Protein AF-A0A6L2K248-F1 (afdb_monomer)

pLDDT: mean 75.25, std 27.73, range [21.55, 98.44]

InterPro domains:
  IPR001086 Prephenate dehydratase [PF00800] (110-288)
  IPR001086 Prephenate dehydratase [PS51171] (109-287)
  IPR002912 ACT domain [PS51671] (301-392)
  IPR018528 Prephenate dehydratase, conserved site [PS00857] (263-285)
  IPR018528 Prephenate dehydratase, conserved site [PS00858] (327-334)
  IPR045865 ACT-like domain [SSF55021] (282-393)

Foldseek 3Di:
DDDDDDDDDDDDDDDDDDDDDDDDDDDDDDDDDDDDDDDDDDDDDDDDDDDDDDDDDDDLVVLVVVLVVVVVVPPDDDDDDDPDDDDDDDDDDDPPVPPDDPDPDDAAEEEEEDDFQAVQQVQRCVVGPRHHYRYHPDPLSRLVCQVVVVGQKYKYFQAKPVPGGPVVVVVVLVVGLKFFAAKDKDFFKKFKWAAPPQALQLAQEEEAAPVLCVQQVVLCCVRNNPRRHYYHDPHQLVSLQCCLVVVDRHYIGIGDPSSCVVSVIDGNGIRSGPDRRIMTMMTMIHNDADDDDPDFWKKWKKKFWADPDDVLVVVLVVLCVVLVKDWDDKDKDFDPNPQWDFDPDVPDPTDTHTTIMIMIMITDAPPDPSVVSSVVSSVVSTPDMDTRHMYGYPPDD

Solvent-accessible surface area (backbone atoms only — not comparable to full-atom values): 23820 Å² total; per-residue (Å²): 136,88,90,83,88,82,89,81,85,88,77,88,82,84,82,82,79,82,80,86,79,84,83,82,82,84,79,87,78,91,76,87,86,82,90,80,91,82,86,86,94,84,84,91,84,87,86,87,87,86,84,77,94,75,93,70,92,79,60,75,68,60,57,52,54,54,54,53,50,52,67,69,70,60,85,79,77,91,78,82,89,77,86,75,84,90,85,79,81,84,75,89,80,58,94,82,71,69,76,75,73,88,66,96,84,70,63,55,32,32,19,15,49,42,52,80,38,22,70,40,51,56,47,37,44,69,74,37,73,78,42,43,79,39,66,18,92,38,64,68,52,22,54,47,31,36,77,71,67,74,15,64,26,28,29,46,65,45,36,30,68,84,81,40,69,37,61,70,48,58,57,44,52,71,75,43,83,49,15,34,51,30,44,44,79,41,77,64,56,34,19,38,28,27,45,73,95,53,58,74,87,55,42,50,32,39,29,13,19,60,67,59,49,66,43,17,46,66,45,46,36,72,74,59,36,85,81,46,43,78,44,77,36,96,34,28,22,54,27,40,45,49,34,53,75,68,65,37,65,42,39,31,17,43,23,37,64,59,21,27,66,73,48,66,35,36,76,79,41,75,63,44,42,70,57,91,78,32,37,34,36,28,38,30,35,24,73,63,71,55,81,65,67,87,93,63,68,25,34,26,35,35,37,36,29,36,90,87,49,74,71,55,53,60,58,50,53,46,48,32,54,82,66,74,42,51,72,79,44,77,47,81,40,69,30,87,90,53,48,61,46,75,44,84,46,100,86,50,81,72,47,72,42,64,32,46,35,38,39,37,32,27,61,39,36,76,74,38,67,70,46,47,55,34,51,53,56,42,51,73,74,33,79,39,73,45,78,42,27,34,20,51,57,62,80,77,130

Radius of gyration: 28.54 Å; Cα contacts (8 Å, |Δi|>4): 672; chains: 1; bounding box: 111×67×64 Å

Sequence (397 aa):
MLSRGHSFSIRPISLQLPSPRRLTVKCATNRDKCTTNASDPSMVAAKINNFAFGGVSKSRSHLQSSCSILASTVVEETNSVDLVPTSNLPKPLTLNDMCSAPIHGSNIRVAYQGVPGAYSESAACKAFPNCESIPCDQFEVTFQAVELWIADHAVLPIENSLAGSIHRNYDLLLRHRLHIIGEVQLPVRHCLLALPGVDKEDLNRVISHPQALAQCELTITELLGPNVTRESFYNTAGAAESIATNNLRDTAAIASHEAAKLYGLNVLVDNIHDDMNNVTRFVMLAREPIMPRIGRPFRTSIVFAHDNGTSILFKVLSVFAFRNINLTKIESRPHRVRPLTIVDDANIETAKHFEYMFYVDFDASMADVRAQNALADVQEFTSFLRVLGSYPIDMTP

Structure (mmCIF, N/CA/C/O backbone):
data_AF-A0A6L2K248-F1
#
_entry.id   AF-A0A6L2K248-F1
#
loop_
_atom_site.group_PDB
_atom_site.id
_atom_site.type_symbol
_atom_site.label_atom_id
_atom_site.label_alt_id
_atom_site.label_comp_id
_atom_site.label_asym_id
_atom_site.label_entity_id
_atom_site.label_seq_id
_atom_site.pdbx_PDB_ins_code
_atom_site.Cartn_x
_atom_site.Cartn_y
_atom_site.Cartn_z
_atom_site.occupancy
_atom_site.B_iso_or_equiv
_atom_site.auth_seq_id
_atom_site.auth_comp_id
_atom_site.auth_asym_id
_atom_site.auth_atom_id
_atom_site.pdbx_PDB_model_num
ATOM 1 N N . MET A 1 1 ? 86.567 -16.730 -19.546 1.00 36.69 1 MET A N 1
ATOM 2 C CA . MET A 1 1 ? 87.135 -17.351 -18.329 1.00 36.69 1 MET A CA 1
ATOM 3 C C . MET A 1 1 ? 86.253 -16.956 -17.153 1.00 36.69 1 MET A C 1
ATOM 5 O O . MET A 1 1 ? 85.903 -15.788 -17.090 1.00 36.69 1 MET A O 1
ATOM 9 N N . LEU A 1 2 ? 85.929 -17.928 -16.285 1.00 34.31 2 LEU A N 1
ATOM 10 C CA . LEU A 1 2 ? 85.050 -17.894 -15.092 1.00 34.31 2 LEU A CA 1
ATOM 11 C C . LEU A 1 2 ? 83.530 -17.888 -15.409 1.00 34.31 2 LEU A C 1
ATOM 13 O O . LEU A 1 2 ? 82.994 -16.862 -15.790 1.00 34.31 2 LEU A O 1
ATOM 17 N N . SER A 1 3 ? 82.807 -19.018 -15.495 1.00 31.70 3 SER A N 1
ATOM 18 C CA . SER A 1 3 ? 82.528 -20.124 -14.542 1.00 31.70 3 SER A CA 1
ATOM 19 C C . SER A 1 3 ? 81.461 -19.793 -13.484 1.00 31.70 3 SER A C 1
ATOM 21 O O . SER A 1 3 ? 81.800 -19.243 -12.444 1.00 31.70 3 SER A O 1
ATOM 23 N N . ARG A 1 4 ? 80.211 -20.240 -13.687 1.00 34.81 4 ARG A N 1
ATOM 24 C CA . ARG A 1 4 ? 79.561 -21.382 -12.989 1.00 34.81 4 ARG A CA 1
ATOM 25 C C . ARG A 1 4 ? 78.058 -21.398 -13.295 1.00 34.81 4 ARG A C 1
ATOM 27 O O . ARG A 1 4 ? 77.372 -20.404 -13.101 1.00 34.81 4 ARG A O 1
ATOM 34 N N . GLY A 1 5 ? 77.565 -22.547 -13.756 1.00 33.75 5 GLY A N 1
ATOM 35 C CA . GLY A 1 5 ? 76.138 -22.833 -13.869 1.00 33.75 5 GLY A CA 1
ATOM 36 C C . GLY A 1 5 ? 75.567 -23.389 -12.567 1.00 33.75 5 GLY A C 1
ATOM 37 O O . GLY A 1 5 ? 76.279 -24.032 -11.798 1.00 33.75 5 GLY A O 1
ATOM 38 N N . HIS A 1 6 ? 74.266 -23.185 -12.369 1.00 34.12 6 HIS A N 1
ATOM 39 C CA . HIS A 1 6 ? 73.451 -23.981 -11.460 1.00 34.12 6 HIS A CA 1
ATOM 40 C C . HIS A 1 6 ? 72.076 -24.231 -12.084 1.00 34.12 6 HIS A C 1
ATOM 42 O O . HIS A 1 6 ? 71.298 -23.314 -12.328 1.00 34.12 6 HIS A O 1
ATOM 48 N N . SER A 1 7 ? 71.813 -25.507 -12.347 1.00 31.78 7 SER A N 1
ATOM 49 C CA . SER A 1 7 ? 70.512 -26.091 -12.653 1.00 31.78 7 SER A CA 1
ATOM 50 C C . SER A 1 7 ? 69.694 -26.243 -11.367 1.00 31.78 7 SER A C 1
ATOM 52 O O . SER A 1 7 ? 70.186 -26.857 -10.418 1.00 31.78 7 SER A O 1
ATOM 54 N N . PHE A 1 8 ? 68.444 -25.776 -11.351 1.00 30.39 8 PHE A N 1
ATOM 55 C CA . PHE A 1 8 ? 67.481 -26.112 -10.299 1.00 30.39 8 PHE A CA 1
ATOM 56 C C . PHE A 1 8 ? 66.314 -26.924 -10.872 1.00 30.39 8 PHE A C 1
ATOM 58 O O . PHE A 1 8 ? 65.607 -26.499 -11.780 1.00 30.39 8 PHE A O 1
ATOM 65 N N . SER A 1 9 ? 66.166 -28.127 -10.319 1.00 28.61 9 SER A N 1
ATOM 66 C CA . SER A 1 9 ? 65.103 -29.100 -10.560 1.00 28.61 9 SER A CA 1
ATOM 67 C C . SER A 1 9 ? 63.852 -28.709 -9.770 1.00 28.61 9 SER A C 1
ATOM 69 O O . SER A 1 9 ? 63.901 -28.637 -8.543 1.00 28.61 9 SER A O 1
ATOM 71 N N . ILE A 1 10 ? 62.720 -28.535 -10.451 1.00 34.56 10 ILE A N 1
ATOM 72 C CA . ILE A 1 10 ? 61.407 -28.317 -9.830 1.00 34.56 10 ILE A CA 1
ATOM 73 C C . ILE A 1 10 ? 60.839 -29.680 -9.404 1.00 34.56 10 ILE A C 1
ATOM 75 O O . ILE A 1 10 ? 60.591 -30.542 -10.244 1.00 34.56 10 ILE A O 1
ATOM 79 N N . ARG A 1 11 ? 60.638 -29.889 -8.096 1.00 31.39 11 ARG A N 1
ATOM 80 C CA . ARG A 1 11 ? 59.817 -30.988 -7.556 1.00 31.39 11 ARG A CA 1
ATOM 81 C C . ARG A 1 11 ? 58.401 -30.463 -7.279 1.00 31.39 11 ARG A C 1
ATOM 83 O O . ARG A 1 11 ? 58.291 -29.383 -6.701 1.00 31.39 11 ARG A O 1
ATOM 90 N N . PRO A 1 12 ? 57.330 -31.197 -7.621 1.00 30.97 12 PRO A N 1
ATOM 91 C CA . PRO A 1 12 ? 55.976 -30.795 -7.263 1.00 30.97 12 PRO A CA 1
ATOM 92 C C . PRO A 1 12 ? 55.739 -31.018 -5.762 1.00 30.97 12 PRO A C 1
ATOM 94 O O . PRO A 1 12 ? 55.940 -32.115 -5.241 1.00 30.97 12 PRO A O 1
ATOM 97 N N . ILE A 1 13 ? 55.319 -29.963 -5.064 1.00 30.80 13 ILE A N 1
ATOM 98 C CA . ILE A 1 13 ? 54.873 -30.018 -3.670 1.00 30.80 13 ILE A CA 1
ATOM 99 C C . ILE A 1 13 ? 53.405 -30.453 -3.678 1.00 30.80 13 ILE A C 1
ATOM 101 O O . ILE A 1 13 ? 52.536 -29.729 -4.155 1.00 30.80 13 ILE A O 1
ATOM 105 N N . SER A 1 14 ? 53.134 -31.647 -3.152 1.00 30.61 14 SER A N 1
ATOM 106 C CA . SER A 1 14 ? 51.780 -32.114 -2.852 1.00 30.61 14 SER A CA 1
ATOM 107 C C . SER A 1 14 ? 51.336 -31.471 -1.534 1.00 30.61 14 SER A C 1
ATOM 109 O O . SER A 1 14 ? 51.878 -31.805 -0.478 1.00 30.61 14 SER A O 1
ATOM 111 N N . LEU A 1 15 ? 50.372 -30.551 -1.580 1.00 29.59 15 LEU A N 1
ATOM 112 C CA . LEU A 1 15 ? 49.683 -30.053 -0.389 1.00 29.59 15 LEU A CA 1
ATOM 113 C C . LEU A 1 15 ? 48.409 -30.879 -0.180 1.00 29.59 15 LEU A C 1
ATOM 115 O O . LEU A 1 15 ? 47.433 -30.748 -0.915 1.00 29.59 15 LEU A O 1
ATOM 119 N N . GLN A 1 16 ? 48.457 -31.763 0.817 1.00 29.62 16 GLN A N 1
ATOM 120 C CA . GLN A 1 16 ? 47.308 -32.495 1.346 1.00 29.62 16 GLN A CA 1
ATOM 121 C C . GLN A 1 16 ? 46.335 -31.523 2.028 1.00 29.62 16 GLN A C 1
ATOM 123 O O . GLN A 1 16 ? 46.710 -30.800 2.950 1.00 29.62 16 GLN A O 1
ATOM 128 N N . LEU A 1 17 ? 45.073 -31.540 1.599 1.00 32.81 17 LEU A N 1
ATOM 129 C CA . LEU A 1 17 ? 43.958 -30.894 2.294 1.00 32.81 17 LEU A CA 1
ATOM 130 C C . LEU A 1 17 ? 43.664 -31.642 3.612 1.00 32.81 17 LEU A C 1
ATOM 132 O O . LEU A 1 17 ? 43.567 -32.872 3.588 1.00 32.81 17 LEU A O 1
ATOM 136 N N . PRO A 1 18 ? 43.480 -30.958 4.758 1.00 32.62 18 PRO A N 1
ATOM 137 C CA . PRO A 1 18 ? 43.046 -31.617 5.981 1.00 32.62 18 PRO A CA 1
ATOM 138 C C . PRO A 1 18 ? 41.548 -31.943 5.919 1.00 32.62 18 PRO A C 1
ATOM 140 O O . PRO A 1 18 ? 40.715 -31.084 5.637 1.00 32.62 18 PRO A O 1
ATOM 143 N N . SER A 1 19 ? 41.202 -33.189 6.241 1.00 33.72 19 SER A N 1
ATOM 144 C CA . SER A 1 19 ? 39.829 -33.655 6.465 1.00 33.72 19 SER A CA 1
ATOM 145 C C . SER A 1 19 ? 39.134 -32.851 7.582 1.00 33.72 19 SER A C 1
ATOM 147 O O . SER A 1 19 ? 39.754 -32.654 8.635 1.00 33.72 19 SER A O 1
ATOM 149 N N . PRO A 1 20 ? 37.859 -32.444 7.439 1.00 32.66 20 PRO A N 1
ATOM 150 C CA . PRO A 1 20 ? 37.178 -31.672 8.471 1.00 32.66 20 PRO A CA 1
ATOM 151 C C . PRO A 1 20 ? 36.930 -32.520 9.727 1.00 32.66 20 PRO A C 1
ATOM 153 O O . PRO A 1 20 ? 36.285 -33.570 9.689 1.00 32.66 20 PRO A O 1
ATOM 156 N N . ARG A 1 21 ? 37.452 -32.049 10.867 1.00 27.92 21 ARG A N 1
ATOM 157 C CA . ARG A 1 21 ? 37.164 -32.599 12.197 1.00 27.92 21 ARG A CA 1
ATOM 158 C C . ARG A 1 21 ? 35.753 -32.192 12.622 1.00 27.92 21 ARG A C 1
ATOM 160 O O . ARG A 1 21 ? 35.405 -31.016 12.632 1.00 27.92 21 ARG A O 1
ATOM 167 N N . ARG A 1 22 ? 34.966 -33.194 13.006 1.00 27.77 22 ARG A N 1
ATOM 168 C CA . ARG A 1 22 ? 33.591 -33.099 13.506 1.00 27.7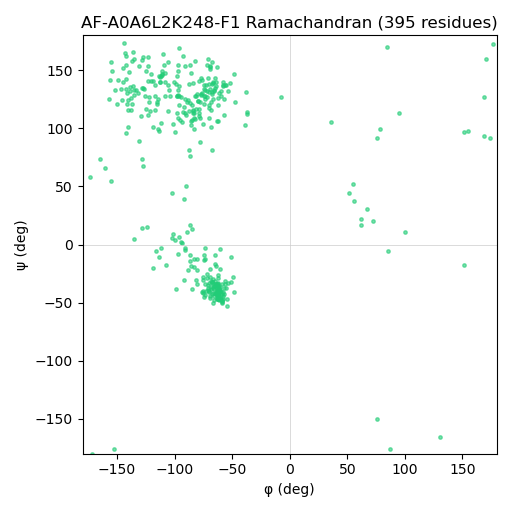7 22 ARG A CA 1
ATOM 169 C C . ARG A 1 22 ? 33.554 -32.314 14.828 1.00 27.77 22 ARG A C 1
ATOM 171 O O . ARG A 1 22 ? 33.959 -32.831 15.868 1.00 27.77 22 ARG A O 1
ATOM 178 N N . LEU A 1 23 ? 33.074 -31.072 14.793 1.00 24.58 23 LEU A N 1
ATOM 179 C CA . LEU A 1 23 ? 32.719 -30.301 15.988 1.00 24.58 23 LEU A CA 1
ATOM 180 C C . LEU A 1 23 ? 31.457 -30.916 16.605 1.00 24.58 23 LEU A C 1
ATOM 182 O O . LEU A 1 23 ? 30.409 -30.973 15.970 1.00 24.58 23 LEU A O 1
ATOM 186 N N . THR A 1 24 ? 31.573 -31.416 17.834 1.00 25.66 24 THR A N 1
ATOM 187 C CA . THR A 1 24 ? 30.437 -31.928 18.610 1.00 25.66 24 THR A CA 1
ATOM 188 C C . THR A 1 24 ? 30.046 -30.853 19.615 1.00 25.66 24 THR A C 1
ATOM 190 O O . THR A 1 24 ? 30.740 -30.662 20.612 1.00 25.66 24 THR A O 1
ATOM 193 N N . VAL A 1 25 ? 28.958 -30.131 19.350 1.00 26.88 25 VAL A N 1
ATOM 194 C CA . VAL A 1 25 ? 28.375 -29.179 20.302 1.00 26.88 25 VAL A CA 1
ATOM 195 C C . VAL A 1 25 ? 27.346 -29.932 21.143 1.00 26.88 25 VAL A C 1
ATOM 197 O O . VAL A 1 25 ? 26.319 -30.374 20.635 1.00 26.88 25 VAL A O 1
ATOM 200 N N . LYS A 1 26 ? 27.631 -30.114 22.438 1.00 23.80 26 LYS A N 1
ATOM 201 C CA . LYS A 1 26 ? 26.638 -30.556 23.425 1.00 23.80 26 LYS A CA 1
ATOM 202 C C . LYS A 1 26 ? 25.838 -29.335 23.867 1.00 23.80 26 LYS A C 1
ATOM 204 O O . LYS A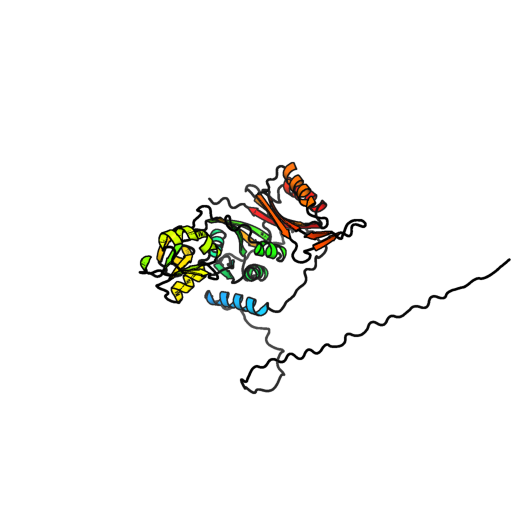 1 26 ? 26.359 -28.507 24.608 1.00 23.80 26 LYS A O 1
ATOM 209 N N . CYS A 1 27 ? 24.586 -29.238 23.435 1.00 25.48 27 CYS A N 1
ATOM 210 C CA . CYS A 1 27 ? 23.649 -28.270 23.991 1.00 25.48 27 CYS A CA 1
ATOM 211 C C . CYS A 1 27 ? 22.904 -28.929 25.159 1.00 25.48 27 CYS A C 1
ATOM 213 O O . CYS A 1 27 ? 22.161 -29.890 24.968 1.00 25.48 27 CYS A O 1
ATOM 215 N N . ALA A 1 28 ? 23.141 -28.438 26.375 1.00 23.73 28 ALA A N 1
ATOM 216 C CA . ALA A 1 28 ? 22.350 -28.789 27.544 1.00 23.73 28 ALA A CA 1
ATOM 217 C C . ALA A 1 28 ? 21.048 -27.983 27.500 1.00 23.73 28 ALA A C 1
ATOM 219 O O . ALA A 1 28 ? 21.079 -26.757 27.571 1.00 23.73 28 ALA A O 1
ATOM 220 N N . THR A 1 29 ? 19.907 -28.658 27.385 1.00 27.81 29 THR A N 1
ATOM 221 C CA . THR A 1 29 ? 18.605 -28.058 27.682 1.00 27.81 29 THR A CA 1
ATOM 222 C C . THR A 1 29 ? 17.989 -28.811 28.848 1.00 27.81 29 THR A C 1
ATOM 224 O O . THR A 1 29 ? 17.737 -30.012 28.800 1.00 27.81 29 THR A O 1
ATOM 227 N N . AS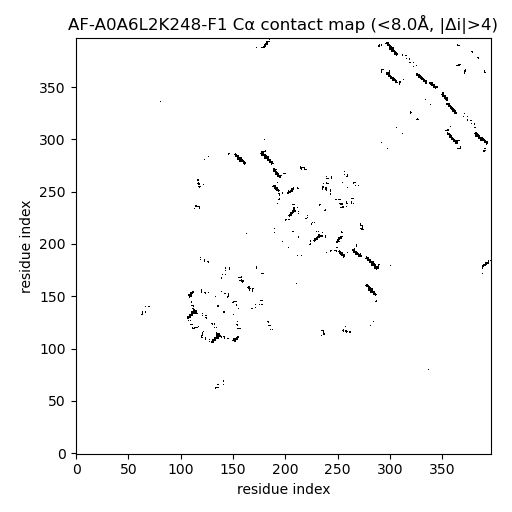N A 1 30 ? 17.830 -28.077 29.943 1.00 24.50 30 ASN A N 1
ATOM 228 C CA . ASN A 1 30 ? 17.134 -28.505 31.138 1.00 24.50 30 ASN A CA 1
ATOM 229 C C . ASN A 1 30 ? 15.643 -28.254 30.879 1.00 24.50 30 ASN A C 1
ATOM 231 O O . ASN A 1 30 ? 15.229 -27.097 30.795 1.00 24.50 30 ASN A O 1
ATOM 235 N N . ARG A 1 31 ? 14.844 -29.308 30.702 1.00 26.72 31 ARG A N 1
ATOM 236 C CA . ARG A 1 31 ? 13.389 -29.226 30.860 1.00 26.72 31 ARG A CA 1
ATOM 237 C C . ARG A 1 31 ? 12.835 -30.565 31.321 1.00 26.72 31 ARG A C 1
ATOM 239 O O . ARG A 1 31 ? 13.023 -31.600 30.687 1.00 26.72 31 ARG A O 1
ATOM 246 N N . ASP A 1 32 ? 12.187 -30.491 32.471 1.00 26.23 32 ASP A N 1
ATOM 247 C CA . ASP A 1 32 ? 11.557 -31.579 33.1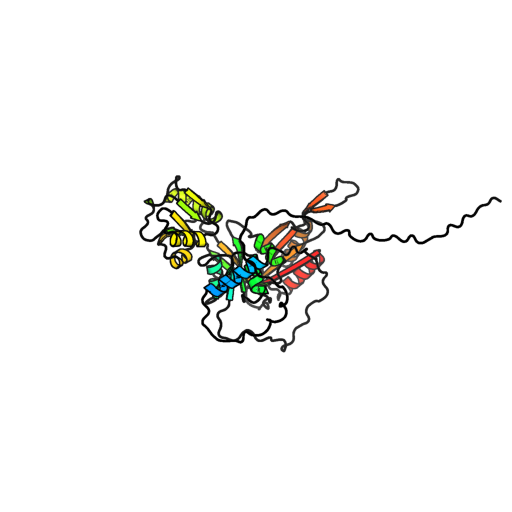84 1.00 26.23 32 ASP A CA 1
ATOM 248 C C . ASP A 1 32 ? 10.449 -32.276 32.382 1.00 26.23 32 ASP A C 1
ATOM 250 O O . ASP A 1 32 ? 9.546 -31.653 31.830 1.00 26.23 32 ASP A O 1
ATOM 254 N N . LYS A 1 33 ? 10.559 -33.607 32.391 1.00 24.56 33 LYS A N 1
ATOM 255 C CA . LYS A 1 33 ? 9.517 -34.630 32.566 1.00 24.56 33 LYS A CA 1
ATOM 256 C C . LYS A 1 33 ? 8.126 -34.357 31.972 1.00 24.56 33 LYS A C 1
ATOM 258 O O . LYS A 1 33 ? 7.251 -33.799 32.625 1.00 24.56 33 LYS A O 1
ATOM 263 N N . CYS A 1 34 ? 7.846 -35.042 30.864 1.00 24.41 34 CYS A N 1
ATOM 264 C CA . CYS A 1 34 ? 6.604 -35.806 30.753 1.00 24.41 34 CYS A CA 1
ATOM 265 C C . CYS A 1 34 ? 6.890 -37.168 30.101 1.00 24.41 34 CYS A C 1
ATOM 267 O O . CYS A 1 34 ? 7.379 -37.261 28.980 1.00 24.41 34 CYS A O 1
ATOM 269 N N . THR A 1 35 ? 6.661 -38.225 30.871 1.00 23.19 35 THR A N 1
ATOM 270 C CA . THR A 1 35 ? 6.884 -39.633 30.540 1.00 23.19 35 THR A CA 1
ATOM 271 C C . THR A 1 35 ? 5.753 -40.186 29.679 1.00 23.19 35 THR A C 1
ATOM 273 O O . THR A 1 35 ? 4.623 -40.229 30.154 1.00 23.19 35 THR A O 1
ATOM 276 N N . THR A 1 36 ? 6.057 -40.723 28.495 1.00 27.00 36 THR A N 1
ATOM 277 C CA . THR A 1 36 ? 5.345 -41.889 27.940 1.00 27.00 36 THR A CA 1
ATOM 278 C C . THR A 1 36 ? 6.323 -42.759 27.147 1.00 27.00 36 THR A C 1
ATOM 280 O O . THR A 1 36 ? 7.035 -42.290 26.265 1.00 27.00 36 THR A O 1
ATOM 283 N N . ASN A 1 37 ? 6.395 -44.032 27.534 1.00 23.30 37 ASN A N 1
ATOM 284 C CA . ASN A 1 37 ? 7.179 -45.078 26.889 1.00 23.30 37 ASN A CA 1
ATOM 285 C C . ASN A 1 37 ? 6.415 -45.622 25.677 1.00 23.30 37 ASN A C 1
ATOM 287 O O . ASN A 1 37 ? 5.291 -46.089 25.846 1.00 23.30 37 ASN A O 1
ATOM 291 N N . ALA A 1 38 ? 7.051 -45.668 24.507 1.00 27.69 38 ALA A N 1
ATOM 292 C CA . ALA A 1 38 ? 6.804 -46.702 23.504 1.00 27.69 38 ALA A CA 1
ATOM 293 C C . ALA A 1 38 ? 8.022 -46.823 22.576 1.00 27.69 38 ALA A C 1
ATOM 295 O O . ALA A 1 38 ? 8.515 -45.846 22.019 1.00 27.69 38 ALA A O 1
ATOM 296 N N . SER A 1 39 ? 8.523 -48.046 22.499 1.00 25.72 39 SER A N 1
ATOM 297 C CA . SER A 1 39 ? 9.691 -48.538 21.779 1.00 25.72 39 SER A CA 1
ATOM 298 C C . SER A 1 39 ? 9.409 -48.826 20.296 1.00 25.72 39 SER A C 1
ATOM 300 O O . SER A 1 39 ? 8.279 -49.136 19.937 1.00 25.72 39 SER A O 1
ATOM 302 N N . ASP A 1 40 ? 10.492 -48.821 19.510 1.00 27.20 40 ASP A N 1
ATOM 303 C CA . ASP A 1 40 ? 10.697 -49.315 18.131 1.00 27.20 40 ASP A CA 1
ATOM 304 C C . ASP A 1 40 ? 10.566 -48.358 16.921 1.00 27.20 40 ASP A C 1
ATOM 306 O O . ASP A 1 40 ? 9.468 -47.957 16.532 1.00 27.20 40 ASP A O 1
ATOM 310 N N . PRO A 1 41 ? 11.691 -48.080 16.216 1.00 25.45 41 PRO A N 1
ATOM 311 C CA . PRO A 1 41 ? 11.716 -47.423 14.916 1.00 25.45 41 PRO A CA 1
ATOM 312 C C . PRO A 1 41 ? 11.882 -48.451 13.780 1.00 25.45 41 PRO A C 1
ATOM 314 O O . PRO A 1 41 ? 12.996 -48.845 13.441 1.00 25.45 41 PRO A O 1
ATOM 317 N N . SER A 1 42 ? 10.787 -48.876 13.145 1.00 28.58 42 SER A N 1
ATOM 318 C CA . SER A 1 42 ? 10.858 -49.582 11.851 1.00 28.58 42 SER A CA 1
ATOM 319 C C . SER A 1 42 ? 9.573 -49.463 11.021 1.00 28.58 42 SER A C 1
ATOM 321 O O . SER A 1 42 ? 9.006 -50.461 10.605 1.00 28.58 42 SER A O 1
ATOM 323 N N . MET A 1 43 ? 9.084 -48.247 10.742 1.00 28.06 43 MET A N 1
ATOM 324 C CA . MET A 1 43 ? 8.067 -48.056 9.689 1.00 28.06 43 MET A CA 1
ATOM 325 C C . MET A 1 43 ? 7.914 -46.582 9.268 1.00 28.06 43 MET A C 1
ATOM 327 O O . MET A 1 43 ? 6.930 -45.921 9.581 1.00 28.06 43 MET A O 1
ATOM 331 N N . VAL A 1 44 ? 8.886 -46.047 8.523 1.00 28.61 44 VAL A N 1
ATOM 332 C CA . VAL A 1 44 ? 8.726 -44.776 7.784 1.00 28.61 44 VAL A CA 1
ATOM 333 C C . VAL A 1 44 ? 9.116 -45.003 6.325 1.00 28.61 44 VAL A C 1
ATOM 335 O O . VAL A 1 44 ? 10.141 -44.532 5.850 1.00 28.61 44 VAL A O 1
ATOM 338 N N . ALA A 1 45 ? 8.311 -45.801 5.624 1.00 31.16 45 ALA A N 1
ATOM 339 C CA . ALA A 1 45 ? 8.335 -45.913 4.166 1.00 31.16 45 ALA A CA 1
ATOM 340 C C . ALA A 1 45 ? 7.010 -46.513 3.664 1.00 31.16 45 ALA A C 1
ATOM 342 O O . ALA A 1 45 ? 6.991 -47.640 3.194 1.00 31.16 45 ALA A O 1
ATOM 343 N N . ALA A 1 46 ? 5.892 -45.799 3.840 1.00 28.70 46 ALA A N 1
ATOM 344 C CA . ALA A 1 46 ? 4.644 -45.984 3.079 1.00 28.70 46 ALA A CA 1
ATOM 345 C C . ALA A 1 46 ? 3.540 -45.090 3.662 1.00 28.70 46 ALA A C 1
ATOM 347 O O . ALA A 1 46 ? 2.844 -45.497 4.589 1.00 28.70 46 ALA A O 1
ATOM 348 N N . LYS A 1 47 ? 3.389 -43.872 3.130 1.00 26.45 47 LYS A N 1
ATOM 349 C CA . LYS A 1 47 ? 2.123 -43.107 3.103 1.00 26.45 47 LYS A CA 1
ATOM 350 C C . LYS A 1 47 ? 2.298 -41.827 2.274 1.00 26.45 47 LYS A C 1
ATOM 352 O O . LYS A 1 47 ? 2.085 -40.716 2.734 1.00 26.45 47 LYS A O 1
ATOM 357 N N . ILE A 1 48 ? 2.688 -42.006 1.016 1.00 30.92 48 ILE A N 1
ATOM 358 C CA . ILE A 1 48 ? 2.352 -41.070 -0.059 1.00 30.92 48 ILE A CA 1
ATOM 359 C C . ILE A 1 48 ? 1.536 -41.912 -1.029 1.00 30.92 48 ILE A C 1
ATOM 361 O O . ILE A 1 48 ? 2.104 -42.784 -1.677 1.00 30.92 48 ILE A O 1
ATOM 365 N N . ASN A 1 49 ? 0.212 -41.756 -0.975 1.00 26.27 49 ASN A N 1
ATOM 366 C CA . ASN A 1 49 ? -0.780 -42.056 -2.018 1.00 26.27 49 ASN A CA 1
ATOM 367 C C . ASN A 1 49 ? -2.129 -42.332 -1.356 1.00 26.27 49 ASN A C 1
ATOM 369 O O . ASN A 1 49 ? -2.368 -43.426 -0.853 1.00 26.27 49 ASN A O 1
ATOM 373 N N . ASN A 1 50 ? -2.967 -41.295 -1.333 1.00 25.58 50 ASN A N 1
ATOM 374 C CA . ASN A 1 50 ? -4.420 -41.325 -1.524 1.00 25.58 50 ASN A CA 1
ATOM 375 C C . ASN A 1 50 ? -5.041 -40.161 -0.763 1.00 25.58 50 ASN A C 1
ATOM 377 O O . ASN A 1 50 ? -5.342 -40.301 0.414 1.00 25.58 50 ASN A O 1
ATOM 381 N N . PHE A 1 51 ? -5.310 -39.057 -1.457 1.00 25.22 51 PHE A N 1
ATOM 382 C CA . PHE A 1 51 ? -6.566 -38.344 -1.249 1.00 25.22 51 PHE A CA 1
ATOM 383 C C . PHE A 1 51 ? -7.075 -37.865 -2.606 1.00 25.22 51 PHE A C 1
ATOM 385 O O . PHE A 1 51 ? -6.561 -36.925 -3.207 1.00 25.22 51 PHE A O 1
ATOM 392 N N . ALA A 1 52 ? -8.050 -38.622 -3.105 1.00 24.31 52 ALA A N 1
ATOM 393 C CA . ALA A 1 52 ? -8.859 -38.311 -4.265 1.00 24.31 52 ALA A CA 1
ATOM 394 C C . ALA A 1 52 ? -9.850 -37.180 -3.947 1.00 24.31 52 ALA A C 1
ATOM 396 O O . ALA A 1 52 ? -10.248 -36.981 -2.797 1.00 24.31 52 ALA A O 1
ATOM 397 N N . PHE A 1 53 ? -10.251 -36.462 -4.995 1.00 30.64 53 PHE A N 1
ATOM 398 C CA . PHE A 1 53 ? -11.256 -35.404 -4.975 1.00 30.64 53 PHE A CA 1
ATOM 399 C C . PHE A 1 53 ? -12.608 -35.903 -4.439 1.00 30.64 53 PHE A C 1
ATOM 401 O O . PHE A 1 53 ? -13.201 -36.829 -4.987 1.00 30.64 53 PHE A O 1
ATOM 408 N N . GLY A 1 54 ? -13.124 -35.220 -3.416 1.00 21.55 54 GLY A N 1
ATOM 409 C CA . GLY A 1 54 ? -14.508 -35.302 -2.956 1.00 21.55 54 GLY A CA 1
ATOM 410 C C . GLY A 1 54 ? -14.974 -33.906 -2.553 1.00 21.55 54 GLY A C 1
ATOM 411 O O . GLY A 1 54 ? -14.331 -33.253 -1.733 1.00 21.55 54 GLY A O 1
ATOM 412 N N . GLY A 1 55 ? -16.035 -33.411 -3.193 1.00 30.41 55 GLY A N 1
ATOM 413 C CA . GLY A 1 55 ? -16.546 -32.058 -2.992 1.00 30.41 55 GLY A CA 1
ATOM 414 C C . GLY A 1 55 ? -17.130 -31.857 -1.598 1.00 30.41 55 GLY A C 1
ATOM 415 O O . GLY A 1 55 ? -17.984 -32.629 -1.180 1.00 30.41 55 GLY A O 1
ATOM 416 N N . VAL A 1 56 ? -16.696 -30.797 -0.912 1.00 26.22 56 VAL A N 1
ATOM 417 C CA . VAL A 1 56 ? -17.334 -30.247 0.291 1.00 26.22 56 VAL A CA 1
ATOM 418 C C . VAL A 1 56 ? -17.024 -28.748 0.353 1.00 26.22 56 VAL A C 1
ATOM 420 O O . VAL A 1 56 ? -15.880 -28.335 0.168 1.00 26.22 56 VAL A O 1
ATOM 423 N N . SER A 1 57 ? -18.063 -27.949 0.602 1.00 33.31 57 SER A N 1
ATOM 424 C CA . SER A 1 57 ? -18.012 -26.539 1.006 1.00 33.31 57 SER A CA 1
ATOM 425 C C . SER A 1 57 ? -16.843 -26.262 1.963 1.00 33.31 57 SER A C 1
ATOM 427 O O . SER A 1 57 ? -16.844 -26.746 3.096 1.00 33.31 57 SER A O 1
ATOM 429 N N . LYS A 1 58 ? -15.835 -25.496 1.529 1.00 32.44 58 LYS A N 1
ATOM 430 C CA . LYS A 1 58 ? -14.680 -25.153 2.371 1.00 32.44 58 LYS A CA 1
ATOM 431 C C . LYS A 1 58 ? -15.011 -23.943 3.246 1.00 32.44 58 LYS A C 1
ATOM 433 O O . LYS A 1 58 ? -15.237 -22.847 2.748 1.00 32.44 58 LYS A O 1
ATOM 438 N N . SER A 1 59 ? -15.036 -24.159 4.559 1.00 35.41 59 SER A N 1
ATOM 439 C CA . SER A 1 59 ? -15.087 -23.095 5.568 1.00 35.41 59 SER A CA 1
ATOM 440 C C . SER A 1 59 ? -13.787 -22.280 5.550 1.00 35.41 59 SER A C 1
ATOM 442 O O . SER A 1 59 ? -12.702 -22.862 5.492 1.00 35.41 59 SER A O 1
ATOM 444 N N . ARG A 1 60 ? -13.895 -20.948 5.672 1.00 39.62 60 ARG A N 1
ATOM 445 C CA . ARG A 1 60 ? -12.776 -19.981 5.746 1.00 39.62 60 ARG A CA 1
ATOM 446 C C . ARG A 1 60 ? -11.688 -20.363 6.766 1.00 39.62 60 ARG A C 1
ATOM 448 O O . ARG A 1 60 ? -10.517 -20.069 6.549 1.00 39.62 60 ARG A O 1
ATOM 455 N N . SER A 1 61 ? -12.042 -21.095 7.824 1.00 33.16 61 SER A N 1
ATOM 456 C CA . SER A 1 61 ? -11.099 -21.583 8.843 1.00 33.16 61 SER A CA 1
ATOM 457 C C . SER A 1 61 ? -10.024 -22.545 8.307 1.00 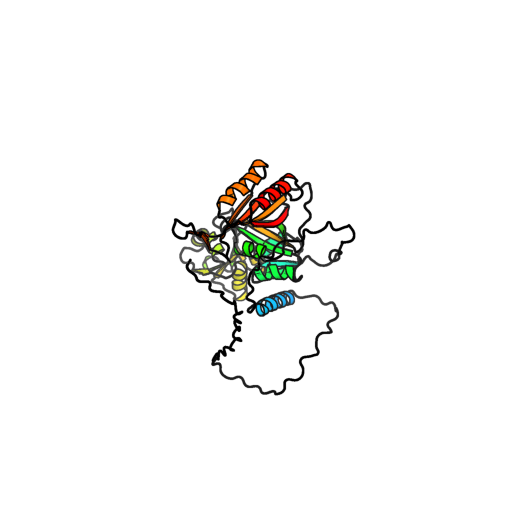33.16 61 SER A C 1
ATOM 459 O O . SER A 1 61 ? -8.909 -22.575 8.827 1.00 33.16 61 SER A O 1
ATOM 461 N N . HIS A 1 62 ? -10.305 -23.306 7.241 1.00 34.47 62 HIS A N 1
ATOM 462 C CA . HIS A 1 62 ? -9.335 -24.245 6.660 1.00 34.47 62 HIS A CA 1
ATOM 463 C C . HIS A 1 62 ? -8.180 -23.550 5.918 1.00 34.47 62 HIS A C 1
ATOM 465 O O . HIS A 1 62 ? -7.070 -24.087 5.862 1.00 34.47 62 HIS A O 1
ATOM 471 N N . LEU A 1 63 ? -8.421 -22.361 5.357 1.00 43.03 63 LEU A N 1
ATOM 472 C CA . LEU A 1 63 ? -7.400 -21.588 4.642 1.00 43.03 63 LEU A CA 1
ATOM 473 C C . LEU A 1 63 ? -6.420 -20.936 5.619 1.00 43.03 63 LEU A C 1
ATOM 475 O O . LEU A 1 63 ? -5.210 -21.041 5.427 1.00 43.03 63 LEU A O 1
ATOM 479 N N . GLN A 1 64 ? -6.932 -20.385 6.723 1.00 42.19 64 GLN A N 1
ATOM 480 C CA . GLN A 1 64 ? -6.109 -19.832 7.802 1.00 42.19 64 GLN A CA 1
ATOM 481 C C . GLN A 1 64 ? -5.191 -20.905 8.412 1.00 42.19 64 GLN A C 1
ATOM 483 O O . GLN A 1 64 ? -4.004 -20.661 8.614 1.00 42.19 64 GLN A O 1
ATOM 488 N N . SER A 1 65 ? -5.703 -22.133 8.577 1.00 39.25 65 SER A N 1
ATOM 489 C CA . SER A 1 65 ? -4.900 -23.278 9.026 1.00 39.25 65 SER A CA 1
ATOM 490 C C . SER A 1 65 ? -3.769 -23.643 8.052 1.00 39.25 65 SER A C 1
ATOM 492 O O . SER A 1 65 ? -2.693 -24.045 8.491 1.00 39.25 65 SER A O 1
ATOM 494 N N . SER A 1 66 ? -3.974 -23.483 6.741 1.00 39.75 66 SER A N 1
ATOM 495 C CA . SER A 1 66 ? -2.947 -23.785 5.732 1.00 39.75 66 SER A CA 1
ATOM 496 C C . SER A 1 66 ? -1.827 -22.734 5.737 1.00 39.75 66 SER A C 1
ATOM 498 O O . SER A 1 66 ? -0.651 -23.090 5.683 1.00 39.75 66 SER A O 1
ATOM 500 N N . CYS A 1 67 ? -2.170 -21.451 5.900 1.00 38.78 67 CYS A N 1
ATOM 501 C CA . CYS A 1 67 ? -1.191 -20.370 6.067 1.00 38.78 67 CYS A CA 1
ATOM 502 C C . CYS A 1 67 ? -0.412 -20.479 7.391 1.00 38.78 67 CYS A C 1
ATOM 504 O O . CYS A 1 67 ? 0.799 -20.261 7.406 1.00 38.78 67 CYS A O 1
ATOM 506 N N . SER A 1 68 ? -1.056 -20.898 8.487 1.00 39.69 68 SER A N 1
ATOM 507 C CA . SER A 1 68 ? -0.359 -21.121 9.765 1.00 39.69 68 SER A CA 1
ATOM 508 C C . SER A 1 68 ? 0.638 -22.289 9.717 1.00 39.69 68 SER A C 1
ATOM 510 O O . SER A 1 68 ? 1.664 -22.266 10.402 1.00 39.69 68 SER A O 1
ATOM 512 N N . ILE A 1 69 ? 0.378 -23.303 8.879 1.00 42.44 69 ILE A N 1
ATOM 513 C CA . ILE A 1 69 ? 1.322 -24.409 8.644 1.00 42.44 69 ILE A CA 1
ATOM 514 C C . ILE A 1 69 ? 2.566 -23.897 7.899 1.00 42.44 69 ILE A C 1
ATOM 516 O O . ILE A 1 69 ? 3.687 -24.269 8.244 1.00 42.44 69 ILE A O 1
ATOM 520 N N . LEU A 1 70 ? 2.411 -22.979 6.940 1.00 46.22 70 LEU A N 1
ATOM 521 C CA . LEU A 1 70 ? 3.560 -22.355 6.273 1.00 46.22 70 LEU A CA 1
ATOM 522 C C . LEU A 1 70 ? 4.426 -21.555 7.254 1.00 46.22 70 LEU A C 1
ATOM 524 O O . LEU A 1 70 ? 5.642 -21.728 7.261 1.00 46.22 70 LEU A O 1
ATOM 528 N N . ALA A 1 71 ? 3.815 -20.763 8.141 1.00 37.31 71 ALA A N 1
ATOM 529 C CA . ALA A 1 71 ? 4.549 -19.984 9.143 1.00 37.31 71 ALA A CA 1
ATOM 530 C C . ALA A 1 71 ? 5.407 -20.860 10.081 1.00 37.31 71 ALA A C 1
ATOM 532 O O . ALA A 1 71 ? 6.498 -20.461 10.483 1.00 37.31 71 ALA A O 1
ATOM 533 N N . SER A 1 72 ? 4.945 -22.074 10.398 1.00 33.28 72 SER A N 1
ATOM 534 C CA . SER A 1 72 ? 5.653 -23.010 11.284 1.00 33.28 72 SER A CA 1
ATOM 535 C C . SER A 1 72 ? 6.734 -23.841 10.584 1.00 33.28 72 SER A C 1
ATOM 537 O O . SER A 1 72 ? 7.645 -24.325 11.252 1.00 33.28 72 SER A O 1
ATOM 539 N N . THR A 1 73 ? 6.698 -23.962 9.253 1.00 35.84 73 THR A N 1
ATOM 540 C CA . THR A 1 73 ? 7.689 -24.749 8.493 1.00 35.84 73 THR A CA 1
ATOM 541 C C . THR A 1 73 ? 8.944 -23.931 8.126 1.00 35.84 73 THR A C 1
ATOM 543 O O . THR A 1 73 ? 9.963 -24.500 7.755 1.00 35.84 73 THR A O 1
ATOM 546 N N . VAL A 1 74 ? 8.909 -22.595 8.248 1.00 37.75 74 VAL A N 1
ATOM 547 C CA . VAL A 1 74 ? 9.900 -21.678 7.631 1.00 37.75 74 VAL A CA 1
ATOM 548 C C . VAL A 1 74 ? 10.960 -21.126 8.607 1.00 37.75 74 VAL A C 1
ATOM 550 O O . VAL A 1 74 ? 11.814 -20.334 8.219 1.00 37.75 74 VAL A O 1
ATOM 553 N N . VAL A 1 75 ? 11.005 -21.565 9.868 1.00 30.78 75 VAL A N 1
ATOM 554 C CA . VAL A 1 75 ? 11.992 -21.029 10.836 1.00 30.78 75 VAL A CA 1
ATOM 555 C C . VAL A 1 75 ? 13.440 -21.528 10.592 1.00 30.78 75 VAL A C 1
ATOM 557 O O . VAL A 1 75 ? 14.357 -21.036 11.241 1.00 30.78 75 VAL A O 1
ATOM 560 N N . GLU A 1 76 ? 13.707 -22.419 9.625 1.00 28.38 76 GLU A N 1
ATOM 561 C CA . GLU A 1 76 ? 15.029 -23.072 9.490 1.00 28.38 76 GLU A CA 1
ATOM 562 C C . GLU A 1 76 ? 15.784 -22.960 8.146 1.00 28.38 76 GLU A C 1
ATOM 564 O O . GLU A 1 76 ? 16.795 -23.638 7.981 1.00 28.38 76 GLU A O 1
ATOM 569 N N . GLU A 1 77 ? 15.437 -22.062 7.215 1.00 29.11 77 GLU A N 1
ATOM 570 C CA . GLU A 1 77 ? 16.264 -21.874 6.001 1.00 29.11 77 GLU A CA 1
ATOM 571 C C . GLU A 1 77 ? 16.952 -20.502 5.919 1.00 29.11 77 GLU A C 1
ATOM 573 O O . GLU A 1 77 ? 16.403 -19.500 5.458 1.00 29.11 77 GLU A O 1
ATOM 578 N N . THR A 1 78 ? 18.225 -20.469 6.319 1.00 30.30 78 THR A N 1
ATOM 579 C CA . THR A 1 78 ? 19.180 -19.425 5.928 1.00 30.30 78 THR A CA 1
ATOM 580 C C . THR A 1 78 ? 19.662 -19.693 4.503 1.00 30.30 78 THR A C 1
ATOM 582 O O . THR A 1 78 ? 20.452 -20.612 4.306 1.00 30.30 78 THR A O 1
ATOM 585 N N . ASN A 1 79 ? 19.247 -18.884 3.523 1.00 32.12 79 ASN A N 1
ATOM 586 C CA . ASN A 1 79 ? 19.755 -18.984 2.152 1.00 32.12 79 ASN A CA 1
ATOM 587 C C . ASN A 1 79 ? 20.381 -17.668 1.664 1.00 32.12 79 ASN A C 1
ATOM 589 O O . ASN A 1 79 ? 19.790 -16.587 1.736 1.00 32.12 79 ASN A O 1
ATOM 593 N N . SER A 1 80 ? 21.622 -17.800 1.195 1.00 28.31 80 SER A N 1
ATOM 594 C CA . SER A 1 80 ? 22.462 -16.797 0.545 1.00 28.31 80 SER A CA 1
ATOM 595 C C . SER A 1 80 ? 21.883 -16.356 -0.801 1.00 28.31 80 SER A C 1
ATOM 597 O O . SER A 1 80 ? 21.331 -17.157 -1.551 1.00 28.31 80 SER A O 1
ATOM 599 N N . VAL A 1 81 ? 22.027 -15.068 -1.121 1.00 32.31 81 VAL A N 1
ATOM 600 C CA . VAL A 1 81 ? 21.632 -14.498 -2.415 1.00 32.31 81 VAL A CA 1
ATOM 601 C C . VAL A 1 81 ? 22.756 -14.744 -3.419 1.00 32.31 81 VAL A C 1
ATOM 603 O O . VAL A 1 81 ? 23.737 -14.002 -3.434 1.00 32.31 81 VAL A O 1
ATOM 606 N N . ASP A 1 82 ? 22.608 -15.766 -4.257 1.00 28.84 82 ASP A N 1
ATOM 607 C CA . ASP A 1 82 ? 23.464 -15.946 -5.428 1.00 28.84 82 ASP A CA 1
ATOM 608 C C . ASP A 1 82 ? 22.925 -15.103 -6.591 1.00 28.84 82 ASP A C 1
ATOM 610 O O . ASP A 1 82 ? 21.836 -15.336 -7.122 1.00 28.84 82 ASP A O 1
ATOM 614 N N . LEU A 1 83 ? 23.700 -14.091 -6.984 1.00 33.03 83 LEU A N 1
ATOM 615 C CA . LEU A 1 83 ? 23.509 -13.352 -8.230 1.00 33.03 83 LEU A CA 1
ATOM 616 C C . LEU A 1 83 ? 23.846 -14.297 -9.394 1.00 33.03 83 LEU A C 1
ATOM 618 O O . LEU A 1 83 ? 25.015 -14.550 -9.680 1.00 33.03 83 LEU A O 1
ATOM 622 N N . VAL A 1 84 ? 22.824 -14.855 -10.044 1.00 32.75 84 VAL A N 1
ATOM 623 C CA . VAL A 1 84 ? 23.000 -15.753 -11.196 1.00 32.75 84 VAL A CA 1
ATOM 624 C C . VAL A 1 84 ? 23.250 -14.931 -12.475 1.00 32.75 84 VAL A C 1
ATOM 626 O O . VAL A 1 84 ? 22.451 -14.039 -12.770 1.00 32.75 84 VAL A O 1
ATOM 629 N N . PRO A 1 85 ? 24.296 -15.229 -13.275 1.00 29.92 85 PRO A N 1
ATOM 630 C CA . PRO A 1 85 ? 24.536 -14.578 -14.564 1.00 29.92 85 PRO A CA 1
ATOM 631 C C . PRO A 1 85 ? 23.461 -14.926 -15.603 1.00 29.92 85 PRO A C 1
ATOM 633 O O . PRO A 1 85 ? 23.031 -16.074 -15.725 1.00 29.92 85 PRO A O 1
ATOM 636 N N . THR A 1 86 ? 23.052 -13.939 -16.398 1.00 35.16 86 THR A N 1
ATOM 637 C CA . THR A 1 86 ? 22.032 -14.066 -17.443 1.00 35.16 86 THR A CA 1
ATOM 638 C C . THR A 1 86 ? 22.587 -14.707 -18.718 1.00 35.16 86 THR A C 1
ATOM 640 O O . THR A 1 86 ? 23.357 -14.115 -19.465 1.00 35.16 86 THR A O 1
ATOM 643 N N . SER A 1 87 ? 22.110 -15.908 -19.040 1.00 36.12 87 SER A N 1
ATOM 644 C CA . SER A 1 87 ? 21.995 -16.351 -20.433 1.00 36.12 87 SER A CA 1
ATOM 645 C C . SER A 1 87 ? 20.715 -17.166 -20.575 1.00 36.12 87 SER A C 1
ATOM 647 O O . SER A 1 87 ? 20.664 -18.320 -20.173 1.00 36.12 87 SER A O 1
ATOM 649 N N . ASN A 1 88 ? 19.646 -16.498 -21.022 1.00 35.12 88 ASN A N 1
ATOM 650 C CA . ASN A 1 88 ? 18.489 -17.038 -21.751 1.00 35.12 88 ASN A CA 1
ATOM 651 C C . ASN A 1 88 ? 17.394 -15.962 -21.794 1.00 35.12 88 ASN A C 1
ATOM 653 O O . ASN A 1 88 ? 16.583 -15.834 -20.880 1.00 35.12 88 ASN A O 1
ATOM 657 N N . LEU A 1 89 ? 17.385 -15.174 -22.870 1.00 40.00 89 LEU A N 1
ATOM 658 C CA . LEU A 1 89 ? 16.211 -14.394 -23.264 1.00 40.00 89 LEU A CA 1
ATOM 659 C C . LEU A 1 89 ? 15.070 -15.371 -23.622 1.00 40.00 89 LEU A C 1
ATOM 661 O O . LEU A 1 89 ? 15.335 -16.366 -24.306 1.00 40.00 89 LEU A O 1
ATOM 665 N N . PRO A 1 90 ? 13.818 -15.133 -23.193 1.00 39.91 90 PRO A N 1
ATOM 666 C CA . PRO A 1 90 ? 12.700 -15.989 -23.571 1.00 39.91 90 PRO A CA 1
ATOM 667 C C . PRO A 1 90 ? 12.438 -15.905 -25.084 1.00 39.91 90 PRO A C 1
ATOM 669 O O . PRO A 1 90 ? 12.426 -14.824 -25.673 1.00 39.91 90 PRO A O 1
ATOM 672 N N . LYS A 1 91 ? 12.247 -17.067 -25.723 1.00 39.91 91 LYS A N 1
ATOM 673 C CA . LYS A 1 91 ? 11.829 -17.173 -27.131 1.00 39.91 91 LYS A CA 1
ATOM 674 C C . LYS A 1 91 ? 10.370 -16.709 -27.291 1.00 39.91 91 LYS A C 1
ATOM 676 O O . LYS A 1 91 ? 9.602 -16.846 -26.340 1.00 39.91 91 LYS A O 1
ATOM 681 N N . PRO A 1 92 ? 9.958 -16.223 -28.478 1.00 34.62 92 PRO A N 1
ATOM 682 C CA . PRO A 1 92 ? 8.560 -15.896 -28.744 1.00 34.62 92 PRO A CA 1
ATOM 683 C C . PRO A 1 92 ? 7.707 -17.162 -28.626 1.00 34.62 92 PRO A C 1
ATOM 685 O O . PRO A 1 92 ? 7.948 -18.134 -29.345 1.00 34.62 92 PRO A O 1
ATOM 688 N N . LEU A 1 93 ? 6.732 -17.157 -27.718 1.00 37.41 93 LEU A N 1
ATOM 689 C CA . LEU A 1 93 ? 5.749 -18.231 -27.613 1.00 37.41 93 LEU A CA 1
ATOM 690 C C . LEU A 1 93 ? 4.812 -18.173 -28.822 1.00 37.41 93 LEU A C 1
ATOM 692 O O . LEU A 1 93 ? 4.403 -17.096 -29.267 1.00 37.41 93 LEU A O 1
ATOM 696 N N . THR A 1 94 ? 4.500 -19.342 -29.373 1.00 40.81 94 THR A N 1
ATOM 697 C CA . THR A 1 94 ? 3.550 -19.474 -30.487 1.00 40.81 94 THR A CA 1
ATOM 698 C C . THR A 1 94 ? 2.151 -19.744 -29.936 1.00 40.81 94 THR A C 1
ATOM 700 O O . THR A 1 94 ? 2.002 -20.144 -28.786 1.00 40.81 94 THR A O 1
ATOM 703 N N . LEU A 1 95 ? 1.108 -19.536 -30.750 1.00 35.91 95 LEU A N 1
ATOM 704 C CA . LEU A 1 95 ? -0.318 -19.672 -30.386 1.00 35.91 95 LEU A CA 1
ATOM 705 C C . LEU A 1 95 ? -0.716 -21.001 -29.698 1.00 35.91 95 LEU A C 1
ATOM 707 O O . LEU A 1 95 ? -1.821 -21.094 -29.169 1.00 35.91 95 LEU A O 1
ATOM 711 N N . ASN A 1 96 ? 0.166 -22.002 -29.677 1.00 37.03 96 ASN A N 1
ATOM 712 C CA . ASN A 1 96 ? -0.055 -23.301 -29.048 1.00 37.03 96 ASN A CA 1
ATOM 713 C C . ASN A 1 96 ? 0.406 -23.399 -27.581 1.00 37.03 96 ASN A C 1
ATOM 715 O O . ASN A 1 96 ? 0.116 -24.409 -26.949 1.00 37.03 96 ASN A O 1
ATOM 719 N N . ASP A 1 97 ? 1.042 -22.370 -27.011 1.00 37.81 97 ASP A N 1
ATOM 720 C CA . ASP A 1 97 ? 1.486 -22.363 -25.600 1.00 37.81 97 ASP A CA 1
ATOM 721 C C . ASP A 1 97 ? 0.391 -21.884 -24.620 1.00 37.81 97 ASP A C 1
ATOM 723 O O . ASP A 1 97 ? 0.648 -21.542 -23.465 1.00 37.81 97 ASP A O 1
ATOM 727 N N . MET A 1 98 ? -0.863 -21.873 -25.080 1.00 34.88 98 MET A N 1
ATOM 728 C CA . MET A 1 98 ? -2.059 -21.599 -24.286 1.00 34.88 98 MET A CA 1
ATOM 729 C C . MET A 1 98 ? -2.294 -22.724 -23.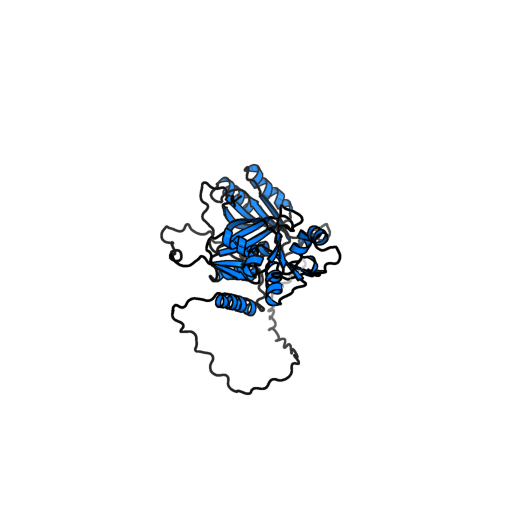263 1.00 34.88 98 MET A C 1
ATOM 731 O O . MET A 1 98 ? -3.148 -23.591 -23.453 1.00 34.88 98 MET A O 1
ATOM 735 N N . CYS A 1 99 ? -1.590 -22.690 -22.132 1.00 33.69 99 CYS A N 1
ATOM 736 C CA . CYS A 1 99 ? -2.116 -23.295 -20.913 1.00 33.69 99 CYS A CA 1
ATOM 737 C C . CYS A 1 99 ? -3.406 -22.546 -20.560 1.00 33.69 99 CYS A C 1
ATOM 739 O O . CYS A 1 99 ? -3.393 -21.383 -20.160 1.00 33.69 99 CYS A O 1
ATOM 741 N N . SER A 1 100 ? -4.532 -23.216 -20.791 1.00 35.84 100 SER A N 1
ATOM 742 C CA . SER A 1 100 ? -5.877 -22.746 -20.487 1.00 35.84 100 SER A CA 1
ATOM 743 C C . SER A 1 100 ? -5.950 -22.179 -19.070 1.00 35.84 100 SER A C 1
ATOM 745 O O . SER A 1 100 ? -5.653 -22.884 -18.104 1.00 35.84 100 SER A O 1
ATOM 747 N N . ALA A 1 101 ? -6.371 -20.916 -18.961 1.00 38.47 101 ALA A N 1
ATOM 748 C CA . ALA A 1 101 ? -6.739 -20.288 -17.697 1.00 38.47 101 ALA A CA 1
ATOM 749 C C . ALA A 1 101 ? -7.700 -21.198 -16.905 1.00 38.47 101 ALA A C 1
ATOM 751 O O . ALA A 1 101 ? -8.521 -21.883 -17.530 1.00 38.47 101 ALA A O 1
ATOM 752 N N . PRO A 1 102 ? -7.650 -21.212 -15.559 1.00 39.53 102 PRO A N 1
ATOM 753 C CA . PRO A 1 102 ? -8.621 -21.949 -14.769 1.00 39.53 102 PRO A CA 1
ATOM 754 C C . PRO A 1 102 ? -10.037 -21.461 -15.101 1.00 39.53 102 PRO A C 1
ATOM 756 O O . PRO A 1 102 ? -10.410 -20.312 -14.882 1.00 39.53 102 PRO A O 1
ATOM 759 N N . ILE A 1 103 ? -10.751 -22.381 -15.737 1.00 38.03 103 ILE A N 1
ATOM 760 C CA . ILE A 1 103 ? -12.187 -22.575 -15.924 1.00 38.03 103 ILE A CA 1
ATOM 761 C C . ILE A 1 103 ? -13.073 -21.621 -15.098 1.00 38.03 103 ILE A C 1
ATOM 763 O O . ILE A 1 103 ? -12.985 -21.560 -13.874 1.00 38.03 103 ILE A O 1
ATOM 767 N N . HIS A 1 104 ? -13.990 -20.945 -15.802 1.00 42.19 104 HIS A N 1
ATOM 768 C CA . HIS A 1 104 ? -15.160 -20.241 -15.263 1.00 42.19 104 HIS A CA 1
ATOM 769 C C . HIS A 1 104 ? -15.793 -21.003 -14.079 1.00 42.19 104 HIS A C 1
ATOM 771 O O . HIS A 1 104 ? -16.358 -22.077 -14.284 1.00 42.19 104 HIS A O 1
ATOM 777 N N . GLY A 1 105 ? -15.748 -20.439 -12.863 1.00 47.56 105 GLY A N 1
ATOM 778 C CA . GLY A 1 105 ? -16.553 -20.932 -11.735 1.00 47.56 105 GLY A CA 1
ATOM 779 C C . GLY A 1 105 ? -16.000 -20.722 -10.320 1.00 47.56 105 GLY A C 1
ATOM 780 O O . GLY A 1 105 ? -16.780 -20.792 -9.375 1.00 47.56 105 GLY A O 1
ATOM 781 N N . SER A 1 106 ? -14.705 -20.451 -10.135 1.00 60.62 106 SER A N 1
ATOM 782 C CA . SER A 1 106 ? -14.123 -20.149 -8.815 1.00 60.62 106 SER A CA 1
ATOM 783 C C . SER A 1 106 ? -13.826 -18.657 -8.668 1.00 60.62 106 SER A C 1
ATOM 785 O O . SER A 1 106 ? -13.227 -18.067 -9.568 1.00 60.62 106 SER A O 1
ATOM 787 N N . ASN A 1 107 ? -14.214 -18.053 -7.540 1.00 84.88 107 ASN A N 1
ATOM 788 C CA . ASN A 1 107 ? -13.804 -16.688 -7.202 1.00 84.88 107 ASN A CA 1
ATOM 789 C C . ASN A 1 107 ? -12.271 -16.593 -7.221 1.00 84.88 107 ASN A C 1
ATOM 791 O O . ASN A 1 107 ? -11.585 -17.491 -6.736 1.00 84.88 107 ASN A O 1
ATOM 795 N N . ILE A 1 108 ? -11.741 -15.510 -7.792 1.00 94.06 108 ILE A N 1
ATOM 796 C CA . ILE A 1 108 ? -10.299 -15.236 -7.823 1.00 94.06 108 ILE A CA 1
ATOM 797 C C . ILE A 1 108 ? -9.796 -15.149 -6.383 1.00 94.06 108 ILE A C 1
ATOM 799 O O . ILE A 1 108 ? -10.345 -14.376 -5.601 1.00 94.06 108 ILE A O 1
ATOM 803 N N . ARG A 1 109 ? -8.750 -15.899 -6.031 1.00 97.50 109 ARG A N 1
ATOM 804 C CA . ARG A 1 109 ? -8.158 -15.861 -4.689 1.00 97.50 109 ARG A CA 1
ATOM 805 C C . ARG A 1 109 ? -7.080 -14.793 -4.617 1.00 97.50 109 ARG A C 1
ATOM 807 O O . ARG A 1 109 ? -6.104 -14.846 -5.369 1.00 97.50 109 ARG A O 1
ATOM 814 N N . VAL A 1 110 ? -7.226 -13.853 -3.693 1.00 98.19 110 VAL A N 1
ATOM 815 C CA . VAL A 1 110 ? -6.318 -12.711 -3.558 1.00 98.19 110 VAL A CA 1
ATOM 816 C C . VAL A 1 110 ? -5.732 -12.683 -2.157 1.00 98.19 110 VAL A C 1
ATOM 818 O O . VAL A 1 110 ? -6.438 -12.424 -1.185 1.00 98.19 110 VAL A O 1
ATOM 821 N N . ALA A 1 111 ? -4.432 -12.943 -2.053 1.00 98.19 111 ALA A N 1
ATOM 822 C CA . ALA A 1 111 ? -3.708 -12.843 -0.797 1.00 98.19 111 ALA A CA 1
ATOM 823 C C . ALA A 1 111 ? -3.425 -11.381 -0.435 1.00 98.19 111 ALA A C 1
ATOM 825 O O . ALA A 1 111 ? -3.085 -10.560 -1.290 1.00 98.19 111 ALA A O 1
ATOM 826 N N . TYR A 1 112 ? -3.529 -11.058 0.846 1.00 97.69 112 TYR A N 1
ATOM 827 C CA . TYR A 1 112 ? -3.163 -9.751 1.374 1.00 97.69 112 TYR A CA 1
ATOM 828 C C . TYR A 1 112 ? -2.562 -9.912 2.768 1.00 97.69 112 TYR A C 1
ATOM 830 O O . TYR A 1 112 ? -2.907 -10.839 3.500 1.00 97.69 112 TYR A O 1
ATOM 838 N N . GLN A 1 113 ? -1.680 -8.993 3.156 1.00 94.88 113 GLN A N 1
ATOM 839 C CA . GLN A 1 113 ? -1.148 -8.991 4.514 1.00 94.88 113 GLN A CA 1
ATOM 840 C C . GLN A 1 113 ? -2.126 -8.298 5.467 1.00 94.88 113 GLN A C 1
ATOM 842 O O . GLN A 1 113 ? -2.536 -7.157 5.228 1.00 94.88 113 GLN A O 1
ATOM 847 N N . GLY A 1 114 ? -2.469 -8.984 6.554 1.00 92.50 114 GLY A N 1
ATOM 848 C CA . GLY A 1 114 ? -3.321 -8.484 7.623 1.00 92.50 114 GLY A CA 1
ATOM 849 C C . GLY A 1 114 ? -4.444 -9.444 7.997 1.00 92.50 114 GLY A C 1
ATOM 850 O O . GLY A 1 114 ? -4.452 -10.614 7.627 1.00 92.50 114 GLY A O 1
ATOM 851 N N . VAL A 1 115 ? -5.405 -8.903 8.741 1.00 94.12 115 VAL A N 1
ATOM 852 C CA . VAL A 1 115 ? -6.610 -9.602 9.203 1.00 94.12 115 VAL A CA 1
ATOM 853 C C . VAL A 1 115 ? -7.849 -9.066 8.473 1.00 94.12 115 VAL A C 1
ATOM 855 O O . VAL A 1 115 ? -7.772 -8.003 7.844 1.00 94.12 115 VAL A O 1
ATOM 858 N N . PRO A 1 116 ? -8.990 -9.772 8.506 1.00 95.69 116 PRO A N 1
ATOM 859 C CA . PRO A 1 116 ? -10.252 -9.260 7.975 1.00 95.69 116 PRO A CA 1
ATOM 860 C C . PRO A 1 116 ? -10.607 -7.864 8.520 1.00 95.69 116 PRO A C 1
ATOM 862 O O . PRO A 1 116 ? -10.385 -7.561 9.692 1.00 95.69 116 PRO A O 1
ATOM 865 N N . GLY A 1 117 ? -11.120 -6.988 7.659 1.00 94.62 117 GLY A N 1
ATOM 866 C CA . GLY A 1 117 ? -11.396 -5.578 7.946 1.00 94.62 117 GLY A CA 1
ATOM 867 C C . GLY A 1 117 ? -10.199 -4.636 7.758 1.00 94.62 117 GLY A C 1
ATOM 868 O O . GLY A 1 117 ? -10.361 -3.421 7.858 1.00 94.62 117 GLY A O 1
ATOM 869 N N . ALA A 1 118 ? -8.994 -5.142 7.478 1.00 95.44 118 ALA A N 1
ATOM 870 C CA . ALA A 1 118 ? -7.834 -4.290 7.211 1.00 95.44 118 ALA A CA 1
ATOM 871 C C . ALA A 1 118 ? -7.957 -3.547 5.867 1.00 95.44 118 ALA A C 1
ATOM 873 O O . ALA A 1 118 ? -8.525 -4.063 4.908 1.00 95.44 118 ALA A O 1
ATOM 874 N N . TYR A 1 119 ? -7.312 -2.382 5.746 1.00 96.12 119 TYR A N 1
ATOM 875 C CA . TYR A 1 119 ? -7.262 -1.628 4.482 1.00 96.12 119 TYR A CA 1
ATOM 876 C C . TYR A 1 119 ? -6.697 -2.437 3.303 1.00 96.12 119 TYR A C 1
ATOM 878 O O . TYR A 1 119 ? -7.129 -2.252 2.169 1.00 96.12 119 TYR A O 1
ATOM 886 N N . SER A 1 120 ? -5.770 -3.365 3.559 1.00 95.81 120 SER A N 1
ATOM 887 C CA . SER A 1 120 ? -5.254 -4.295 2.547 1.00 95.81 120 SER A CA 1
ATOM 888 C C . SER A 1 120 ? -6.340 -5.222 1.981 1.00 95.81 120 SER A C 1
ATOM 890 O O . SER A 1 120 ? -6.298 -5.542 0.796 1.00 95.81 120 SER A O 1
ATOM 892 N N . GLU A 1 121 ? -7.331 -5.618 2.789 1.00 96.50 121 GLU A N 1
ATOM 893 C CA . GLU A 1 121 ? -8.484 -6.388 2.309 1.00 96.50 121 GLU A CA 1
ATOM 894 C C . GLU A 1 121 ? -9.379 -5.520 1.421 1.00 96.50 121 GLU A C 1
ATOM 896 O O . GLU A 1 121 ? -9.749 -5.931 0.322 1.00 96.50 121 GLU A O 1
ATOM 901 N N . SER A 1 122 ? -9.674 -4.288 1.849 1.00 96.06 122 SER A N 1
ATOM 902 C CA . SER A 1 122 ? -10.440 -3.330 1.043 1.00 96.06 122 SER A CA 1
ATOM 903 C C . SER A 1 122 ? -9.758 -3.054 -0.301 1.00 96.06 122 SER A C 1
ATOM 905 O O . SER A 1 122 ? -10.422 -3.020 -1.337 1.00 96.06 122 SER A O 1
ATOM 907 N N . ALA A 1 123 ? -8.427 -2.926 -0.312 1.00 96.44 123 ALA A N 1
ATOM 908 C CA . ALA A 1 123 ? -7.643 -2.784 -1.535 1.00 96.44 123 ALA A CA 1
ATOM 909 C C . ALA A 1 123 ? -7.726 -4.036 -2.424 1.00 96.44 123 ALA A C 1
ATOM 911 O O . ALA A 1 123 ? -7.883 -3.903 -3.637 1.00 96.44 123 ALA A O 1
ATOM 912 N N . ALA A 1 124 ? -7.674 -5.239 -1.842 1.00 96.44 124 ALA A N 1
ATOM 913 C CA . ALA A 1 124 ? -7.840 -6.494 -2.575 1.00 96.44 124 ALA A CA 1
ATOM 914 C C . ALA A 1 124 ? -9.219 -6.587 -3.248 1.00 96.44 124 ALA A C 1
ATOM 916 O O . ALA A 1 124 ? -9.301 -6.859 -4.446 1.00 96.44 124 ALA A O 1
ATOM 917 N N . CYS A 1 125 ? -10.284 -6.268 -2.512 1.00 94.69 125 CYS A N 1
ATOM 918 C CA . CYS A 1 125 ? -11.654 -6.252 -3.022 1.00 94.69 125 CYS A CA 1
ATOM 919 C C . CYS A 1 125 ? -11.887 -5.157 -4.078 1.00 94.69 125 CYS A C 1
ATOM 921 O O . CYS A 1 125 ? -12.649 -5.373 -5.021 1.00 94.69 125 CYS A O 1
ATOM 923 N N . LYS A 1 126 ? -11.227 -3.993 -3.953 1.00 94.44 126 LYS A N 1
ATOM 924 C CA . LYS A 1 126 ? -11.251 -2.929 -4.974 1.00 94.44 126 LYS A CA 1
ATOM 925 C C . LYS A 1 126 ? -10.522 -3.367 -6.250 1.00 94.44 126 LYS A C 1
ATOM 927 O O . LYS A 1 126 ? -11.027 -3.136 -7.345 1.00 94.44 126 LYS A O 1
ATOM 932 N N . ALA A 1 127 ? -9.363 -4.014 -6.112 1.00 93.75 127 ALA A N 1
ATOM 933 C CA . ALA A 1 127 ? -8.558 -4.509 -7.230 1.00 93.75 127 ALA A CA 1
ATOM 934 C C . ALA A 1 127 ? -9.252 -5.644 -7.999 1.00 93.75 127 ALA A C 1
ATOM 936 O O . ALA A 1 127 ? -9.219 -5.688 -9.229 1.00 93.75 127 ALA A O 1
ATOM 937 N N . PHE A 1 128 ? -9.883 -6.562 -7.266 1.00 94.31 128 PHE A N 1
ATOM 938 C CA . PHE A 1 128 ? -10.540 -7.745 -7.805 1.00 94.31 128 PHE A CA 1
ATOM 939 C C . PHE A 1 128 ? -11.953 -7.869 -7.216 1.00 94.31 128 PHE A C 1
ATOM 941 O O . PHE A 1 128 ? -12.151 -8.535 -6.198 1.00 94.31 128 PHE A O 1
ATOM 948 N N . PRO A 1 129 ? -12.967 -7.256 -7.850 1.00 92.56 129 PRO A N 1
ATOM 949 C CA . PRO A 1 129 ? -14.345 -7.368 -7.387 1.00 92.56 129 PRO A CA 1
ATOM 950 C C . PRO A 1 129 ? -14.797 -8.832 -7.286 1.00 92.56 129 PRO A C 1
ATOM 952 O O . PRO A 1 129 ? -14.550 -9.627 -8.193 1.00 92.56 129 PRO A O 1
ATOM 955 N N . ASN A 1 130 ? -15.497 -9.179 -6.201 1.00 90.06 130 ASN A N 1
ATOM 956 C CA . ASN A 1 130 ? -15.959 -10.542 -5.890 1.00 90.06 130 ASN A CA 1
ATOM 957 C C . ASN A 1 130 ? -14.837 -11.582 -5.691 1.00 90.06 130 ASN A C 1
ATOM 959 O O . ASN A 1 130 ? -15.079 -12.783 -5.825 1.00 90.06 130 ASN A O 1
ATOM 963 N N . CYS A 1 131 ? -13.615 -11.149 -5.368 1.00 94.44 131 CYS A N 1
ATOM 964 C CA . CYS A 1 131 ? -12.544 -12.069 -5.007 1.00 94.44 131 CYS A CA 1
ATOM 965 C C . CYS A 1 131 ? -12.803 -12.790 -3.677 1.00 94.44 131 CYS A C 1
ATOM 967 O O . CYS A 1 131 ? -13.502 -12.301 -2.788 1.00 94.44 131 CYS A O 1
ATOM 969 N N . GLU A 1 132 ? -12.159 -13.938 -3.514 1.00 96.50 132 GLU A N 1
ATOM 970 C CA . GLU A 1 132 ? -11.930 -14.558 -2.216 1.00 96.50 132 GLU A CA 1
ATOM 971 C C . GLU A 1 132 ? -10.646 -13.972 -1.610 1.00 96.50 132 GLU A C 1
ATOM 973 O O . GLU A 1 132 ? -9.540 -14.266 -2.067 1.00 96.50 132 GLU A O 1
ATOM 978 N N . SER A 1 133 ? -10.787 -13.112 -0.599 1.00 96.12 133 SER A N 1
ATOM 979 C CA . SER A 1 133 ? -9.662 -12.516 0.123 1.00 96.12 133 SER A CA 1
ATOM 980 C C . SER A 1 133 ? -9.017 -13.545 1.067 1.00 96.12 133 SER A C 1
ATOM 982 O O . SER A 1 133 ? -9.695 -14.191 1.868 1.00 96.12 133 SER A O 1
ATOM 984 N N . ILE A 1 134 ? -7.695 -13.717 0.972 1.00 97.06 134 ILE A N 1
ATOM 985 C CA . ILE A 1 134 ? -6.911 -14.640 1.804 1.00 97.06 134 ILE A CA 1
ATOM 986 C C . ILE A 1 134 ? -6.006 -13.821 2.740 1.00 97.06 134 ILE A C 1
ATOM 988 O O . ILE A 1 134 ? -4.987 -13.293 2.280 1.00 97.06 134 ILE A O 1
ATOM 992 N N . PRO A 1 135 ? -6.342 -13.711 4.040 1.00 96.69 135 PRO A N 1
ATOM 993 C CA . PRO A 1 135 ? -5.493 -13.024 5.006 1.00 96.69 135 PRO A CA 1
ATOM 994 C C . PRO A 1 135 ? -4.187 -13.791 5.224 1.00 96.69 135 PRO A C 1
ATOM 996 O O . PRO A 1 135 ? -4.173 -15.019 5.342 1.00 96.69 135 PRO A O 1
ATOM 999 N N . CYS A 1 136 ? -3.089 -13.048 5.295 1.00 95.94 136 CYS A N 1
ATOM 1000 C CA . CYS A 1 136 ? -1.756 -13.551 5.592 1.00 95.94 136 CYS A CA 1
ATOM 1001 C C . CYS A 1 136 ? -1.144 -12.733 6.731 1.00 95.94 136 CYS A C 1
ATOM 1003 O O . CYS A 1 136 ? -1.157 -11.502 6.696 1.00 95.94 136 CYS A O 1
ATOM 1005 N N . ASP A 1 137 ? -0.535 -13.399 7.708 1.00 91.19 137 ASP A N 1
ATOM 1006 C CA . ASP A 1 137 ? 0.005 -12.717 8.891 1.00 91.19 137 ASP A CA 1
ATOM 1007 C C . ASP A 1 137 ? 1.180 -11.788 8.539 1.00 91.19 137 ASP A C 1
ATOM 1009 O O . ASP A 1 137 ? 1.327 -10.697 9.097 1.00 91.19 137 ASP A O 1
ATOM 1013 N N . GLN A 1 138 ? 2.001 -12.192 7.566 1.00 93.00 138 GLN A N 1
ATOM 1014 C CA . GLN A 1 138 ? 3.210 -11.483 7.149 1.00 93.00 138 GLN A CA 1
ATOM 1015 C C . GLN A 1 138 ? 3.245 -11.244 5.636 1.00 93.00 138 GLN A C 1
ATOM 1017 O O . GLN A 1 138 ? 2.593 -11.940 4.848 1.00 93.00 138 GLN A O 1
ATOM 1022 N N . PHE A 1 139 ? 4.045 -10.260 5.218 1.00 94.88 139 PHE A N 1
ATOM 1023 C CA . PHE A 1 139 ? 4.221 -9.950 3.802 1.00 94.88 139 PHE A CA 1
ATOM 1024 C C . PHE A 1 139 ? 4.849 -11.133 3.056 1.00 94.88 139 PHE A C 1
ATOM 1026 O O . PHE A 1 139 ? 4.366 -11.501 1.995 1.00 94.88 139 PHE A O 1
ATOM 1033 N N . GLU A 1 140 ? 5.845 -11.802 3.635 1.00 94.56 140 GLU A N 1
ATOM 1034 C CA . GLU A 1 140 ? 6.519 -12.982 3.071 1.00 94.56 140 GLU A CA 1
ATOM 1035 C C . GLU A 1 140 ? 5.523 -14.084 2.711 1.00 94.56 140 GLU A C 1
ATOM 1037 O O . GLU A 1 140 ? 5.551 -14.615 1.602 1.00 94.56 140 GLU A O 1
ATOM 1042 N N . VAL A 1 141 ? 4.598 -14.372 3.630 1.00 96.06 141 VAL A N 1
ATOM 1043 C CA . VAL A 1 141 ? 3.545 -15.375 3.437 1.00 96.06 141 VAL A CA 1
ATOM 1044 C C . VAL A 1 141 ? 2.625 -14.973 2.283 1.00 96.06 141 VAL A C 1
ATOM 1046 O O . VAL A 1 141 ? 2.214 -15.823 1.501 1.00 96.06 141 VAL A O 1
ATOM 1049 N N . THR A 1 142 ? 2.363 -13.674 2.112 1.00 97.00 142 THR A N 1
ATOM 1050 C CA . THR A 1 142 ? 1.553 -13.151 0.999 1.00 97.00 142 THR A CA 1
ATOM 1051 C C . THR A 1 142 ? 2.220 -13.404 -0.359 1.00 97.00 142 THR A C 1
ATOM 1053 O O . THR A 1 142 ? 1.553 -13.828 -1.302 1.00 97.00 142 THR A O 1
ATOM 1056 N N . PHE A 1 143 ? 3.539 -13.201 -0.466 1.00 96.31 143 PHE A N 1
ATOM 1057 C CA . PHE A 1 143 ? 4.301 -13.528 -1.681 1.00 96.31 143 PHE A CA 1
ATOM 1058 C C . PHE A 1 143 ? 4.325 -15.040 -1.941 1.00 96.31 143 PHE A C 1
ATOM 1060 O O . PHE A 1 143 ? 4.015 -15.487 -3.047 1.00 96.31 143 PHE A O 1
ATOM 1067 N N . GLN A 1 144 ? 4.634 -15.832 -0.911 1.00 95.81 144 GLN A N 1
ATOM 1068 C CA . GLN A 1 144 ? 4.689 -17.293 -1.001 1.00 95.81 144 GLN A CA 1
ATOM 1069 C C . GLN A 1 144 ? 3.339 -17.903 -1.386 1.00 95.81 144 GLN A C 1
ATOM 1071 O O . GLN A 1 144 ? 3.301 -18.845 -2.173 1.00 95.81 144 GLN A O 1
ATOM 1076 N N . ALA A 1 145 ? 2.225 -17.359 -0.890 1.00 97.06 145 ALA A N 1
ATOM 1077 C CA . ALA A 1 145 ? 0.890 -17.833 -1.239 1.00 97.06 145 ALA A CA 1
ATOM 1078 C C . ALA A 1 145 ? 0.644 -17.782 -2.755 1.00 97.06 145 ALA A C 1
ATOM 1080 O O . ALA A 1 145 ? 0.036 -18.697 -3.316 1.00 97.06 145 ALA A O 1
ATOM 1081 N N . VAL A 1 146 ? 1.154 -16.751 -3.434 1.00 97.31 146 VAL A N 1
ATOM 1082 C CA . VAL A 1 146 ? 1.070 -16.638 -4.894 1.00 97.31 146 VAL A CA 1
ATOM 1083 C C . VAL A 1 146 ? 2.053 -17.591 -5.572 1.00 97.31 146 VAL A C 1
ATOM 1085 O O . VAL A 1 146 ? 1.669 -18.294 -6.502 1.00 97.31 146 VAL A O 1
ATOM 1088 N N . GLU A 1 147 ? 3.302 -17.683 -5.124 1.00 93.62 147 GLU A N 1
ATOM 1089 C CA . GLU A 1 147 ? 4.282 -18.598 -5.736 1.00 93.62 147 GLU A CA 1
ATOM 1090 C C . GLU A 1 147 ? 3.871 -20.077 -5.623 1.00 93.62 147 GLU A C 1
ATOM 1092 O O . GLU A 1 147 ? 4.057 -20.849 -6.563 1.00 93.62 147 GLU A O 1
ATOM 1097 N N . LEU A 1 148 ? 3.238 -20.457 -4.510 1.00 95.12 148 LEU A N 1
ATOM 1098 C CA . LEU A 1 148 ? 2.781 -21.817 -4.212 1.00 95.12 148 LEU A CA 1
ATOM 1099 C C . LEU A 1 148 ? 1.357 -22.121 -4.709 1.00 95.12 148 LEU A C 1
ATOM 1101 O O . LEU A 1 148 ? 0.794 -23.152 -4.346 1.00 95.12 148 LEU A O 1
ATOM 1105 N N . TRP A 1 149 ? 0.759 -21.252 -5.532 1.00 95.81 149 TRP A N 1
ATOM 1106 C CA . TRP A 1 149 ? -0.587 -21.438 -6.110 1.00 95.81 149 TRP A CA 1
ATOM 1107 C C . TRP A 1 149 ? -1.737 -21.530 -5.080 1.00 95.81 149 TRP A C 1
ATOM 1109 O O . TRP A 1 149 ? -2.858 -21.942 -5.407 1.00 95.81 149 TRP A O 1
ATOM 1119 N N . ILE A 1 150 ? -1.492 -21.097 -3.840 1.00 95.62 150 ILE A N 1
ATOM 1120 C CA . ILE A 1 150 ? -2.505 -20.964 -2.779 1.00 95.62 150 ILE A CA 1
ATOM 1121 C C . ILE A 1 150 ? -3.406 -19.756 -3.054 1.00 95.62 150 ILE A C 1
ATOM 1123 O O . ILE A 1 150 ? -4.606 -19.815 -2.792 1.00 95.62 150 ILE A O 1
ATOM 1127 N N . ALA A 1 151 ? -2.842 -18.699 -3.634 1.00 97.31 151 ALA A N 1
ATOM 1128 C CA . ALA A 1 151 ? -3.558 -17.545 -4.152 1.00 97.31 151 ALA A CA 1
ATOM 1129 C C . ALA A 1 151 ? -3.237 -17.329 -5.637 1.00 97.31 151 ALA A C 1
ATOM 1131 O O . ALA A 1 151 ? -2.176 -17.714 -6.144 1.00 97.31 151 ALA A O 1
ATOM 1132 N N . ASP A 1 152 ? -4.168 -16.708 -6.350 1.00 96.88 152 ASP A N 1
ATOM 1133 C CA . ASP A 1 152 ? -4.004 -16.385 -7.765 1.00 96.88 152 ASP A CA 1
ATOM 1134 C C . ASP A 1 152 ? -3.253 -15.058 -7.921 1.00 96.88 152 ASP A C 1
ATOM 1136 O O . ASP A 1 152 ? -2.358 -14.948 -8.761 1.00 96.88 152 ASP A O 1
ATOM 1140 N N . HIS A 1 153 ? -3.546 -14.104 -7.033 1.00 98.00 153 HIS A N 1
ATOM 1141 C CA . HIS A 1 153 ? -2.908 -12.793 -6.962 1.00 98.00 153 HI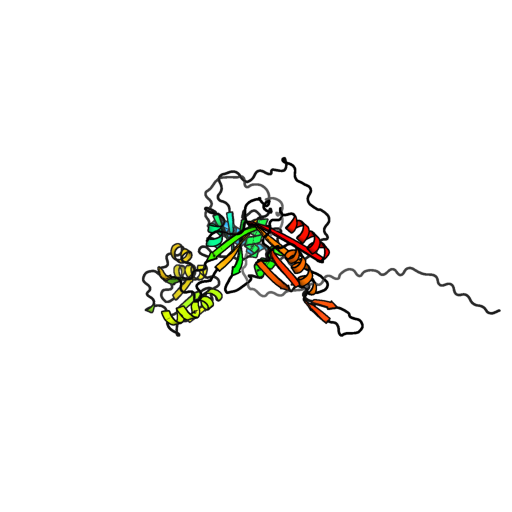S A CA 1
ATOM 1142 C C . HIS A 1 153 ? -2.581 -12.394 -5.523 1.00 98.00 153 HIS A C 1
ATOM 1144 O O . HIS A 1 153 ? -3.107 -12.971 -4.572 1.00 98.00 153 HIS A O 1
ATOM 1150 N N . ALA A 1 154 ? -1.744 -11.370 -5.372 1.00 98.12 154 ALA A N 1
ATOM 1151 C CA . ALA A 1 154 ? -1.559 -10.670 -4.105 1.00 98.12 154 ALA A CA 1
ATOM 1152 C C . ALA A 1 154 ? -1.798 -9.170 -4.268 1.00 98.12 154 ALA A C 1
ATOM 1154 O O . ALA A 1 154 ? -1.511 -8.612 -5.326 1.00 98.12 154 ALA A O 1
ATOM 1155 N N . VAL A 1 155 ? -2.284 -8.516 -3.214 1.00 97.94 155 VAL A N 1
ATOM 1156 C CA . VAL A 1 155 ? -2.390 -7.055 -3.138 1.00 97.94 155 VAL A CA 1
ATOM 1157 C C . VAL A 1 155 ? -1.617 -6.560 -1.926 1.00 97.94 155 VAL A C 1
ATOM 1159 O O . VAL A 1 155 ? -1.850 -6.992 -0.797 1.00 97.94 155 VAL A O 1
ATOM 1162 N N . LEU A 1 156 ? -0.649 -5.678 -2.174 1.00 96.81 156 LEU A N 1
ATOM 1163 C CA . LEU A 1 156 ? 0.340 -5.261 -1.184 1.00 96.81 156 LEU A CA 1
ATOM 1164 C C . LEU A 1 156 ? 0.555 -3.749 -1.225 1.00 96.81 156 LEU A C 1
ATOM 1166 O O . LEU A 1 156 ? 0.698 -3.192 -2.314 1.00 96.81 156 LEU A O 1
ATOM 1170 N N . PRO A 1 157 ? 0.622 -3.072 -0.069 1.00 96.31 157 PRO A N 1
ATOM 1171 C CA . PRO A 1 157 ? 0.898 -1.645 -0.032 1.00 96.31 157 PRO A CA 1
ATOM 1172 C C . PRO A 1 157 ? 2.385 -1.400 -0.320 1.00 96.31 157 PRO A C 1
ATOM 1174 O O . PRO A 1 157 ? 3.248 -2.104 0.204 1.00 96.31 157 PRO A O 1
ATOM 1177 N N . ILE A 1 158 ? 2.709 -0.403 -1.138 1.00 95.38 158 ILE A N 1
ATOM 1178 C CA . ILE A 1 158 ? 4.105 -0.038 -1.455 1.00 95.38 158 ILE A CA 1
ATOM 1179 C C . ILE A 1 158 ? 4.448 1.386 -1.038 1.00 95.38 158 ILE A C 1
ATOM 1181 O O . ILE A 1 158 ? 5.623 1.696 -0.842 1.00 95.38 158 ILE A O 1
ATOM 1185 N N . GLU A 1 159 ? 3.446 2.237 -0.852 1.00 94.00 159 GLU A N 1
ATOM 1186 C CA . GLU A 1 159 ? 3.631 3.632 -0.473 1.00 94.00 159 GLU A CA 1
ATOM 1187 C C . GLU A 1 159 ? 2.378 4.161 0.225 1.00 94.00 159 GLU A C 1
ATOM 1189 O O . GLU A 1 159 ? 1.257 3.835 -0.164 1.00 94.00 159 GLU A O 1
ATOM 1194 N N . ASN A 1 160 ? 2.569 4.982 1.250 1.00 94.44 160 ASN A N 1
ATOM 1195 C CA . ASN A 1 160 ? 1.521 5.767 1.890 1.00 94.44 160 ASN A CA 1
ATOM 1196 C C . ASN A 1 160 ? 1.918 7.246 1.847 1.00 94.44 160 ASN A C 1
ATOM 1198 O O . ASN A 1 160 ? 3.084 7.570 2.056 1.00 94.44 160 ASN A O 1
ATOM 1202 N N . SER A 1 161 ? 0.963 8.143 1.607 1.00 93.12 161 SER A N 1
ATOM 1203 C CA . SER A 1 161 ? 1.238 9.580 1.480 1.00 93.12 161 SER A CA 1
ATOM 1204 C C . SER A 1 161 ? 1.820 10.215 2.747 1.00 93.12 161 SER A C 1
ATOM 1206 O O . SER A 1 161 ? 2.556 11.191 2.641 1.00 93.12 161 SER A O 1
ATOM 1208 N N . LEU A 1 162 ? 1.540 9.655 3.930 1.00 88.69 162 LEU A N 1
ATOM 1209 C CA . LEU A 1 162 ? 2.005 10.188 5.214 1.00 88.69 162 LEU A CA 1
ATOM 1210 C C . LEU A 1 162 ? 3.248 9.459 5.750 1.00 88.69 162 LEU A C 1
ATOM 1212 O O . LEU A 1 162 ? 4.134 10.092 6.314 1.00 88.69 162 LEU A O 1
ATOM 1216 N N . ALA A 1 163 ? 3.333 8.135 5.586 1.00 86.19 163 ALA A N 1
ATOM 1217 C CA . ALA A 1 163 ? 4.462 7.333 6.083 1.00 86.19 163 ALA A CA 1
ATOM 1218 C C . ALA A 1 163 ? 5.549 7.034 5.039 1.00 86.19 163 ALA A C 1
ATOM 1220 O O . ALA A 1 163 ? 6.605 6.505 5.386 1.00 86.19 163 ALA A O 1
ATOM 1221 N N . GLY A 1 164 ? 5.306 7.359 3.770 1.00 91.88 164 GLY A N 1
ATOM 1222 C CA . GLY A 1 164 ? 6.232 7.122 2.671 1.00 91.88 164 GLY A CA 1
ATOM 1223 C C . GLY A 1 164 ? 6.286 5.663 2.211 1.00 91.88 164 GLY A C 1
ATOM 1224 O O . GLY A 1 164 ? 5.302 4.918 2.255 1.00 91.88 164 GLY A O 1
ATOM 1225 N N . SER A 1 165 ? 7.454 5.266 1.706 1.00 93.19 165 SER A N 1
ATOM 1226 C CA . SER A 1 165 ? 7.688 3.970 1.065 1.00 93.19 165 SER A CA 1
ATOM 1227 C C . SER A 1 165 ? 7.695 2.801 2.058 1.00 93.19 165 SER A C 1
ATOM 1229 O O . SER A 1 165 ? 8.438 2.792 3.040 1.00 93.19 165 SER A O 1
ATOM 1231 N N . ILE A 1 166 ? 6.967 1.728 1.740 1.00 92.81 166 ILE A N 1
ATOM 1232 C CA . ILE A 1 166 ? 6.973 0.485 2.527 1.00 92.81 166 ILE A CA 1
ATOM 1233 C C . ILE A 1 166 ? 8.105 -0.409 2.031 1.00 92.81 166 ILE A C 1
ATOM 1235 O O . ILE A 1 166 ? 7.952 -1.348 1.249 1.00 92.81 166 ILE A O 1
ATOM 1239 N N . HIS A 1 167 ? 9.292 -0.084 2.520 1.00 91.62 167 HIS A N 1
ATOM 1240 C CA . HIS A 1 167 ? 10.571 -0.683 2.154 1.00 91.62 167 HIS A CA 1
ATOM 1241 C C . HIS A 1 167 ? 10.623 -2.213 2.198 1.00 91.62 167 HIS A C 1
ATOM 1243 O O . HIS A 1 167 ? 11.337 -2.822 1.401 1.00 91.62 167 HIS A O 1
ATOM 1249 N N . ARG A 1 168 ? 9.876 -2.853 3.107 1.00 90.94 168 ARG A N 1
ATOM 1250 C CA . ARG A 1 168 ? 9.853 -4.319 3.196 1.00 90.94 168 ARG A CA 1
ATOM 1251 C C . ARG A 1 168 ? 9.303 -4.960 1.920 1.00 90.94 168 ARG A C 1
ATOM 1253 O O . ARG A 1 168 ? 9.866 -5.952 1.469 1.00 90.94 168 ARG A O 1
ATOM 1260 N N . ASN A 1 169 ? 8.277 -4.368 1.315 1.00 94.31 169 ASN A N 1
ATOM 1261 C CA . ASN A 1 169 ? 7.645 -4.916 0.116 1.00 94.31 169 ASN A CA 1
ATOM 1262 C C . ASN A 1 169 ? 8.496 -4.703 -1.137 1.00 94.31 169 ASN A C 1
ATOM 1264 O O . ASN A 1 169 ? 8.530 -5.584 -1.991 1.00 94.31 169 ASN A O 1
ATOM 1268 N N . TYR A 1 170 ? 9.277 -3.621 -1.203 1.00 91.56 170 TYR A N 1
ATOM 1269 C CA . TYR A 1 170 ? 10.308 -3.449 -2.234 1.00 91.56 170 TYR A CA 1
ATOM 1270 C C . TYR A 1 170 ? 11.350 -4.571 -2.203 1.00 91.56 170 TYR A C 1
ATOM 1272 O O . TYR A 1 170 ? 11.639 -5.188 -3.228 1.00 91.56 170 TYR A O 1
ATOM 1280 N N . ASP A 1 171 ? 11.862 -4.898 -1.014 1.00 89.19 171 ASP A N 1
ATOM 1281 C CA . ASP A 1 171 ? 12.837 -5.982 -0.871 1.00 89.19 171 ASP A CA 1
ATOM 1282 C C . ASP A 1 171 ? 12.251 -7.344 -1.269 1.00 89.19 171 ASP A C 1
ATOM 1284 O O . ASP A 1 171 ? 12.954 -8.175 -1.844 1.00 89.19 171 ASP A O 1
ATOM 1288 N N . LEU A 1 172 ? 10.977 -7.593 -0.952 1.00 91.81 172 LEU A N 1
ATOM 1289 C CA . LEU A 1 172 ? 10.303 -8.843 -1.301 1.00 91.81 172 LEU A CA 1
ATOM 1290 C C . LEU A 1 172 ? 10.024 -8.939 -2.805 1.00 91.81 172 LEU A C 1
ATOM 1292 O O . LEU A 1 172 ? 10.272 -9.991 -3.390 1.00 91.81 172 LEU A O 1
ATOM 1296 N N . LEU A 1 173 ? 9.634 -7.842 -3.461 1.00 91.94 173 LEU A N 1
ATOM 1297 C CA . LEU A 1 173 ? 9.498 -7.788 -4.922 1.00 91.94 173 LEU A CA 1
ATOM 1298 C C . LEU A 1 173 ? 10.787 -8.202 -5.638 1.00 91.94 173 LEU A C 1
ATOM 1300 O O . LEU A 1 173 ? 10.738 -8.889 -6.658 1.00 91.94 173 LEU A O 1
ATOM 1304 N N . LEU A 1 174 ? 11.944 -7.828 -5.090 1.00 88.25 174 LEU A N 1
ATOM 1305 C CA . LEU A 1 174 ? 13.238 -8.244 -5.624 1.00 88.25 174 LEU A CA 1
ATOM 1306 C C . LEU A 1 174 ? 13.559 -9.725 -5.405 1.00 88.25 174 LEU A C 1
ATOM 1308 O O . LEU A 1 174 ? 14.202 -10.328 -6.261 1.00 88.25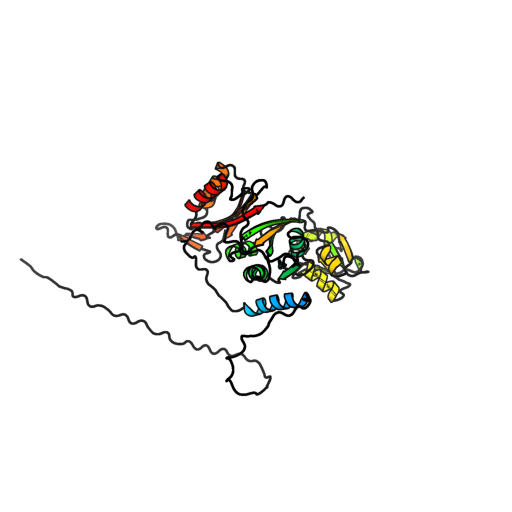 174 LEU A O 1
ATOM 1312 N N . ARG A 1 175 ? 13.138 -10.308 -4.281 1.00 88.69 175 ARG A N 1
ATOM 1313 C CA . ARG A 1 175 ? 13.446 -11.704 -3.922 1.00 88.69 175 ARG A CA 1
ATOM 1314 C C . ARG A 1 175 ? 12.547 -12.711 -4.627 1.00 88.69 175 ARG A C 1
ATOM 1316 O O . ARG A 1 175 ? 13.001 -13.800 -4.959 1.00 88.69 175 ARG A O 1
ATOM 1323 N N . HIS A 1 176 ? 11.298 -12.334 -4.861 1.00 89.31 176 HIS A N 1
ATOM 1324 C CA . HIS A 1 176 ? 10.285 -13.199 -5.448 1.00 89.31 176 HIS A CA 1
ATOM 1325 C C . HIS A 1 176 ? 10.161 -12.966 -6.952 1.00 89.31 176 HIS A C 1
ATOM 1327 O O . HIS A 1 176 ? 10.366 -11.853 -7.451 1.00 89.31 176 HIS A O 1
ATOM 1333 N N . ARG A 1 177 ? 9.806 -14.015 -7.699 1.00 88.56 177 ARG A N 1
ATOM 1334 C CA . ARG A 1 177 ? 9.621 -13.950 -9.163 1.00 88.56 177 ARG A CA 1
ATOM 1335 C C . ARG A 1 177 ? 8.179 -13.594 -9.516 1.00 88.56 177 ARG A C 1
ATOM 1337 O O . ARG A 1 177 ? 7.535 -14.276 -10.302 1.00 88.56 177 ARG A O 1
ATOM 1344 N N . LEU A 1 178 ? 7.675 -12.535 -8.892 1.00 94.94 178 LEU A N 1
ATOM 1345 C CA . LEU A 1 178 ? 6.358 -11.981 -9.179 1.00 94.94 178 LEU A CA 1
ATOM 1346 C C . LEU A 1 178 ? 6.485 -10.682 -9.974 1.00 94.94 178 LEU A C 1
ATOM 1348 O O . LEU A 1 178 ? 7.514 -9.997 -9.931 1.00 94.94 178 LEU A O 1
ATOM 1352 N N . HIS A 1 179 ? 5.409 -10.358 -10.681 1.00 96.25 179 HIS A N 1
ATOM 1353 C CA . HIS A 1 179 ? 5.286 -9.175 -11.516 1.00 96.25 179 HIS A CA 1
ATOM 1354 C C . HIS A 1 179 ? 4.157 -8.283 -11.022 1.00 96.25 179 HIS A C 1
ATOM 1356 O O . HIS A 1 179 ? 3.091 -8.774 -10.647 1.00 96.25 179 HIS A O 1
ATOM 1362 N N . ILE A 1 180 ? 4.379 -6.970 -11.068 1.00 97.25 180 ILE A N 1
ATOM 1363 C CA . ILE A 1 180 ? 3.322 -5.987 -10.848 1.00 97.25 180 ILE A CA 1
ATOM 1364 C C . ILE A 1 180 ? 2.430 -5.961 -12.091 1.00 97.25 180 ILE A C 1
ATOM 1366 O O . ILE A 1 180 ? 2.897 -5.688 -13.199 1.00 97.25 180 ILE A O 1
ATOM 1370 N N . ILE A 1 181 ? 1.147 -6.256 -11.897 1.00 95.81 181 ILE A N 1
ATOM 1371 C CA . ILE A 1 181 ? 0.136 -6.336 -12.960 1.00 95.81 181 ILE A CA 1
ATOM 1372 C C . ILE A 1 181 ? -0.916 -5.225 -12.885 1.00 95.81 181 ILE A C 1
ATOM 1374 O O . ILE A 1 181 ? -1.778 -5.127 -13.755 1.00 95.81 181 ILE A O 1
ATOM 1378 N N . GLY A 1 182 ? -0.840 -4.382 -11.861 1.00 94.75 182 GLY A N 1
ATOM 1379 C CA . GLY A 1 182 ? -1.753 -3.273 -11.635 1.00 94.75 182 GLY A CA 1
ATOM 1380 C C . GLY A 1 182 ? -1.427 -2.558 -10.335 1.00 94.75 182 GLY A C 1
ATOM 1381 O O . GLY A 1 182 ? -0.610 -3.022 -9.536 1.00 94.75 182 GLY A O 1
ATOM 1382 N N . GLU A 1 183 ? -2.096 -1.439 -10.119 1.00 95.19 183 GLU A N 1
ATOM 1383 C CA . GLU A 1 183 ? -2.056 -0.700 -8.867 1.00 95.19 183 GLU A CA 1
ATOM 1384 C C . GLU A 1 183 ? -3.462 -0.276 -8.456 1.00 95.19 183 GLU A C 1
ATOM 1386 O O . GLU A 1 183 ? -4.374 -0.244 -9.280 1.00 95.19 183 GLU A O 1
ATOM 1391 N N . VAL A 1 184 ? -3.621 0.026 -7.171 1.00 94.94 184 VAL A N 1
ATOM 1392 C CA . VAL A 1 184 ? -4.846 0.577 -6.598 1.00 94.94 184 VAL A CA 1
ATOM 1393 C C . VAL A 1 184 ? -4.478 1.664 -5.603 1.00 94.94 184 VAL A C 1
ATOM 1395 O O . VAL A 1 184 ? -3.638 1.451 -4.731 1.00 94.94 184 VAL A O 1
ATOM 1398 N N . GLN A 1 185 ? -5.129 2.815 -5.695 1.00 95.12 185 GLN A N 1
ATOM 1399 C CA . GLN A 1 185 ? -5.053 3.859 -4.680 1.00 95.12 185 GLN A CA 1
ATOM 1400 C C . GLN A 1 185 ? -6.264 3.756 -3.755 1.00 95.12 185 GLN A C 1
ATOM 1402 O O . GLN A 1 185 ? -7.411 3.690 -4.208 1.00 95.12 185 GLN A O 1
ATOM 1407 N N . LEU A 1 186 ? -6.015 3.706 -2.447 1.00 94.62 186 LEU A N 1
ATOM 1408 C CA . LEU A 1 186 ? -7.059 3.612 -1.433 1.00 94.62 186 LEU A CA 1
ATOM 1409 C C . LEU A 1 186 ? -6.912 4.753 -0.416 1.00 94.62 186 LEU A C 1
ATOM 1411 O O . LEU A 1 186 ? -5.907 4.796 0.303 1.00 94.62 186 LEU A O 1
ATOM 1415 N N . PRO A 1 187 ? -7.904 5.656 -0.323 1.00 94.12 187 PRO A N 1
ATOM 1416 C CA . PRO A 1 187 ? -7.997 6.612 0.772 1.00 94.12 187 PRO A CA 1
ATOM 1417 C C . PRO A 1 187 ? -8.144 5.891 2.116 1.00 94.12 187 PRO A C 1
ATOM 1419 O O . PRO A 1 187 ? -8.991 5.012 2.273 1.00 94.12 187 PRO A O 1
ATOM 1422 N N . VAL A 1 188 ? -7.323 6.267 3.091 1.00 94.56 188 VAL A N 1
ATOM 1423 C CA . VAL A 1 188 ? -7.317 5.698 4.442 1.00 94.56 188 VAL A CA 1
ATOM 1424 C C . VAL A 1 188 ? -8.139 6.603 5.349 1.00 94.56 188 VAL A C 1
ATOM 1426 O O . VAL A 1 188 ? -7.715 7.706 5.686 1.00 94.56 188 VAL A O 1
ATOM 1429 N N . ARG A 1 189 ? -9.320 6.126 5.751 1.00 95.25 189 ARG A N 1
ATOM 1430 C CA . ARG A 1 189 ? -10.255 6.861 6.610 1.00 95.25 189 ARG A CA 1
ATOM 1431 C C . ARG A 1 189 ? -10.413 6.167 7.950 1.00 95.25 189 ARG A C 1
ATOM 1433 O O . ARG A 1 189 ? -11.156 5.197 8.081 1.00 95.25 189 ARG A O 1
ATOM 1440 N N . HIS A 1 190 ? -9.697 6.686 8.941 1.00 97.12 190 HIS A N 1
ATOM 1441 C CA . HIS A 1 190 ? -9.771 6.187 10.308 1.00 97.12 190 HIS A CA 1
ATOM 1442 C C . HIS A 1 190 ? -11.080 6.592 10.989 1.00 97.12 190 HIS A C 1
ATOM 1444 O O . HIS A 1 190 ? -11.471 7.758 10.954 1.00 97.12 190 HIS A O 1
ATOM 1450 N N . CYS A 1 191 ? -11.714 5.622 11.638 1.00 97.94 191 CYS A N 1
ATOM 1451 C CA . CYS A 1 191 ? -12.889 5.766 12.488 1.00 97.94 191 CYS A CA 1
ATOM 1452 C C . CYS A 1 191 ? -12.510 5.498 13.949 1.00 97.94 191 CYS A C 1
ATOM 1454 O O . CYS A 1 191 ? -11.688 4.618 14.218 1.00 97.94 191 CYS A O 1
ATOM 1456 N N . LEU A 1 192 ? -13.162 6.188 14.887 1.00 98.25 192 LEU A N 1
ATOM 1457 C CA . LEU A 1 192 ? -13.144 5.831 16.306 1.00 98.25 192 LEU A CA 1
ATOM 1458 C C . LEU A 1 192 ? -14.268 4.830 16.586 1.00 98.25 192 LEU A C 1
ATOM 1460 O O . LEU A 1 192 ? -15.447 5.162 16.449 1.00 98.25 192 LEU A O 1
ATOM 1464 N N . LEU A 1 193 ? -13.902 3.611 16.966 1.00 98.44 193 LEU A N 1
ATOM 1465 C CA . LEU A 1 193 ? -14.815 2.486 17.141 1.00 98.44 193 LEU A CA 1
ATOM 1466 C C . LEU A 1 193 ? -14.918 2.083 18.607 1.00 98.44 193 LEU A C 1
ATOM 1468 O O . LEU A 1 193 ? -13.902 2.000 19.289 1.00 98.44 193 LEU A O 1
ATOM 1472 N N . ALA A 1 194 ? -16.118 1.752 19.068 1.00 98.31 194 ALA A N 1
ATOM 1473 C CA . ALA A 1 194 ? -16.345 1.186 20.396 1.00 98.31 194 ALA A CA 1
ATOM 1474 C C . ALA A 1 194 ? -17.475 0.153 20.357 1.00 98.31 194 ALA A C 1
ATOM 1476 O O . ALA A 1 194 ? -18.145 -0.027 19.338 1.00 98.31 194 ALA A O 1
ATOM 1477 N N . LEU A 1 195 ? -17.699 -0.551 21.464 1.00 98.44 195 LEU A N 1
ATOM 1478 C CA . LEU A 1 195 ? -18.832 -1.468 21.565 1.00 98.44 195 LEU A CA 1
ATOM 1479 C C . LEU A 1 195 ? -20.174 -0.721 21.468 1.00 98.44 195 LEU A C 1
ATOM 1481 O O . LEU A 1 195 ? -20.272 0.440 21.870 1.00 98.44 195 LEU A O 1
ATOM 1485 N N . PRO A 1 196 ? -21.242 -1.384 20.994 1.00 97.75 196 PRO A N 1
ATOM 1486 C CA . PRO A 1 196 ? -22.580 -0.810 21.023 1.00 97.75 196 PRO A CA 1
ATOM 1487 C C . PRO A 1 196 ? -22.992 -0.343 22.430 1.00 97.75 196 PRO A C 1
ATOM 1489 O O . PRO A 1 196 ? -22.863 -1.078 23.417 1.00 97.75 196 PRO A O 1
ATOM 1492 N N . GLY A 1 197 ? -23.510 0.886 22.508 1.00 96.00 197 GLY A N 1
ATOM 1493 C CA . GLY A 1 197 ? -23.949 1.516 23.757 1.00 96.00 197 GLY A CA 1
ATOM 1494 C C . GLY A 1 197 ? -22.816 1.949 24.693 1.00 96.00 197 GLY A C 1
ATOM 1495 O O . GLY A 1 197 ? -23.051 2.034 25.893 1.00 96.00 197 GLY A O 1
ATOM 1496 N N . VAL A 1 198 ? -21.594 2.115 24.182 1.00 97.06 198 VAL A N 1
ATOM 1497 C CA . VAL A 1 198 ? -20.504 2.829 24.860 1.00 97.06 198 VAL A CA 1
ATOM 1498 C C . VAL A 1 198 ? -20.468 4.247 24.307 1.00 97.06 198 VAL A C 1
ATOM 1500 O O . VAL A 1 198 ? -20.420 4.413 23.084 1.00 97.06 198 VAL A O 1
ATOM 1503 N N . ASP A 1 199 ? -20.488 5.240 25.190 1.00 94.56 199 ASP A N 1
ATOM 1504 C CA . ASP A 1 199 ? -20.367 6.647 24.818 1.00 94.56 199 ASP A CA 1
ATOM 1505 C C . ASP A 1 199 ? -18.911 7.122 24.962 1.00 94.56 199 ASP A C 1
ATOM 1507 O O . ASP A 1 199 ? -18.043 6.415 25.478 1.00 94.56 199 ASP A O 1
ATOM 1511 N N . LYS A 1 200 ? -18.594 8.319 24.455 1.00 93.19 200 LYS A N 1
ATOM 1512 C CA . LYS A 1 200 ? -17.208 8.826 24.440 1.00 93.19 200 LYS A CA 1
ATOM 1513 C C . LYS A 1 200 ? -16.664 9.047 25.849 1.00 93.19 200 LYS A C 1
ATOM 1515 O O . LYS A 1 200 ? -15.471 8.891 26.080 1.00 93.19 200 LYS A O 1
ATOM 1520 N N . GLU A 1 201 ? -17.547 9.403 26.770 1.00 93.19 201 GLU A N 1
ATOM 1521 C CA . GLU A 1 201 ? -17.261 9.698 28.169 1.00 93.19 201 GLU A CA 1
ATOM 1522 C C . GLU A 1 201 ? -16.843 8.447 28.957 1.00 93.19 201 GLU A C 1
ATOM 1524 O O . GLU A 1 201 ? -16.172 8.566 29.981 1.00 93.19 201 GLU A O 1
ATOM 1529 N N . ASP A 1 202 ? -17.192 7.254 28.465 1.00 93.62 202 ASP A N 1
ATOM 1530 C CA . ASP A 1 202 ? -16.817 5.972 29.069 1.00 93.62 202 ASP A CA 1
ATOM 1531 C C . ASP A 1 202 ? -15.377 5.549 28.715 1.00 93.62 202 ASP A C 1
ATOM 1533 O O . ASP A 1 202 ? -14.834 4.604 29.296 1.00 93.62 202 ASP A O 1
ATOM 1537 N N . LEU A 1 203 ? -14.750 6.222 27.744 1.00 96.44 203 LEU A N 1
ATOM 1538 C CA . LEU A 1 203 ? -13.470 5.815 27.175 1.00 96.44 203 LEU A CA 1
ATOM 1539 C C . LEU A 1 203 ? -12.289 6.390 27.958 1.00 96.44 203 LEU A C 1
ATOM 1541 O O . LEU A 1 203 ? -12.113 7.601 28.064 1.00 96.44 203 LEU A O 1
ATOM 1545 N N . ASN A 1 204 ? -11.403 5.509 28.421 1.00 96.00 204 ASN A N 1
ATOM 1546 C CA . ASN A 1 204 ? -10.131 5.888 29.044 1.00 96.00 204 ASN A CA 1
ATOM 1547 C C . ASN A 1 204 ? -8.907 5.473 28.208 1.00 96.00 204 ASN A C 1
ATOM 1549 O O . ASN A 1 204 ? -7.784 5.900 28.497 1.00 96.00 204 ASN A O 1
ATOM 1553 N N . ARG A 1 205 ? -9.118 4.657 27.167 1.00 97.19 205 ARG A N 1
ATOM 1554 C CA . ARG A 1 205 ? -8.055 4.059 26.363 1.00 97.19 205 ARG A CA 1
ATOM 1555 C C . ARG A 1 205 ? -8.425 3.986 24.885 1.00 97.19 205 ARG A C 1
ATOM 1557 O O . ARG A 1 205 ? -9.556 3.676 24.522 1.00 97.19 205 ARG A O 1
ATOM 1564 N N . VAL A 1 206 ? -7.435 4.212 24.028 1.00 98.19 206 VAL A N 1
ATOM 1565 C CA . VAL A 1 206 ? -7.520 4.046 22.577 1.00 98.19 206 VAL A CA 1
ATOM 1566 C C . VAL A 1 206 ? -6.406 3.119 22.109 1.00 98.19 206 VAL A C 1
ATOM 1568 O O . VAL A 1 206 ? -5.235 3.355 22.408 1.00 98.19 206 VAL A O 1
ATOM 1571 N N . ILE A 1 207 ? -6.765 2.076 21.362 1.00 98.31 207 ILE A N 1
ATOM 1572 C CA . ILE A 1 207 ? -5.819 1.094 20.827 1.00 98.31 207 ILE A CA 1
ATOM 1573 C C . ILE A 1 207 ? -5.813 1.096 19.298 1.00 98.31 207 ILE A C 1
ATOM 1575 O O . ILE A 1 207 ? -6.859 1.162 18.654 1.00 98.31 207 ILE A O 1
ATOM 1579 N N . SER A 1 208 ? -4.630 1.034 18.689 1.00 98.12 208 SER A N 1
ATOM 1580 C CA . SER A 1 208 ? -4.477 0.834 17.240 1.00 98.12 208 SER A CA 1
ATOM 1581 C C . SER A 1 208 ? -3.014 0.611 16.861 1.00 98.12 208 SER A C 1
ATOM 1583 O O . SER A 1 208 ? -2.125 0.648 17.706 1.00 98.12 208 SER A O 1
ATOM 1585 N N . HIS A 1 209 ? -2.741 0.419 15.572 1.00 95.00 209 HIS A N 1
ATOM 1586 C CA . HIS A 1 209 ? -1.379 0.441 15.052 1.00 95.00 209 HIS A CA 1
ATOM 1587 C C . HIS A 1 209 ? -0.688 1.788 15.369 1.00 95.00 209 HIS A C 1
ATOM 1589 O O . HIS A 1 209 ? -1.329 2.830 15.199 1.00 95.00 209 HIS A O 1
ATOM 1595 N N . PRO A 1 210 ? 0.610 1.816 15.747 1.00 94.06 210 PRO A N 1
ATOM 1596 C CA . PRO A 1 210 ? 1.334 3.050 16.084 1.00 94.06 210 PRO A CA 1
ATOM 1597 C C . PRO A 1 210 ? 1.179 4.175 15.064 1.00 94.06 210 PRO A C 1
ATOM 1599 O O . PRO A 1 210 ? 0.971 5.327 15.427 1.00 94.06 210 PRO A O 1
ATOM 1602 N N . GLN A 1 211 ? 1.222 3.831 13.776 1.00 92.06 211 GLN A N 1
ATOM 1603 C CA . GLN A 1 211 ? 1.049 4.807 12.704 1.00 92.06 211 GLN A CA 1
ATOM 1604 C C . GLN A 1 211 ? -0.361 5.414 12.688 1.00 92.06 211 GLN A C 1
ATOM 1606 O O . GLN A 1 211 ? -0.496 6.605 12.445 1.00 92.06 211 GLN A O 1
ATOM 1611 N N . ALA A 1 212 ? -1.405 4.626 12.958 1.00 95.06 212 ALA A N 1
ATOM 1612 C CA . ALA A 1 212 ? -2.775 5.137 13.000 1.00 95.06 212 ALA A CA 1
ATOM 1613 C C . ALA A 1 212 ? -3.002 6.023 14.232 1.00 95.06 212 ALA A C 1
ATOM 1615 O O . ALA A 1 212 ? -3.654 7.054 14.119 1.00 95.06 212 ALA A O 1
ATOM 1616 N N . LEU A 1 213 ? -2.407 5.665 15.379 1.00 96.44 213 LEU A N 1
ATOM 1617 C CA . LEU A 1 213 ? -2.421 6.504 16.583 1.00 96.44 213 LEU A CA 1
ATOM 1618 C C . LEU A 1 213 ? -1.752 7.860 16.327 1.00 96.44 213 LEU A C 1
ATOM 1620 O O . LEU A 1 213 ? -2.323 8.886 16.676 1.00 96.44 213 LEU A O 1
ATOM 1624 N N . ALA A 1 214 ? -0.580 7.862 15.685 1.00 94.56 214 ALA A N 1
ATOM 1625 C CA . ALA A 1 214 ? 0.136 9.089 15.337 1.00 94.56 214 ALA A CA 1
ATOM 1626 C C . ALA A 1 214 ? -0.626 9.951 14.315 1.00 94.56 214 ALA A C 1
ATOM 1628 O O . ALA A 1 214 ? -0.577 11.170 14.382 1.00 94.56 214 ALA A O 1
ATOM 1629 N N . GLN A 1 215 ? -1.349 9.324 13.382 1.00 94.75 215 GLN A N 1
ATOM 1630 C CA . GLN A 1 215 ? -2.160 10.015 12.371 1.00 94.75 215 GLN A CA 1
ATOM 1631 C C . GLN A 1 215 ? -3.460 10.622 12.916 1.00 94.75 215 GLN A C 1
ATOM 1633 O O . GLN A 1 215 ? -4.147 11.300 12.161 1.00 94.75 215 GLN A O 1
ATOM 1638 N N . CYS A 1 216 ? -3.836 10.333 14.162 1.00 96.38 216 CYS A N 1
ATOM 1639 C CA . CYS A 1 216 ? -5.086 10.801 14.769 1.00 96.38 216 CYS A CA 1
ATOM 1640 C C . CYS A 1 216 ? -4.835 11.485 16.124 1.00 96.38 216 CYS A C 1
ATOM 1642 O O . CYS A 1 216 ? -5.752 11.614 16.937 1.00 96.38 216 CYS A O 1
ATOM 1644 N N . GLU A 1 217 ? -3.585 11.832 16.438 1.00 94.62 217 GLU A N 1
ATOM 1645 C CA . GLU A 1 217 ? -3.189 12.274 17.773 1.00 94.62 217 GLU A CA 1
ATOM 1646 C C . GLU A 1 217 ? -3.914 13.558 18.188 1.00 94.62 217 GLU A C 1
ATOM 1648 O O . GLU A 1 217 ? -4.395 13.654 19.326 1.00 94.62 217 GLU A O 1
ATOM 1653 N N . LEU A 1 218 ? -4.019 14.527 17.274 1.00 95.19 218 LEU A N 1
ATOM 1654 C CA . LEU A 1 218 ? -4.669 15.807 17.549 1.00 95.19 218 LEU A CA 1
ATOM 1655 C C . LEU A 1 218 ? -6.162 15.593 17.786 1.00 95.19 218 LEU A C 1
ATOM 1657 O O . LEU A 1 218 ? -6.686 15.991 18.829 1.00 95.19 218 LEU A O 1
ATOM 1661 N N . THR A 1 219 ? -6.812 14.871 16.876 1.00 95.44 219 THR A N 1
ATOM 1662 C CA . THR A 1 219 ? -8.251 14.609 16.939 1.00 95.44 219 THR A CA 1
ATOM 1663 C C . THR A 1 219 ? -8.638 13.799 18.181 1.00 95.44 219 THR A C 1
ATOM 1665 O O . THR A 1 219 ? -9.626 14.108 18.845 1.00 95.44 219 THR A O 1
ATOM 1668 N N . ILE A 1 220 ? -7.844 12.796 18.578 1.00 95.88 220 ILE A N 1
ATOM 1669 C CA . ILE A 1 220 ? -8.080 12.041 19.824 1.00 95.88 220 ILE A CA 1
ATOM 1670 C C . ILE A 1 220 ? -7.960 12.950 21.049 1.00 95.88 220 ILE A C 1
ATOM 1672 O O . ILE A 1 220 ? -8.768 12.841 21.971 1.00 95.88 220 ILE A O 1
ATOM 1676 N N . THR A 1 221 ? -6.946 13.821 21.075 1.00 95.56 221 THR A N 1
ATOM 1677 C CA . THR A 1 221 ? -6.729 14.755 22.190 1.00 95.56 221 THR A CA 1
ATOM 1678 C C . THR A 1 221 ? -7.910 15.712 22.341 1.00 95.56 221 THR A C 1
ATOM 1680 O O . THR A 1 221 ? -8.326 15.987 23.464 1.00 95.56 221 THR A O 1
ATOM 1683 N N . GLU A 1 222 ? -8.468 16.187 21.228 1.00 95.06 222 GLU A N 1
ATOM 1684 C CA . GLU A 1 222 ? -9.651 17.051 21.216 1.00 95.06 222 GLU A CA 1
ATOM 1685 C C . GLU A 1 222 ? -10.919 16.305 21.658 1.00 95.06 222 GLU A C 1
ATOM 1687 O O . GLU A 1 222 ? -11.686 16.819 22.469 1.00 95.06 222 GLU A O 1
ATOM 1692 N N . LEU A 1 223 ? -11.130 15.082 21.161 1.00 93.88 223 LEU A N 1
ATOM 1693 C CA . LEU A 1 223 ? -12.362 14.324 21.392 1.00 93.88 223 LEU A CA 1
ATOM 1694 C C . LEU A 1 223 ? -12.466 13.701 22.788 1.00 93.88 223 LEU A C 1
ATOM 1696 O O . LEU A 1 223 ? -13.560 13.663 23.344 1.00 93.88 223 LEU A O 1
ATOM 1700 N N . LEU A 1 224 ? -11.367 13.154 23.315 1.00 94.31 224 LEU A N 1
ATOM 1701 C CA . LEU A 1 224 ? -11.352 12.357 24.554 1.00 94.31 224 LEU A CA 1
ATOM 1702 C C . LEU A 1 224 ? -10.525 13.011 25.672 1.00 94.31 224 LEU A C 1
ATOM 1704 O O . LEU A 1 224 ? -10.493 12.525 26.802 1.00 94.31 224 LEU A O 1
ATOM 1708 N N . GLY A 1 225 ? -9.853 14.122 25.369 1.00 92.00 225 GLY A N 1
ATOM 1709 C CA . GLY A 1 225 ? -8.982 14.829 26.295 1.00 92.00 225 GLY A CA 1
ATOM 1710 C C . GLY A 1 225 ? -7.551 14.271 26.358 1.00 92.00 225 GLY A C 1
ATOM 1711 O O . GLY A 1 225 ? -7.242 13.197 25.838 1.00 92.00 225 GLY A O 1
ATOM 1712 N N . PRO A 1 226 ? -6.640 14.994 27.034 1.00 89.44 226 PRO A N 1
ATOM 1713 C CA . PRO A 1 226 ? -5.212 14.665 27.067 1.00 89.44 226 PRO A CA 1
ATOM 1714 C C . PRO A 1 226 ? -4.856 13.457 27.949 1.00 89.44 226 PRO A C 1
ATOM 1716 O O . PRO A 1 226 ? -3.739 12.957 27.865 1.00 89.44 226 PRO A O 1
ATOM 1719 N N . ASN A 1 227 ? -5.775 12.990 28.799 1.00 91.19 227 ASN A N 1
ATOM 1720 C CA . ASN A 1 227 ? -5.517 11.913 29.764 1.00 91.19 227 ASN A CA 1
ATOM 1721 C C . ASN A 1 227 ? -5.824 10.511 29.215 1.00 91.19 227 ASN A C 1
ATOM 1723 O O . ASN A 1 227 ? -5.615 9.523 29.919 1.00 91.19 227 ASN A O 1
ATOM 1727 N N . VAL A 1 228 ? -6.342 10.411 27.987 1.00 95.12 228 VAL A N 1
ATOM 1728 C CA . VAL A 1 228 ? -6.671 9.124 27.371 1.00 95.12 228 VAL A CA 1
ATOM 1729 C C . VAL A 1 228 ? -5.396 8.327 27.081 1.00 95.12 228 VAL A C 1
ATOM 1731 O O . VAL A 1 228 ? -4.434 8.832 26.500 1.00 95.12 228 VAL A O 1
ATOM 1734 N N . THR A 1 229 ? -5.374 7.058 27.482 1.00 96.56 229 THR A N 1
ATOM 1735 C CA . THR A 1 229 ? -4.216 6.183 27.266 1.00 96.56 229 THR A CA 1
ATOM 1736 C C . THR A 1 229 ? -4.184 5.716 25.816 1.00 96.56 229 THR A C 1
ATOM 1738 O O . THR A 1 229 ? -5.172 5.185 25.318 1.00 96.56 229 THR A O 1
ATOM 1741 N N . ARG A 1 230 ? -3.048 5.867 25.131 1.00 96.75 230 ARG A N 1
ATOM 1742 C CA . ARG A 1 230 ? -2.855 5.384 23.754 1.00 96.75 230 ARG A CA 1
ATOM 1743 C C . ARG A 1 230 ? -1.968 4.153 23.775 1.00 96.75 230 ARG A C 1
ATOM 1745 O O . ARG A 1 230 ? -0.800 4.244 24.144 1.00 96.75 230 ARG A O 1
ATOM 1752 N N . GLU A 1 231 ? -2.515 3.009 23.390 1.00 97.25 231 GLU A N 1
ATOM 1753 C CA . GLU A 1 231 ? -1.806 1.733 23.440 1.00 97.25 231 GLU A CA 1
ATOM 1754 C C . GLU A 1 231 ? -1.578 1.182 22.029 1.00 97.25 231 GLU A C 1
ATOM 1756 O O . GLU A 1 231 ? -2.500 1.021 21.227 1.00 97.25 231 GLU A O 1
ATOM 1761 N N . SER A 1 232 ? -0.312 0.898 21.725 1.00 96.75 232 SER A N 1
ATOM 1762 C CA . SER A 1 232 ? 0.079 0.291 20.458 1.00 96.75 232 SER A CA 1
ATOM 1763 C C . SER A 1 232 ? -0.473 -1.124 20.345 1.00 96.75 232 SER A C 1
ATOM 1765 O O . SER A 1 232 ? -0.253 -1.967 21.210 1.00 96.75 232 SER A O 1
ATOM 1767 N N . PHE A 1 233 ? -1.068 -1.411 19.197 1.00 94.19 233 PHE A N 1
ATOM 1768 C CA . PHE A 1 233 ? -1.560 -2.719 18.810 1.00 94.19 233 PHE A CA 1
ATOM 1769 C C . PHE A 1 233 ? -0.920 -3.173 17.496 1.00 94.19 233 PHE A C 1
ATOM 1771 O O . PHE A 1 233 ? -0.390 -2.368 16.731 1.00 94.19 233 PHE A O 1
ATOM 1778 N N . TYR A 1 234 ? -0.965 -4.475 17.211 1.00 85.69 234 TYR A N 1
ATOM 1779 C CA . TYR A 1 234 ? -0.269 -5.034 16.048 1.00 85.69 234 TYR A CA 1
ATOM 1780 C C . TYR A 1 234 ? -0.874 -4.586 14.701 1.00 85.69 234 TYR A C 1
ATOM 1782 O O . TYR A 1 234 ? -0.156 -4.461 13.713 1.00 85.69 234 TYR A O 1
ATOM 1790 N N . ASN A 1 235 ? -2.189 -4.343 14.641 1.00 88.62 235 ASN A N 1
ATOM 1791 C CA . ASN A 1 235 ? -2.916 -3.907 13.445 1.00 88.62 235 ASN A CA 1
ATOM 1792 C C . ASN A 1 235 ? -4.182 -3.130 13.851 1.00 88.62 235 ASN A C 1
ATOM 1794 O O . ASN A 1 235 ? -4.796 -3.434 14.869 1.00 88.62 235 ASN A O 1
ATOM 1798 N N . THR A 1 236 ? -4.597 -2.168 13.026 1.00 95.00 236 THR A N 1
ATOM 1799 C CA . THR A 1 236 ? -5.860 -1.416 13.145 1.00 95.00 236 THR A CA 1
ATOM 1800 C C . THR A 1 236 ? -7.104 -2.318 13.225 1.00 95.00 236 THR A C 1
ATOM 1802 O O . THR A 1 236 ? -7.874 -2.224 14.174 1.00 95.00 236 THR A O 1
ATOM 1805 N N . ALA A 1 237 ? -7.287 -3.250 12.286 1.00 96.31 237 ALA A N 1
ATOM 1806 C CA . ALA A 1 237 ? -8.442 -4.150 12.275 1.00 96.31 237 ALA A CA 1
ATOM 1807 C C . ALA A 1 237 ? -8.381 -5.183 13.411 1.00 96.31 237 ALA A C 1
ATOM 1809 O O . ALA A 1 237 ? -9.403 -5.512 14.004 1.00 96.31 237 ALA A O 1
ATOM 1810 N N . GLY A 1 238 ? -7.171 -5.614 13.779 1.00 95.38 238 GLY A N 1
ATOM 1811 C CA . GLY A 1 238 ? -6.954 -6.457 14.953 1.00 95.38 238 GLY A CA 1
ATOM 1812 C C . GLY A 1 238 ? -7.332 -5.763 16.263 1.00 95.38 238 GLY A C 1
ATOM 1813 O O . GLY A 1 238 ? -7.829 -6.401 17.186 1.00 95.38 238 GLY A O 1
ATOM 1814 N N . ALA A 1 239 ? -7.128 -4.445 16.351 1.00 97.06 239 ALA A N 1
ATOM 1815 C CA . ALA A 1 239 ? -7.536 -3.660 17.510 1.00 97.06 239 ALA A CA 1
ATOM 1816 C C . ALA A 1 239 ? -9.068 -3.648 17.657 1.00 97.06 239 ALA A C 1
ATOM 1818 O O . ALA A 1 239 ? -9.583 -3.853 18.754 1.00 97.06 239 ALA A O 1
ATOM 1819 N N . ALA A 1 240 ? -9.795 -3.501 16.544 1.00 97.81 240 ALA A N 1
ATOM 1820 C CA . ALA A 1 240 ? -11.253 -3.615 16.519 1.00 97.81 240 ALA A CA 1
ATOM 1821 C C . ALA A 1 240 ? -11.733 -5.026 16.923 1.00 97.81 240 ALA A C 1
ATOM 1823 O O . ALA A 1 240 ? -12.596 -5.161 17.791 1.00 97.81 240 ALA A O 1
ATOM 1824 N N . GLU A 1 241 ? -11.127 -6.078 16.366 1.00 96.94 241 GLU A N 1
ATOM 1825 C CA . GLU A 1 241 ? -11.417 -7.470 16.738 1.00 96.94 241 GLU A CA 1
ATOM 1826 C C . GLU A 1 241 ? -11.210 -7.720 18.241 1.00 96.94 241 GLU A C 1
ATOM 1828 O O . GLU A 1 241 ? -12.037 -8.364 18.891 1.00 96.94 241 GLU A O 1
ATOM 1833 N N . SER A 1 242 ? -10.127 -7.181 18.811 1.00 97.06 242 SER A N 1
ATOM 1834 C CA . SER A 1 242 ? -9.789 -7.332 20.229 1.00 97.06 242 SER A CA 1
ATOM 1835 C C . SER A 1 242 ? -10.846 -6.716 21.148 1.00 97.06 242 SER A C 1
ATOM 1837 O O . SER A 1 242 ? -11.230 -7.342 22.139 1.00 97.06 242 SER A O 1
ATOM 1839 N N . ILE A 1 243 ? -11.361 -5.529 20.809 1.00 97.69 243 ILE A N 1
ATOM 1840 C CA . ILE A 1 243 ? -12.439 -4.878 21.570 1.00 97.69 243 ILE A CA 1
ATOM 1841 C C . ILE A 1 243 ? -13.704 -5.730 21.554 1.00 97.69 243 ILE A C 1
ATOM 1843 O O . ILE A 1 243 ? -14.291 -5.966 22.612 1.00 97.69 243 ILE A O 1
ATOM 1847 N N . ALA A 1 244 ? -14.099 -6.216 20.374 1.00 97.00 244 ALA A N 1
ATOM 1848 C CA . ALA A 1 244 ? -15.286 -7.049 20.215 1.00 97.00 244 ALA A CA 1
ATOM 1849 C C . ALA A 1 244 ? -15.157 -8.375 20.981 1.00 97.00 244 ALA A C 1
ATOM 1851 O O . ALA A 1 244 ? -16.060 -8.763 21.720 1.00 97.00 244 ALA A O 1
ATOM 1852 N N . THR A 1 245 ? -14.010 -9.045 20.854 1.00 96.81 245 THR A N 1
ATOM 1853 C CA . THR A 1 245 ? -13.771 -10.374 21.436 1.00 96.81 245 THR A CA 1
ATOM 1854 C C . THR A 1 245 ? -13.671 -10.332 22.959 1.00 96.81 245 THR A C 1
ATOM 1856 O O . THR A 1 245 ? -14.194 -11.213 23.638 1.00 96.81 245 THR A O 1
ATOM 1859 N N . ASN A 1 246 ? -13.022 -9.302 23.510 1.00 97.31 246 ASN A N 1
ATOM 1860 C CA . ASN A 1 246 ? -12.803 -9.173 24.953 1.00 97.31 246 ASN A CA 1
ATOM 1861 C C . ASN A 1 246 ? -13.872 -8.323 25.659 1.00 97.31 246 ASN A C 1
ATOM 1863 O O . ASN A 1 246 ? -13.781 -8.119 26.868 1.00 97.31 246 ASN A O 1
ATOM 1867 N N . ASN A 1 247 ? -14.879 -7.834 24.927 1.00 96.69 247 ASN A N 1
ATOM 1868 C CA . ASN A 1 247 ? -15.958 -6.992 25.446 1.00 96.69 247 ASN A CA 1
ATOM 1869 C C . ASN A 1 247 ? -15.435 -5.770 26.240 1.00 96.69 247 ASN A C 1
ATOM 1871 O O . ASN A 1 247 ? -15.926 -5.452 27.326 1.00 96.69 247 ASN A O 1
ATOM 1875 N N . LEU A 1 248 ? -14.412 -5.093 25.699 1.00 97.12 248 LEU A N 1
ATOM 1876 C CA . LEU A 1 248 ? -13.768 -3.940 26.337 1.00 97.12 248 LEU A CA 1
ATOM 1877 C C . LEU A 1 248 ? -14.653 -2.693 26.225 1.00 97.12 248 LEU A C 1
ATOM 1879 O O . LEU A 1 248 ? -14.743 -2.082 25.164 1.00 97.12 248 LEU A O 1
ATOM 1883 N N . ARG A 1 249 ? -15.313 -2.314 27.323 1.00 97.06 249 ARG A N 1
ATOM 1884 C CA . ARG A 1 249 ? -16.232 -1.161 27.351 1.00 97.06 249 ARG A CA 1
ATOM 1885 C C . ARG A 1 249 ? -15.554 0.183 27.616 1.00 97.06 249 ARG A C 1
ATOM 1887 O O . ARG A 1 249 ? -16.142 1.205 27.311 1.00 97.06 249 ARG A O 1
ATOM 1894 N N . ASP A 1 250 ? -14.341 0.175 28.160 1.00 96.81 250 ASP A N 1
ATOM 1895 C CA . ASP A 1 250 ? -13.557 1.376 28.488 1.00 96.81 250 ASP A CA 1
ATOM 1896 C C . ASP A 1 250 ? -12.584 1.792 27.370 1.00 96.81 250 ASP A C 1
ATOM 1898 O O . ASP A 1 250 ? -11.798 2.729 27.518 1.00 96.81 250 ASP A O 1
ATOM 1902 N N . THR A 1 251 ? -12.593 1.053 26.259 1.00 97.94 251 THR A N 1
ATOM 1903 C CA . THR A 1 251 ? -11.564 1.112 25.225 1.00 97.94 251 THR A CA 1
ATOM 1904 C C . THR A 1 251 ? -12.191 1.343 23.857 1.00 97.94 251 THR A C 1
ATOM 1906 O O . THR A 1 251 ? -13.149 0.667 23.488 1.00 97.94 251 THR A O 1
ATOM 1909 N N . ALA A 1 252 ? -11.604 2.255 23.083 1.00 98.19 252 ALA A N 1
ATOM 1910 C CA . ALA A 1 252 ? -11.924 2.459 21.675 1.00 98.19 252 ALA A CA 1
ATOM 1911 C C . ALA A 1 252 ? -10.786 1.992 20.757 1.00 98.19 252 ALA A C 1
ATOM 1913 O O . ALA A 1 252 ? -9.619 1.963 21.149 1.00 98.19 252 ALA A O 1
ATOM 1914 N N . ALA A 1 253 ? -11.119 1.628 19.520 1.00 98.31 253 ALA A N 1
ATOM 1915 C CA . ALA A 1 253 ? -10.156 1.283 18.480 1.00 98.31 253 ALA A CA 1
ATOM 1916 C C . ALA A 1 253 ? -10.155 2.339 17.383 1.00 98.31 253 ALA A C 1
ATOM 1918 O O . ALA A 1 253 ? -11.203 2.868 17.020 1.00 98.31 253 ALA A O 1
ATOM 1919 N N . ILE A 1 254 ? -8.982 2.585 16.805 1.00 98.38 254 ILE A N 1
ATOM 1920 C CA . ILE A 1 254 ? -8.877 3.315 15.539 1.00 98.38 254 ILE A CA 1
ATOM 1921 C C . ILE A 1 254 ? -8.749 2.295 14.421 1.00 98.38 254 ILE A C 1
ATOM 1923 O O . ILE A 1 254 ? -7.741 1.585 14.348 1.00 98.38 254 ILE A O 1
ATOM 1927 N N . ALA A 1 255 ? -9.755 2.206 13.559 1.00 97.75 255 ALA A N 1
ATOM 1928 C CA . ALA A 1 255 ? -9.749 1.271 12.439 1.00 97.75 255 ALA A CA 1
ATOM 1929 C C . ALA A 1 255 ? -10.610 1.770 11.273 1.00 97.75 255 ALA A C 1
ATOM 1931 O O . ALA A 1 255 ? -11.127 2.884 11.298 1.00 97.75 255 ALA A O 1
ATOM 1932 N N . SER A 1 256 ? -10.727 0.947 10.234 1.00 97.06 256 SER A N 1
ATOM 1933 C CA . SER A 1 256 ? -11.581 1.215 9.079 1.00 97.06 256 SER A CA 1
ATOM 1934 C C . SER A 1 256 ? -13.068 1.104 9.436 1.00 97.06 256 SER A C 1
ATOM 1936 O O . SER A 1 256 ? -13.463 0.416 10.385 1.00 97.06 256 SER A O 1
ATOM 1938 N N . HIS A 1 257 ? -13.914 1.725 8.617 1.00 96.25 257 HIS A N 1
ATOM 1939 C CA . HIS A 1 257 ? -15.361 1.545 8.699 1.00 96.25 257 HIS A CA 1
ATOM 1940 C C . HIS A 1 257 ? -15.764 0.076 8.461 1.00 96.25 257 HIS A C 1
ATOM 1942 O O . HIS A 1 257 ? -16.661 -0.460 9.114 1.00 96.25 257 HIS A O 1
ATOM 1948 N N . GLU A 1 258 ? -15.066 -0.608 7.554 1.00 95.75 258 GLU A N 1
ATOM 1949 C CA . GLU A 1 258 ? -15.271 -2.022 7.248 1.00 95.75 258 GLU A CA 1
ATOM 1950 C C . GLU A 1 258 ? -15.030 -2.914 8.470 1.00 95.75 258 GLU A C 1
ATOM 1952 O O . GLU A 1 258 ? -15.815 -3.833 8.712 1.00 95.75 258 GLU A O 1
ATOM 1957 N N . ALA A 1 259 ? -14.003 -2.621 9.277 1.00 97.19 259 ALA A N 1
ATOM 1958 C CA . ALA A 1 259 ? -13.748 -3.339 10.523 1.00 97.19 259 ALA A CA 1
ATOM 1959 C C . ALA A 1 259 ? -14.894 -3.149 11.530 1.00 97.19 259 ALA A C 1
ATOM 1961 O O . ALA A 1 259 ? -15.301 -4.114 12.175 1.00 97.19 259 ALA A O 1
ATOM 1962 N N . ALA A 1 260 ? -15.473 -1.947 11.623 1.00 97.56 260 ALA A N 1
ATOM 1963 C CA . ALA A 1 260 ? -16.618 -1.694 12.499 1.00 97.56 260 ALA A CA 1
ATOM 1964 C C . ALA A 1 260 ? -17.806 -2.597 12.152 1.00 97.56 260 ALA A C 1
ATOM 1966 O O . ALA A 1 260 ? -18.345 -3.295 13.012 1.00 97.56 260 ALA A O 1
ATOM 1967 N N . LYS A 1 261 ? -18.160 -2.644 10.862 1.00 97.25 261 LYS A N 1
ATOM 1968 C CA . LYS A 1 261 ? -19.242 -3.492 10.354 1.00 97.25 261 LYS A CA 1
ATOM 1969 C C . LYS A 1 261 ? -18.957 -4.976 10.573 1.00 97.25 261 LYS A C 1
ATOM 1971 O O . LYS A 1 261 ? -19.865 -5.720 10.933 1.00 97.25 261 LYS A O 1
ATOM 1976 N N . LEU A 1 262 ? -17.719 -5.404 10.332 1.00 97.12 262 LEU A N 1
ATOM 1977 C CA . LEU A 1 262 ? -17.320 -6.803 10.445 1.00 97.12 262 LEU A CA 1
ATOM 1978 C C . LEU A 1 262 ? -17.389 -7.311 11.891 1.00 97.12 262 LEU A C 1
ATOM 1980 O O . LEU A 1 262 ? -17.892 -8.407 12.124 1.00 97.12 262 LEU A O 1
ATOM 1984 N N . TYR A 1 263 ? -16.906 -6.513 12.844 1.00 97.75 263 TYR A N 1
ATOM 1985 C CA . TYR A 1 263 ? -16.804 -6.899 14.253 1.00 97.75 263 TYR A CA 1
ATOM 1986 C C . TYR A 1 263 ? -17.990 -6.430 15.111 1.00 97.75 263 TYR A C 1
ATOM 1988 O O . TYR A 1 263 ? -17.974 -6.603 16.326 1.00 97.75 263 TYR A O 1
ATOM 1996 N N . GLY A 1 264 ? -19.032 -5.854 14.499 1.00 97.56 264 GLY A N 1
ATOM 1997 C CA . GLY A 1 264 ? -20.240 -5.412 15.203 1.00 97.56 264 GLY A CA 1
ATOM 1998 C C . GLY A 1 264 ? -20.007 -4.239 16.160 1.00 97.56 264 GLY A C 1
ATOM 1999 O O . GLY A 1 264 ? -20.683 -4.139 17.183 1.00 97.56 264 GLY A O 1
ATOM 2000 N N . LEU A 1 265 ? -19.045 -3.370 15.847 1.00 98.25 265 LEU A N 1
ATOM 2001 C CA . LEU A 1 265 ? -18.726 -2.178 16.631 1.00 98.25 265 LEU A CA 1
ATOM 2002 C C . LEU A 1 265 ? -19.516 -0.962 16.141 1.00 98.25 265 LEU A C 1
ATOM 2004 O O . LEU A 1 265 ? -19.882 -0.864 14.969 1.00 98.25 265 LEU A O 1
ATOM 2008 N N . ASN A 1 266 ? -19.735 -0.008 17.042 1.00 98.12 266 ASN A N 1
ATOM 2009 C CA . ASN A 1 266 ? -20.313 1.284 16.712 1.00 98.12 266 ASN A CA 1
ATOM 2010 C C . ASN A 1 266 ? -19.219 2.276 16.298 1.00 98.12 266 ASN A C 1
ATOM 2012 O O . ASN A 1 266 ? -18.166 2.353 16.934 1.00 98.12 266 ASN A O 1
ATOM 2016 N N . VAL A 1 267 ? -19.493 3.060 15.257 1.00 98.25 267 VAL A N 1
ATOM 2017 C CA . VAL A 1 267 ? -18.637 4.178 14.846 1.00 98.25 267 VAL A CA 1
ATOM 2018 C C . VAL A 1 267 ? -19.041 5.395 15.673 1.00 98.25 267 VAL A C 1
ATOM 2020 O O . VAL A 1 267 ? -20.101 5.972 15.448 1.00 98.25 267 VAL A O 1
ATOM 2023 N N . LEU A 1 268 ? -18.209 5.783 16.640 1.00 97.38 268 LEU A N 1
ATOM 2024 C CA . LEU A 1 268 ? -18.465 6.954 17.484 1.00 97.38 268 LEU A CA 1
ATOM 2025 C C . LEU A 1 268 ? -18.194 8.258 16.738 1.00 97.38 268 LEU A C 1
ATOM 2027 O O . LEU A 1 268 ? -18.913 9.243 16.907 1.00 97.38 268 LEU A O 1
ATOM 2031 N N . VAL A 1 269 ? -17.123 8.270 15.945 1.00 96.94 269 VAL A N 1
ATOM 2032 C CA . VAL A 1 269 ? -16.728 9.387 15.084 1.00 96.94 269 VAL A CA 1
ATOM 2033 C C . VAL A 1 269 ? -16.074 8.815 13.838 1.00 96.94 269 VAL A C 1
ATOM 2035 O O . VAL A 1 269 ? -15.230 7.922 13.929 1.00 96.94 269 VAL A O 1
ATOM 2038 N N . ASP A 1 270 ? -16.464 9.334 12.683 1.00 96.00 270 ASP A N 1
ATOM 2039 C CA . ASP A 1 270 ? -15.858 9.003 11.397 1.00 96.00 270 ASP A CA 1
ATOM 2040 C C . ASP A 1 270 ? -14.810 10.061 11.012 1.00 96.00 270 ASP A C 1
ATOM 2042 O O . ASP A 1 270 ? -14.914 11.216 11.421 1.00 96.00 270 ASP A O 1
ATOM 2046 N N . ASN A 1 271 ? -13.827 9.672 10.199 1.00 94.75 271 ASN A N 1
ATOM 2047 C CA . ASN A 1 271 ? -12.760 10.530 9.674 1.00 94.75 271 ASN A CA 1
ATOM 2048 C C . ASN A 1 271 ? -11.950 11.269 10.757 1.00 94.75 271 ASN A C 1
ATOM 2050 O O . ASN A 1 271 ? -11.755 12.476 10.678 1.00 94.75 271 ASN A O 1
ATOM 2054 N N . ILE A 1 272 ? -11.442 10.536 11.752 1.00 95.88 272 ILE A N 1
ATOM 2055 C CA . ILE A 1 272 ? -10.663 11.095 12.877 1.00 95.88 272 ILE A CA 1
ATOM 2056 C C . ILE A 1 272 ? -9.164 11.282 12.590 1.00 95.88 272 ILE A C 1
ATOM 2058 O O . ILE A 1 272 ? -8.367 11.422 13.513 1.00 95.88 272 ILE A O 1
ATOM 2062 N N . HIS A 1 273 ? -8.764 11.187 11.326 1.00 93.38 273 HIS A N 1
ATOM 2063 C CA . HIS A 1 273 ? -7.375 11.359 10.922 1.00 93.38 273 HIS A CA 1
ATOM 2064 C C . HIS A 1 273 ? -7.063 12.844 10.744 1.00 93.38 273 HIS A C 1
ATOM 2066 O O . HIS A 1 273 ? -7.854 13.583 10.167 1.00 93.38 273 HIS A O 1
ATOM 2072 N N . ASP A 1 274 ? -5.887 13.261 11.200 1.00 92.88 274 ASP A N 1
ATOM 2073 C CA . ASP A 1 274 ? -5.499 14.668 11.268 1.00 92.88 274 ASP A CA 1
ATOM 2074 C C . ASP A 1 274 ? -5.230 15.273 9.868 1.00 92.88 274 ASP A C 1
ATOM 2076 O O . ASP A 1 274 ? -5.389 16.477 9.674 1.00 92.88 274 ASP A O 1
ATOM 2080 N N . ASP A 1 275 ? -4.862 14.449 8.873 1.00 91.62 275 ASP A N 1
ATOM 2081 C CA . ASP A 1 275 ? -4.653 14.866 7.475 1.00 91.62 275 ASP A CA 1
ATOM 2082 C C . ASP A 1 275 ? -5.560 14.097 6.504 1.00 91.62 275 ASP A C 1
ATOM 2084 O O . ASP A 1 275 ? -5.406 12.888 6.303 1.00 91.62 275 ASP A O 1
ATOM 2088 N N . MET A 1 276 ? -6.475 14.827 5.858 1.00 87.56 276 MET A N 1
ATOM 2089 C CA . MET A 1 276 ? -7.469 14.298 4.916 1.00 87.56 276 MET A CA 1
ATOM 2090 C C . MET A 1 276 ? -6.867 13.676 3.645 1.00 87.56 276 MET A C 1
ATOM 2092 O O . MET A 1 276 ? -7.541 12.906 2.959 1.00 87.56 276 MET A O 1
ATOM 2096 N N . ASN A 1 277 ? -5.610 13.978 3.314 1.00 90.31 277 ASN A N 1
ATOM 2097 C CA . ASN A 1 277 ? -4.908 13.471 2.133 1.00 90.31 277 ASN A CA 1
ATOM 2098 C C . ASN A 1 277 ? -4.118 12.184 2.434 1.00 90.31 277 ASN A C 1
ATOM 2100 O O . ASN A 1 277 ? -3.009 11.975 1.931 1.00 90.31 277 ASN A O 1
ATOM 2104 N N . ASN A 1 278 ? -4.683 11.294 3.252 1.00 93.62 278 ASN A N 1
ATOM 2105 C CA . ASN A 1 278 ? -4.097 9.996 3.572 1.00 93.62 278 ASN A CA 1
ATOM 2106 C C . ASN A 1 278 ? -4.489 8.947 2.522 1.00 93.62 278 ASN A C 1
ATOM 2108 O O . ASN A 1 278 ? -5.602 8.420 2.527 1.00 93.62 278 ASN A O 1
ATOM 2112 N N . VAL A 1 279 ? -3.572 8.627 1.613 1.00 94.69 279 VAL A N 1
ATOM 2113 C CA . VAL A 1 279 ? -3.786 7.653 0.539 1.00 94.69 279 VAL A CA 1
ATOM 2114 C C . VAL A 1 279 ? -2.677 6.620 0.582 1.00 94.69 279 VAL A C 1
ATOM 2116 O O . VAL A 1 279 ? -1.495 6.949 0.685 1.00 94.69 279 VAL A O 1
ATOM 2119 N N . THR A 1 280 ? -3.058 5.351 0.483 1.00 95.38 280 THR A N 1
ATOM 2120 C CA . THR A 1 280 ? -2.112 4.248 0.326 1.00 95.38 280 THR A CA 1
ATOM 2121 C C . THR A 1 280 ? -2.196 3.707 -1.089 1.00 95.38 280 THR A C 1
ATOM 2123 O O . THR A 1 280 ? -3.276 3.370 -1.578 1.00 95.38 280 THR A O 1
ATOM 2126 N N . ARG A 1 281 ? -1.042 3.610 -1.741 1.00 96.25 281 ARG A N 1
ATOM 2127 C CA . ARG A 1 281 ? -0.881 2.969 -3.038 1.00 96.25 281 ARG A CA 1
ATOM 2128 C C . ARG A 1 281 ? -0.537 1.499 -2.821 1.00 96.25 281 ARG A C 1
ATOM 2130 O O . ARG A 1 281 ? 0.424 1.151 -2.128 1.00 96.25 281 ARG A O 1
ATOM 2137 N N . PHE A 1 282 ? -1.331 0.641 -3.435 1.00 97.31 282 PHE A N 1
ATOM 2138 C CA . PHE A 1 282 ? -1.177 -0.803 -3.455 1.00 97.31 282 PHE A CA 1
ATOM 2139 C C . PHE A 1 282 ? -0.784 -1.264 -4.852 1.00 97.31 282 PHE A C 1
ATOM 2141 O O . PHE A 1 282 ? -1.188 -0.667 -5.846 1.00 97.31 282 PHE A O 1
ATOM 2148 N N . VAL A 1 283 ? -0.030 -2.355 -4.927 1.00 97.25 283 VAL A N 1
ATOM 2149 C CA . VAL A 1 283 ? 0.267 -3.067 -6.172 1.00 97.25 283 VAL A CA 1
ATOM 2150 C C . VAL A 1 283 ? -0.385 -4.436 -6.172 1.00 97.25 283 VAL A C 1
ATOM 2152 O O . VAL A 1 283 ? -0.453 -5.112 -5.146 1.00 97.25 283 VAL A O 1
ATOM 2155 N N . MET A 1 284 ? -0.841 -4.836 -7.352 1.00 97.38 284 MET A N 1
ATOM 2156 C CA . MET A 1 284 ? -1.369 -6.160 -7.647 1.00 97.38 284 MET A CA 1
ATOM 2157 C C . MET A 1 284 ? -0.236 -7.014 -8.207 1.00 97.38 284 MET A C 1
ATOM 2159 O O . MET A 1 284 ? 0.409 -6.611 -9.177 1.00 97.38 284 MET A O 1
ATOM 2163 N N . LEU A 1 285 ? -0.001 -8.190 -7.630 1.00 97.62 285 LEU A N 1
ATOM 2164 C CA . LEU A 1 285 ? 1.054 -9.109 -8.051 1.00 97.62 285 LEU A CA 1
ATOM 2165 C C . LEU A 1 285 ? 0.493 -10.383 -8.675 1.00 97.62 285 LEU A C 1
ATOM 2167 O O . LEU A 1 285 ? -0.529 -10.916 -8.236 1.00 97.62 285 LEU A O 1
ATOM 2171 N N . ALA A 1 286 ? 1.210 -10.902 -9.666 1.00 97.06 286 ALA A N 1
ATOM 2172 C CA . ALA A 1 286 ? 0.953 -12.200 -10.275 1.00 97.06 286 ALA A CA 1
ATOM 2173 C C . ALA A 1 286 ? 2.257 -12.918 -10.636 1.00 97.06 286 ALA A C 1
ATOM 2175 O O . ALA A 1 286 ? 3.327 -12.310 -10.686 1.00 97.06 286 ALA A O 1
ATOM 2176 N N . ARG A 1 287 ? 2.148 -14.222 -10.905 1.00 95.50 287 ARG A N 1
ATOM 2177 C CA . ARG A 1 287 ? 3.264 -15.057 -11.380 1.00 95.50 287 ARG A CA 1
ATOM 2178 C C . ARG A 1 287 ? 3.706 -14.686 -12.793 1.00 95.50 287 ARG A C 1
ATOM 2180 O O . ARG A 1 287 ? 4.892 -14.703 -13.075 1.00 95.50 287 ARG A O 1
ATOM 2187 N N . GLU A 1 288 ? 2.754 -14.324 -13.647 1.00 93.56 288 GLU A N 1
ATOM 2188 C CA . GLU A 1 288 ? 3.012 -13.943 -15.035 1.00 93.56 288 GLU A CA 1
ATOM 2189 C C . GLU A 1 288 ? 2.818 -12.434 -15.222 1.00 93.56 288 GLU A C 1
ATOM 2191 O O . GLU A 1 288 ? 1.869 -11.863 -14.665 1.00 93.56 288 GLU A O 1
ATOM 2196 N N . PRO A 1 289 ? 3.678 -11.767 -16.009 1.00 92.50 289 PRO A N 1
ATOM 2197 C CA . PRO A 1 289 ? 3.475 -10.374 -16.363 1.00 92.50 289 PRO A CA 1
ATOM 2198 C C . PRO A 1 289 ? 2.268 -10.234 -17.293 1.00 92.50 289 PRO A C 1
ATOM 2200 O O . PRO A 1 289 ? 1.955 -11.111 -18.100 1.00 92.50 289 PRO A O 1
ATOM 2203 N N . ILE A 1 290 ? 1.605 -9.082 -17.233 1.00 89.25 290 ILE A N 1
ATOM 2204 C CA . ILE A 1 290 ? 0.567 -8.760 -18.210 1.00 89.25 290 ILE A CA 1
ATOM 2205 C C . ILE A 1 290 ? 1.192 -8.278 -19.516 1.00 89.25 290 ILE A C 1
ATOM 2207 O O . ILE A 1 290 ? 2.157 -7.515 -19.527 1.00 89.25 290 ILE A O 1
ATOM 2211 N N . MET A 1 291 ? 0.597 -8.697 -20.631 1.00 79.31 291 MET A N 1
ATOM 2212 C CA . MET A 1 291 ? 0.950 -8.164 -21.942 1.00 79.31 291 MET A CA 1
ATOM 2213 C C . MET A 1 291 ? 0.457 -6.715 -22.036 1.00 79.31 291 MET A C 1
ATOM 2215 O O . MET A 1 291 ? -0.757 -6.488 -21.920 1.00 79.31 291 MET A O 1
ATOM 2219 N N . PRO A 1 292 ? 1.349 -5.730 -22.243 1.00 75.00 292 PRO A N 1
ATOM 2220 C CA . PRO A 1 292 ? 0.940 -4.338 -22.301 1.00 75.00 292 PRO A CA 1
ATOM 2221 C C . PRO A 1 292 ? -0.012 -4.113 -23.478 1.00 75.00 292 PRO A C 1
ATOM 2223 O O . PRO A 1 292 ? 0.292 -4.460 -24.620 1.00 75.00 292 PRO A O 1
ATOM 2226 N N . ARG A 1 293 ? -1.190 -3.549 -23.199 1.00 69.62 293 ARG A N 1
ATOM 2227 C CA . ARG A 1 293 ? -2.197 -3.232 -24.220 1.00 69.62 293 ARG A CA 1
ATOM 2228 C C . ARG A 1 293 ? -2.098 -1.763 -24.612 1.00 69.62 293 ARG A C 1
ATOM 2230 O O . ARG A 1 293 ? -1.839 -0.904 -23.776 1.00 69.62 293 ARG A O 1
ATOM 2237 N N . ILE A 1 294 ? -2.354 -1.480 -25.884 1.00 63.41 294 ILE A N 1
ATOM 2238 C CA . ILE A 1 294 ? -2.378 -0.118 -26.426 1.00 63.41 294 ILE A CA 1
ATOM 2239 C C . ILE A 1 294 ? -3.696 0.564 -26.012 1.00 63.41 294 ILE A C 1
ATOM 2241 O O . ILE A 1 294 ? -4.741 -0.084 -25.967 1.00 63.41 294 ILE A O 1
ATOM 2245 N N . GLY A 1 295 ? -3.658 1.869 -25.718 1.00 67.50 295 GLY A N 1
ATOM 2246 C CA . GLY A 1 295 ? -4.863 2.692 -25.515 1.00 67.50 295 GLY A CA 1
ATOM 2247 C C . GLY A 1 295 ? -5.267 2.965 -24.061 1.00 67.50 295 GLY A C 1
ATOM 2248 O O . GLY A 1 295 ? -6.357 3.479 -23.826 1.00 67.50 295 GLY A O 1
ATOM 2249 N N . ARG A 1 296 ? -4.412 2.649 -23.081 1.00 80.38 296 ARG A N 1
ATOM 2250 C CA . ARG A 1 296 ? -4.555 3.092 -21.682 1.00 80.38 296 ARG A CA 1
ATOM 2251 C C . ARG A 1 296 ? -3.230 3.672 -21.180 1.00 80.38 296 ARG A C 1
ATOM 2253 O O . ARG A 1 296 ? -2.189 3.285 -21.710 1.00 80.38 296 ARG A O 1
ATOM 2260 N N . PRO A 1 297 ? -3.243 4.581 -20.193 1.00 89.12 297 PRO A N 1
ATOM 2261 C CA . PRO A 1 297 ? -2.017 5.013 -19.537 1.00 89.12 297 PRO A CA 1
ATOM 2262 C C . PRO A 1 297 ? -1.410 3.839 -18.765 1.00 89.12 297 PRO A C 1
ATOM 2264 O O . PRO A 1 297 ? -2.110 3.112 -18.056 1.00 89.12 297 PRO A O 1
ATOM 2267 N N . PHE A 1 298 ? -0.109 3.643 -18.947 1.00 93.19 298 PHE A N 1
ATOM 2268 C CA . PHE A 1 298 ? 0.665 2.582 -18.316 1.00 93.19 298 PHE A CA 1
ATOM 2269 C C . PHE A 1 298 ? 1.780 3.189 -17.485 1.00 93.19 298 PHE A C 1
ATOM 2271 O O . PHE A 1 298 ? 2.379 4.193 -17.873 1.00 93.19 298 PHE A O 1
ATOM 2278 N N . ARG A 1 299 ? 2.085 2.511 -16.387 1.00 95.00 299 ARG A N 1
ATOM 2279 C CA . ARG A 1 299 ? 3.277 2.720 -15.587 1.00 95.00 299 ARG A CA 1
ATOM 2280 C C . ARG A 1 299 ? 4.166 1.499 -15.710 1.00 95.00 299 ARG A C 1
ATOM 2282 O O . ARG A 1 299 ? 3.687 0.366 -15.713 1.00 95.00 299 ARG A O 1
ATOM 2289 N N . THR A 1 300 ? 5.462 1.734 -15.805 1.00 96.31 300 THR A N 1
ATOM 2290 C CA . THR A 1 300 ? 6.466 0.680 -15.739 1.00 96.31 300 THR A CA 1
ATOM 2291 C C . THR A 1 300 ? 7.347 0.923 -14.528 1.00 96.31 300 THR A C 1
ATOM 2293 O O . THR A 1 300 ? 7.875 2.018 -14.347 1.00 96.31 300 THR A O 1
ATOM 2296 N N . SER A 1 301 ? 7.480 -0.110 -13.701 1.00 97.06 301 SER A N 1
ATOM 2297 C CA . SER A 1 301 ? 8.320 -0.106 -12.508 1.00 97.06 301 SER A CA 1
ATOM 2298 C C . SER A 1 301 ? 9.589 -0.891 -12.786 1.00 97.06 301 SER A C 1
ATOM 2300 O O . SER A 1 301 ? 9.535 -2.050 -13.211 1.00 97.06 301 SER A O 1
ATOM 2302 N N . ILE A 1 302 ? 10.733 -0.279 -12.515 1.00 96.50 302 ILE A N 1
ATOM 2303 C CA . ILE A 1 302 ? 12.045 -0.901 -12.645 1.00 96.50 302 ILE A CA 1
ATOM 2304 C C . ILE A 1 302 ? 12.843 -0.752 -11.365 1.00 96.50 302 ILE A C 1
ATOM 2306 O O . ILE A 1 302 ? 12.590 0.111 -10.526 1.00 96.50 302 ILE A O 1
ATOM 2310 N N . VAL A 1 303 ? 13.849 -1.599 -11.251 1.00 94.88 303 VAL A N 1
ATOM 2311 C CA . VAL A 1 303 ? 14.869 -1.509 -10.225 1.00 94.88 303 VAL A CA 1
ATOM 2312 C C . VAL A 1 303 ? 16.222 -1.730 -10.868 1.00 94.88 303 VAL A C 1
ATOM 2314 O O . VAL A 1 303 ? 16.392 -2.656 -11.662 1.00 94.88 303 VAL A O 1
ATOM 2317 N N . PHE A 1 304 ? 17.173 -0.864 -10.545 1.00 92.88 304 PHE A N 1
ATOM 2318 C CA . PHE A 1 304 ? 18.529 -0.963 -11.060 1.00 92.88 304 PHE A CA 1
ATOM 2319 C C . PHE A 1 304 ? 19.566 -0.702 -9.973 1.00 92.88 304 PHE A C 1
ATOM 2321 O O . PHE A 1 304 ? 19.282 -0.065 -8.956 1.00 92.88 304 PHE A O 1
ATOM 2328 N N . ALA A 1 305 ? 20.775 -1.200 -10.201 1.00 89.62 305 ALA A N 1
ATOM 2329 C CA . ALA A 1 305 ? 21.936 -0.956 -9.357 1.00 89.62 305 ALA A CA 1
ATOM 2330 C C . ALA A 1 305 ? 23.198 -0.801 -10.213 1.00 89.62 305 ALA A C 1
ATOM 2332 O O . ALA A 1 305 ? 23.228 -1.166 -11.393 1.00 89.62 305 ALA A O 1
ATOM 2333 N N . HIS A 1 306 ? 24.235 -0.224 -9.616 1.00 86.19 306 HIS A N 1
ATOM 2334 C CA . HIS A 1 306 ? 25.534 -0.061 -10.251 1.00 86.19 306 HIS A CA 1
ATOM 2335 C C . HIS A 1 306 ? 26.650 -0.209 -9.227 1.00 86.19 306 HIS A C 1
ATOM 2337 O O . HIS A 1 306 ? 26.547 0.319 -8.120 1.00 86.19 306 HIS A O 1
ATOM 2343 N N . ASP A 1 307 ? 27.723 -0.878 -9.633 1.00 74.69 307 ASP A N 1
ATOM 2344 C CA . ASP A 1 307 ? 28.818 -1.246 -8.732 1.00 74.69 307 ASP A CA 1
ATOM 2345 C C . ASP A 1 307 ? 29.712 -0.036 -8.389 1.00 74.69 307 ASP A C 1
ATOM 2347 O O . ASP A 1 307 ? 30.274 0.039 -7.301 1.00 74.69 307 ASP A O 1
ATOM 2351 N N . ASN A 1 308 ? 29.798 0.963 -9.278 1.00 69.50 308 ASN A N 1
ATOM 2352 C CA . ASN A 1 308 ? 30.722 2.101 -9.150 1.00 69.50 308 ASN A CA 1
ATOM 2353 C C . ASN A 1 308 ? 30.047 3.399 -8.662 1.00 69.50 308 ASN A C 1
ATOM 2355 O O . ASN A 1 308 ? 30.297 4.489 -9.184 1.00 69.50 308 ASN A O 1
ATOM 2359 N N . GLY A 1 309 ? 29.187 3.294 -7.648 1.00 68.62 309 GLY A N 1
ATOM 2360 C CA . GLY A 1 309 ? 28.638 4.447 -6.924 1.00 68.62 309 GLY A CA 1
ATOM 2361 C C . GLY A 1 309 ? 27.375 5.083 -7.523 1.00 68.62 309 GLY A C 1
ATOM 2362 O O . GLY A 1 309 ? 26.782 4.606 -8.488 1.00 68.62 309 GLY A O 1
ATOM 2363 N N . THR A 1 310 ? 26.924 6.184 -6.908 1.00 71.88 310 THR A N 1
ATOM 2364 C CA . THR A 1 310 ? 25.581 6.769 -7.115 1.00 71.88 310 THR A CA 1
ATOM 2365 C C . THR A 1 310 ? 25.471 7.741 -8.292 1.00 71.88 310 THR A C 1
ATOM 2367 O O . THR A 1 310 ? 24.359 8.112 -8.671 1.00 71.88 310 THR A O 1
ATOM 2370 N N . SER A 1 311 ? 26.588 8.124 -8.921 1.00 82.44 311 SER A N 1
ATOM 2371 C CA . SER A 1 311 ? 26.602 9.016 -10.097 1.00 82.44 311 SER A CA 1
ATOM 2372 C C . SER A 1 311 ? 25.835 8.436 -11.292 1.00 82.44 311 SER A C 1
ATOM 2374 O O . SER A 1 311 ? 25.353 9.182 -12.149 1.00 82.44 311 SER A O 1
ATOM 2376 N N . ILE A 1 312 ? 25.650 7.111 -11.310 1.00 87.38 312 ILE A N 1
ATOM 2377 C CA . ILE A 1 312 ? 24.808 6.399 -12.270 1.00 87.38 312 ILE A CA 1
ATOM 2378 C C . ILE A 1 312 ? 23.381 6.949 -12.330 1.00 87.38 312 ILE A C 1
ATOM 2380 O O . ILE A 1 312 ? 22.783 6.971 -13.405 1.00 87.38 312 ILE A O 1
ATOM 2384 N N . LEU A 1 313 ? 22.851 7.438 -11.202 1.00 91.19 313 LEU A N 1
ATOM 2385 C CA . LEU A 1 313 ? 21.483 7.925 -11.119 1.00 91.19 313 LEU A CA 1
ATOM 2386 C C . LEU A 1 313 ? 21.260 9.043 -12.136 1.00 91.19 313 LEU A C 1
ATOM 2388 O O . LEU A 1 313 ? 20.319 8.975 -12.914 1.00 91.19 313 LEU A O 1
ATOM 2392 N N . PHE A 1 314 ? 22.171 10.016 -12.217 1.00 92.62 314 PHE A N 1
ATOM 2393 C CA . PHE A 1 314 ? 22.057 11.111 -13.180 1.00 92.62 314 PHE A CA 1
ATOM 2394 C C . PHE A 1 314 ? 22.000 10.616 -14.633 1.00 92.62 314 PHE A C 1
ATOM 2396 O O . PHE A 1 314 ? 21.172 11.092 -15.414 1.00 92.62 314 PHE A O 1
ATOM 2403 N N . LYS A 1 315 ? 22.837 9.632 -14.994 1.00 92.44 315 LYS A N 1
ATOM 2404 C CA . LYS A 1 315 ? 22.831 9.043 -16.342 1.00 92.44 315 LYS A CA 1
ATOM 2405 C C . LYS A 1 315 ? 21.488 8.386 -16.642 1.00 92.44 315 LYS A C 1
ATOM 2407 O O . LYS A 1 315 ? 20.895 8.673 -17.676 1.00 92.44 315 LYS A O 1
ATOM 2412 N N . VAL A 1 316 ? 20.983 7.571 -15.715 1.00 94.12 316 VAL A N 1
ATOM 2413 C CA . VAL A 1 316 ? 19.696 6.881 -15.865 1.00 94.12 316 VAL A CA 1
ATOM 2414 C C . VAL A 1 316 ? 18.539 7.873 -15.974 1.00 94.12 316 VAL A C 1
ATOM 2416 O O . VAL A 1 316 ? 17.724 7.755 -16.882 1.00 94.12 316 VAL A O 1
ATOM 2419 N N . LEU A 1 317 ? 18.483 8.899 -15.121 1.00 95.56 317 LEU A N 1
ATOM 2420 C CA . LEU A 1 317 ? 17.432 9.921 -15.194 1.00 95.56 317 LEU A CA 1
ATOM 2421 C C . LEU A 1 317 ? 17.463 10.681 -16.530 1.00 95.56 317 LEU A C 1
ATOM 2423 O O . LEU A 1 317 ? 16.413 10.954 -17.114 1.00 95.56 317 LEU A O 1
ATOM 2427 N N . SER A 1 318 ? 18.660 10.962 -17.052 1.00 95.62 318 SER A N 1
ATOM 2428 C CA . SER A 1 318 ? 18.838 11.651 -18.335 1.00 95.62 318 SER A CA 1
ATOM 2429 C C . SER A 1 318 ? 18.259 10.857 -19.514 1.00 95.62 318 SER A C 1
ATOM 2431 O O . SER A 1 318 ? 17.671 11.450 -20.417 1.00 95.62 318 SER A O 1
ATOM 2433 N N . VAL A 1 319 ? 18.355 9.520 -19.492 1.00 96.38 319 VAL A N 1
ATOM 2434 C CA . VAL A 1 319 ? 17.798 8.637 -20.537 1.00 96.38 319 VAL A CA 1
ATOM 2435 C C . VAL A 1 319 ? 16.293 8.839 -20.708 1.00 96.38 319 VAL A C 1
ATOM 2437 O O . VAL A 1 319 ? 15.811 8.925 -21.843 1.00 96.38 319 VAL A O 1
ATOM 2440 N N . PHE A 1 320 ? 15.560 8.922 -19.595 1.00 97.12 320 PHE A N 1
ATOM 2441 C CA . PHE A 1 320 ? 14.114 9.140 -19.600 1.00 97.12 320 PHE A CA 1
ATOM 2442 C C . PHE A 1 320 ? 13.769 10.584 -19.973 1.00 97.12 320 PHE A C 1
ATOM 2444 O O . PHE A 1 320 ? 12.902 10.807 -20.823 1.00 97.12 320 PHE A O 1
ATOM 2451 N N . ALA A 1 321 ? 14.500 11.555 -19.415 1.00 96.50 321 ALA A N 1
ATOM 2452 C CA . ALA A 1 321 ? 14.289 12.975 -19.681 1.00 96.50 321 ALA A CA 1
ATOM 2453 C C . ALA A 1 321 ? 14.448 13.320 -21.172 1.00 96.50 321 ALA A C 1
ATOM 2455 O O . ALA A 1 321 ? 13.548 13.917 -21.759 1.00 96.50 321 ALA A O 1
ATOM 2456 N N . PHE A 1 322 ? 15.526 12.870 -21.830 1.00 96.62 322 PHE A N 1
ATOM 2457 C CA . PHE A 1 322 ? 15.753 13.128 -23.262 1.00 96.62 322 PHE A CA 1
ATOM 2458 C C . PHE A 1 322 ? 14.722 12.472 -24.184 1.00 96.62 322 PHE A C 1
ATOM 2460 O O . PHE A 1 322 ? 14.586 12.859 -25.344 1.00 96.62 322 PHE A O 1
ATOM 2467 N N . ARG A 1 323 ? 13.973 11.491 -23.676 1.00 96.75 323 ARG A N 1
ATOM 2468 C CA . ARG A 1 323 ? 12.902 10.811 -24.407 1.00 96.75 323 ARG A CA 1
ATOM 2469 C C . ARG A 1 323 ? 11.519 11.347 -24.053 1.00 96.75 323 ARG A C 1
ATOM 2471 O O . ARG A 1 323 ? 10.547 10.806 -24.574 1.00 96.75 323 ARG A O 1
ATOM 2478 N N . ASN A 1 324 ? 11.404 12.387 -23.221 1.00 95.94 324 ASN A N 1
ATOM 2479 C CA . ASN A 1 324 ? 10.140 12.914 -22.689 1.00 95.94 324 ASN A CA 1
ATOM 2480 C C . ASN A 1 324 ? 9.301 11.844 -21.964 1.00 95.94 324 ASN A C 1
ATOM 2482 O O . ASN A 1 324 ? 8.082 11.781 -22.129 1.00 95.94 324 ASN A O 1
ATOM 2486 N N . ILE A 1 325 ? 9.954 10.937 -21.235 1.00 96.62 325 ILE A N 1
ATOM 2487 C CA . ILE A 1 325 ? 9.280 9.933 -20.405 1.00 96.62 325 ILE A CA 1
ATOM 2488 C C . ILE A 1 325 ? 9.226 10.471 -18.976 1.00 96.62 325 ILE A C 1
ATOM 2490 O O . ILE A 1 325 ? 10.265 10.746 -18.378 1.00 96.62 325 ILE A O 1
ATOM 2494 N N . ASN A 1 326 ? 8.015 10.630 -18.444 1.00 96.50 326 ASN A N 1
ATOM 2495 C CA . ASN A 1 326 ? 7.810 11.148 -17.098 1.00 96.50 326 ASN A CA 1
ATOM 2496 C C . ASN A 1 326 ? 8.173 10.093 -16.048 1.00 96.50 326 ASN A C 1
ATOM 2498 O O . ASN A 1 326 ? 7.751 8.942 -16.160 1.00 96.50 326 ASN A O 1
ATOM 2502 N N . LEU A 1 327 ? 8.918 10.497 -15.022 1.00 97.19 327 LEU A N 1
ATOM 2503 C CA . LEU A 1 327 ? 9.197 9.669 -13.853 1.00 97.19 327 LEU A CA 1
ATOM 2504 C C . LEU A 1 327 ? 8.219 10.050 -12.745 1.00 97.19 327 LEU A C 1
ATOM 2506 O O . LEU A 1 327 ? 8.089 11.225 -12.415 1.00 97.19 327 LEU A O 1
ATOM 2510 N N . THR A 1 328 ? 7.545 9.064 -12.164 1.00 94.81 328 THR A N 1
ATOM 2511 C CA . THR A 1 328 ? 6.537 9.276 -11.113 1.00 94.81 328 THR A CA 1
ATOM 2512 C C . THR A 1 328 ? 7.001 8.840 -9.735 1.00 94.81 328 THR A C 1
ATOM 2514 O O . THR A 1 328 ? 6.442 9.290 -8.738 1.00 94.81 328 THR A O 1
ATOM 2517 N N . LYS A 1 329 ? 8.051 8.019 -9.653 1.00 95.25 329 LYS A N 1
ATOM 2518 C CA . LYS A 1 329 ? 8.681 7.654 -8.385 1.00 95.25 329 LYS A CA 1
ATOM 2519 C C . LYS A 1 329 ? 10.163 7.396 -8.571 1.00 95.25 329 LYS A C 1
ATOM 2521 O O . LYS A 1 329 ? 10.558 6.784 -9.559 1.00 95.25 329 LYS A O 1
ATOM 2526 N N . ILE A 1 330 ? 10.962 7.819 -7.595 1.00 95.25 330 ILE A N 1
ATOM 2527 C CA . ILE A 1 330 ? 12.362 7.425 -7.440 1.00 95.25 330 ILE A CA 1
ATOM 2528 C C . ILE A 1 330 ? 12.598 7.162 -5.953 1.00 95.25 330 ILE A C 1
ATOM 2530 O O . ILE A 1 330 ? 12.314 8.020 -5.124 1.00 95.25 330 ILE A O 1
ATOM 2534 N N . GLU A 1 331 ? 13.118 5.988 -5.613 1.00 93.69 331 GLU A N 1
ATOM 2535 C CA . GLU A 1 331 ? 13.456 5.607 -4.239 1.00 93.69 331 GLU A CA 1
ATOM 2536 C C . GLU A 1 331 ? 14.831 4.936 -4.219 1.00 93.69 331 GLU A C 1
ATOM 2538 O O . GLU A 1 331 ? 15.065 3.984 -4.967 1.00 93.69 331 GLU A O 1
ATOM 2543 N N . SER A 1 332 ? 15.737 5.400 -3.354 1.00 90.94 332 SER A N 1
ATOM 2544 C CA . SER A 1 332 ? 17.045 4.774 -3.150 1.00 90.94 332 SER A CA 1
ATOM 2545 C C . SER A 1 332 ? 17.044 3.882 -1.908 1.00 90.94 332 SER A C 1
ATOM 2547 O O . SER A 1 332 ? 16.489 4.212 -0.862 1.00 90.94 332 SER A O 1
ATOM 2549 N N . ARG A 1 333 ? 17.670 2.711 -2.017 1.00 87.12 333 ARG A N 1
ATOM 2550 C CA . ARG A 1 333 ? 17.735 1.708 -0.950 1.00 87.12 333 ARG A CA 1
ATOM 2551 C C . ARG A 1 333 ? 19.152 1.145 -0.860 1.00 87.12 333 ARG A C 1
ATOM 2553 O O . ARG A 1 333 ? 19.608 0.566 -1.845 1.00 87.12 333 ARG A O 1
ATOM 2560 N N . PRO A 1 334 ? 19.846 1.258 0.287 1.00 82.94 334 PRO A N 1
ATOM 2561 C CA . PRO A 1 334 ? 21.129 0.593 0.473 1.00 82.94 334 PRO A CA 1
ATOM 2562 C C . PRO A 1 334 ? 20.999 -0.921 0.276 1.00 82.94 334 PRO A C 1
ATOM 2564 O O . PRO A 1 334 ? 20.052 -1.551 0.761 1.00 82.94 334 PRO A O 1
ATOM 2567 N N . HIS A 1 335 ? 21.951 -1.516 -0.430 1.00 72.06 335 HIS A N 1
ATOM 2568 C CA . HIS A 1 335 ? 21.967 -2.935 -0.724 1.00 72.06 335 HIS A CA 1
ATOM 2569 C C . HIS A 1 335 ? 22.207 -3.730 0.566 1.00 72.06 335 HIS A C 1
ATOM 2571 O O . HIS A 1 335 ? 23.249 -3.631 1.209 1.00 72.06 335 HIS A O 1
ATOM 2577 N N . ARG A 1 336 ? 21.224 -4.536 0.980 1.00 68.75 336 ARG A N 1
ATOM 2578 C CA . ARG A 1 336 ? 21.246 -5.197 2.299 1.00 68.75 336 ARG A CA 1
ATOM 2579 C C . ARG A 1 336 ? 22.313 -6.287 2.441 1.00 68.75 336 ARG A C 1
ATOM 2581 O O . ARG A 1 336 ? 22.747 -6.547 3.556 1.00 68.75 336 ARG A O 1
ATOM 2588 N N . VAL A 1 337 ? 22.706 -6.937 1.342 1.00 63.19 337 VAL A N 1
ATOM 2589 C CA . VAL A 1 337 ? 23.648 -8.078 1.359 1.00 63.19 337 VAL A CA 1
ATOM 2590 C C . VAL A 1 337 ? 25.100 -7.624 1.185 1.00 63.19 337 VAL A C 1
ATOM 2592 O O . VAL A 1 337 ? 26.011 -8.225 1.742 1.00 63.19 337 VAL A O 1
ATOM 2595 N N . ARG A 1 338 ? 25.312 -6.529 0.453 1.00 60.94 338 ARG A N 1
ATOM 2596 C CA . ARG A 1 338 ? 26.612 -5.870 0.261 1.00 60.94 338 ARG A CA 1
ATOM 2597 C C . ARG A 1 338 ? 26.462 -4.386 0.581 1.00 60.94 338 ARG A C 1
ATOM 2599 O O . ARG A 1 338 ? 26.391 -3.566 -0.323 1.00 60.94 338 ARG A O 1
ATOM 2606 N N . PRO A 1 339 ? 26.334 -4.031 1.866 1.00 58.69 339 PRO A N 1
ATOM 2607 C CA . PRO A 1 339 ? 26.064 -2.655 2.242 1.00 58.69 339 PRO A CA 1
ATOM 2608 C C . PRO A 1 339 ? 27.277 -1.751 2.074 1.00 58.69 339 PRO A C 1
ATOM 2610 O O . PRO A 1 339 ? 27.100 -0.556 2.193 1.00 58.69 339 PRO A O 1
ATOM 2613 N N . LEU A 1 340 ? 28.492 -2.265 1.859 1.00 57.03 340 LEU A N 1
ATOM 2614 C CA . LEU A 1 340 ? 29.697 -1.445 1.750 1.00 57.03 340 LEU A CA 1
ATOM 2615 C C . LEU A 1 340 ? 30.612 -1.992 0.655 1.00 57.03 340 LEU A C 1
ATOM 2617 O O . LEU A 1 340 ? 31.049 -3.139 0.741 1.00 57.03 340 LEU A O 1
ATOM 2621 N N . THR A 1 341 ? 30.960 -1.150 -0.312 1.00 57.25 341 THR A N 1
ATOM 2622 C CA . THR A 1 341 ? 32.077 -1.380 -1.233 1.00 57.25 341 THR A CA 1
ATOM 2623 C C . THR A 1 341 ? 33.292 -0.634 -0.702 1.00 57.25 341 THR A C 1
ATOM 2625 O O . THR A 1 341 ? 33.188 0.531 -0.313 1.00 57.25 341 THR A O 1
ATOM 2628 N N . ILE A 1 342 ? 34.443 -1.303 -0.667 1.00 58.28 342 ILE A N 1
ATOM 2629 C CA . ILE A 1 342 ? 35.729 -0.679 -0.349 1.00 58.28 342 ILE A CA 1
ATOM 2630 C C . ILE A 1 342 ? 36.347 -0.248 -1.675 1.00 58.28 342 ILE A C 1
ATOM 2632 O O . ILE A 1 342 ? 36.593 -1.090 -2.536 1.00 58.28 342 ILE A O 1
ATOM 2636 N N . VAL A 1 343 ? 36.573 1.051 -1.840 1.00 56.94 343 VAL A N 1
ATOM 2637 C CA . VAL A 1 343 ? 37.372 1.568 -2.950 1.00 56.94 343 VAL A CA 1
ATOM 2638 C C . VAL A 1 343 ? 38.796 1.739 -2.431 1.00 56.94 343 VAL A C 1
ATOM 2640 O O . VAL A 1 343 ? 39.057 2.624 -1.614 1.00 56.94 343 VAL A O 1
ATOM 2643 N N . ASP A 1 344 ? 39.694 0.851 -2.861 1.00 50.16 344 ASP A N 1
ATOM 2644 C CA . ASP A 1 344 ? 41.133 0.989 -2.634 1.00 50.16 344 ASP A CA 1
ATOM 2645 C C . ASP A 1 344 ? 41.676 2.007 -3.643 1.00 50.16 344 ASP A C 1
ATOM 2647 O O . ASP A 1 344 ? 42.093 1.653 -4.746 1.00 50.16 344 ASP A O 1
ATOM 2651 N N . ASP A 1 345 ? 41.642 3.288 -3.281 1.00 53.94 345 ASP A N 1
ATOM 2652 C CA . ASP A 1 345 ? 42.366 4.313 -4.025 1.00 53.94 345 ASP A CA 1
ATOM 2653 C C . ASP A 1 345 ? 43.796 4.380 -3.482 1.00 53.94 345 ASP A C 1
ATOM 2655 O O . ASP A 1 345 ? 44.015 4.629 -2.298 1.00 53.94 345 ASP A O 1
ATOM 2659 N N . ALA A 1 346 ? 44.796 4.165 -4.340 1.00 55.00 346 ALA A N 1
ATOM 2660 C CA . ALA A 1 346 ? 46.202 4.017 -3.941 1.00 55.00 346 ALA A CA 1
ATOM 2661 C C . ALA A 1 346 ? 46.810 5.243 -3.215 1.00 55.00 346 ALA A C 1
ATOM 2663 O O . ALA A 1 346 ? 47.956 5.178 -2.780 1.00 55.00 346 ALA A O 1
ATOM 2664 N N . ASN A 1 347 ? 46.066 6.348 -3.081 1.00 54.72 347 ASN A N 1
ATOM 2665 C CA . ASN A 1 347 ? 46.508 7.599 -2.463 1.00 54.72 347 ASN A CA 1
ATOM 2666 C C . ASN A 1 347 ? 45.499 8.237 -1.483 1.00 54.72 347 ASN A C 1
ATOM 2668 O O . ASN A 1 347 ? 45.763 9.338 -1.002 1.00 54.72 347 ASN A O 1
ATOM 2672 N N . ILE A 1 348 ? 44.360 7.604 -1.179 1.00 52.44 348 ILE A N 1
ATOM 2673 C CA . ILE A 1 348 ? 43.359 8.142 -0.240 1.00 52.44 348 ILE A CA 1
ATOM 2674 C C . ILE A 1 348 ? 42.851 6.989 0.629 1.00 52.44 348 ILE A C 1
ATOM 2676 O O . ILE A 1 348 ? 42.603 5.898 0.131 1.00 52.44 348 ILE A O 1
ATOM 2680 N N . GLU A 1 349 ? 42.735 7.227 1.937 1.00 50.47 349 GLU A N 1
ATOM 2681 C CA . GLU A 1 349 ? 42.160 6.299 2.918 1.00 50.47 349 GLU A CA 1
ATOM 2682 C C . GLU A 1 349 ? 40.948 5.540 2.348 1.00 50.47 349 GLU A C 1
ATOM 2684 O O . GLU A 1 349 ? 40.042 6.154 1.788 1.00 50.47 349 GLU A O 1
ATOM 2689 N N . THR A 1 350 ? 40.931 4.209 2.506 1.00 50.69 350 THR A N 1
ATOM 2690 C CA . THR A 1 350 ? 39.875 3.292 2.036 1.00 50.69 350 THR A CA 1
ATOM 2691 C C . THR A 1 350 ? 38.473 3.876 2.201 1.00 50.69 350 THR A C 1
ATOM 2693 O O . THR A 1 350 ? 37.916 3.875 3.305 1.00 50.69 350 THR A O 1
ATOM 2696 N N . ALA A 1 351 ? 37.882 4.351 1.105 1.00 52.97 351 ALA A N 1
ATOM 2697 C CA . ALA A 1 351 ? 36.557 4.943 1.135 1.00 52.97 351 ALA A CA 1
ATOM 2698 C C . ALA A 1 351 ? 35.511 3.825 1.057 1.00 52.97 351 ALA A C 1
ATOM 2700 O O . ALA A 1 351 ? 35.422 3.094 0.066 1.00 52.97 351 ALA A O 1
ATOM 2701 N N . LYS A 1 352 ? 34.732 3.666 2.131 1.00 55.91 352 LYS A N 1
ATOM 2702 C CA . LYS A 1 352 ? 33.620 2.712 2.201 1.00 55.91 352 LYS A CA 1
ATOM 2703 C C . LYS A 1 352 ? 32.332 3.415 1.793 1.00 55.91 352 LYS A C 1
ATOM 2705 O O . LYS A 1 352 ? 31.870 4.293 2.518 1.00 55.91 352 LYS A O 1
ATOM 2710 N N . HIS A 1 353 ? 31.742 3.020 0.670 1.00 59.09 353 HIS A N 1
ATOM 2711 C CA . HIS A 1 353 ? 30.475 3.582 0.198 1.00 59.09 353 HIS A CA 1
ATOM 2712 C C . HIS A 1 353 ? 29.370 2.539 0.238 1.00 59.09 353 HIS A C 1
ATOM 2714 O O . HIS A 1 353 ? 29.618 1.363 -0.018 1.00 59.09 353 HIS A O 1
ATOM 2720 N N . PHE A 1 354 ? 28.146 2.974 0.538 1.00 62.12 354 PHE A N 1
ATOM 2721 C CA . PHE A 1 354 ? 26.988 2.100 0.418 1.00 62.12 354 PHE A CA 1
ATOM 2722 C C . PHE A 1 354 ? 26.674 1.818 -1.053 1.00 62.12 354 PHE A C 1
ATOM 2724 O O . PHE A 1 354 ? 26.586 2.753 -1.850 1.00 62.12 354 PHE A O 1
ATOM 2731 N N . GLU A 1 355 ? 26.473 0.547 -1.405 1.00 73.94 355 GLU A N 1
ATOM 2732 C CA . GLU A 1 355 ? 25.855 0.182 -2.683 1.00 73.94 355 GLU A CA 1
ATOM 2733 C C . GLU A 1 355 ? 24.365 0.505 -2.601 1.00 73.94 355 GLU A C 1
ATOM 2735 O O . GLU A 1 355 ? 23.725 0.230 -1.585 1.00 73.94 355 GLU A O 1
ATOM 2740 N N . TYR A 1 356 ? 23.800 1.089 -3.654 1.00 84.62 356 TYR A N 1
ATOM 2741 C CA . TYR A 1 356 ? 22.391 1.472 -3.691 1.00 84.62 356 TYR A CA 1
ATOM 2742 C C . TYR A 1 356 ? 21.662 0.766 -4.826 1.00 84.62 356 TYR A C 1
ATOM 2744 O O . TYR A 1 356 ? 22.164 0.649 -5.943 1.00 84.62 356 TYR A O 1
ATOM 2752 N N . MET A 1 357 ? 20.433 0.361 -4.531 1.00 89.25 357 MET A N 1
ATOM 2753 C CA . MET A 1 357 ? 19.419 0.023 -5.517 1.00 89.25 357 MET A CA 1
ATOM 2754 C C . MET A 1 357 ? 18.468 1.203 -5.658 1.00 89.25 357 MET A C 1
ATOM 2756 O O . MET A 1 357 ? 18.080 1.819 -4.662 1.00 89.25 357 MET A O 1
ATOM 2760 N N . PHE A 1 358 ? 18.071 1.492 -6.887 1.00 93.12 358 PHE A N 1
ATOM 2761 C CA . PHE A 1 358 ? 17.123 2.545 -7.205 1.00 93.12 358 PHE A CA 1
ATOM 2762 C C . PHE A 1 358 ? 15.868 1.925 -7.794 1.00 93.12 358 PHE A C 1
ATOM 2764 O O . PHE A 1 358 ? 15.941 1.221 -8.800 1.00 93.12 358 PHE A O 1
ATOM 2771 N N . TYR A 1 359 ? 14.729 2.194 -7.169 1.00 95.19 359 TYR A N 1
ATOM 2772 C CA . TYR A 1 359 ? 13.414 1.847 -7.690 1.00 95.19 359 TYR A CA 1
ATOM 2773 C C . TYR A 1 359 ? 12.851 3.057 -8.410 1.00 95.19 359 TYR A C 1
ATOM 2775 O O . TYR A 1 359 ? 12.828 4.151 -7.844 1.00 95.19 359 TYR A O 1
ATOM 2783 N N . VAL A 1 360 ? 12.415 2.860 -9.649 1.00 96.81 360 VAL A N 1
ATOM 2784 C CA . VAL A 1 360 ? 11.884 3.931 -10.486 1.00 96.81 360 VAL A CA 1
ATOM 2785 C C . VAL A 1 360 ? 10.575 3.500 -11.118 1.00 96.81 360 VAL A C 1
ATOM 2787 O O . VAL A 1 360 ? 10.506 2.441 -11.741 1.00 96.81 360 VAL A O 1
ATOM 2790 N N . ASP A 1 361 ? 9.573 4.364 -11.000 1.00 97.06 361 ASP A N 1
ATOM 2791 C CA . ASP A 1 361 ? 8.341 4.276 -11.772 1.00 97.06 361 ASP A CA 1
ATOM 2792 C C . ASP A 1 361 ? 8.343 5.347 -12.855 1.00 97.06 361 ASP A C 1
ATOM 2794 O O . ASP A 1 361 ? 8.697 6.503 -12.601 1.00 97.06 361 ASP A O 1
ATOM 2798 N N . PHE A 1 362 ? 7.914 4.972 -14.057 1.00 96.88 362 PHE A N 1
ATOM 2799 C CA . PHE A 1 362 ? 7.777 5.898 -15.170 1.00 96.88 362 PHE A CA 1
ATOM 2800 C C . PHE A 1 362 ? 6.522 5.643 -15.997 1.00 96.88 362 PHE A C 1
ATOM 2802 O O . PHE A 1 362 ? 6.066 4.506 -16.140 1.00 96.88 362 PHE A O 1
ATOM 2809 N N . ASP A 1 363 ? 5.975 6.714 -16.565 1.00 95.00 363 ASP A N 1
ATOM 2810 C CA . ASP A 1 363 ? 4.715 6.692 -17.304 1.00 95.00 363 ASP A CA 1
ATOM 2811 C C . ASP A 1 363 ? 4.964 6.323 -18.769 1.00 95.00 363 ASP A C 1
ATOM 2813 O O . ASP A 1 363 ? 4.977 7.164 -19.672 1.00 95.00 363 ASP A O 1
ATOM 2817 N N . ALA A 1 364 ? 5.212 5.039 -19.007 1.00 93.44 364 ALA A N 1
ATOM 2818 C CA . ALA A 1 364 ? 5.200 4.459 -20.339 1.00 93.44 364 ALA A CA 1
ATOM 2819 C C . ALA A 1 364 ? 4.910 2.957 -20.278 1.00 93.44 364 ALA A C 1
ATOM 2821 O O . ALA A 1 364 ? 5.155 2.283 -19.276 1.00 93.44 364 ALA A O 1
ATOM 2822 N N . SER A 1 365 ? 4.406 2.427 -21.389 1.00 92.88 365 SER A N 1
ATOM 2823 C CA . SER A 1 365 ? 4.199 0.996 -21.597 1.00 92.88 365 SER A CA 1
ATOM 2824 C C . SER A 1 365 ? 5.471 0.334 -22.126 1.00 92.88 365 SER A C 1
ATOM 2826 O O . SER A 1 365 ? 6.168 0.921 -22.949 1.00 92.88 365 SER A O 1
ATOM 2828 N N . MET A 1 366 ? 5.715 -0.929 -21.771 1.00 91.31 366 MET A N 1
ATOM 2829 C CA . MET A 1 366 ? 6.767 -1.746 -22.398 1.00 91.31 366 MET A CA 1
ATOM 2830 C C . MET A 1 366 ? 6.522 -2.047 -23.887 1.00 91.31 366 MET A C 1
ATOM 2832 O O . MET A 1 366 ? 7.415 -2.558 -24.561 1.00 91.31 366 MET A O 1
ATOM 2836 N N . ALA A 1 367 ? 5.338 -1.724 -24.419 1.00 90.38 367 ALA A N 1
ATOM 2837 C CA . ALA A 1 367 ? 5.064 -1.735 -25.856 1.00 90.38 367 ALA A CA 1
ATOM 2838 C C . ALA A 1 367 ? 5.508 -0.440 -26.576 1.00 90.38 367 ALA A C 1
ATOM 2840 O O . ALA A 1 367 ? 5.538 -0.418 -27.804 1.00 90.38 367 ALA A O 1
ATOM 2841 N N . ASP A 1 368 ? 5.840 0.635 -25.847 1.00 91.50 368 ASP A N 1
ATOM 2842 C CA . ASP A 1 368 ? 6.355 1.879 -26.433 1.00 91.50 368 ASP A CA 1
ATOM 2843 C C . ASP A 1 368 ? 7.839 1.713 -26.795 1.00 91.50 368 ASP A C 1
ATOM 2845 O O . ASP A 1 368 ? 8.685 1.455 -25.936 1.00 91.50 368 ASP A O 1
ATOM 2849 N N . VAL A 1 369 ? 8.170 1.922 -28.070 1.00 93.50 369 VAL A N 1
ATOM 2850 C CA . VAL A 1 369 ? 9.547 1.891 -28.583 1.00 93.50 369 VAL A CA 1
ATOM 2851 C C . VAL A 1 369 ? 10.451 2.879 -27.835 1.00 93.50 369 VAL A C 1
ATOM 2853 O O . VAL A 1 369 ? 11.617 2.581 -27.586 1.00 93.50 369 VAL A O 1
ATOM 2856 N N . ARG A 1 370 ? 9.930 4.038 -27.406 1.00 94.69 370 ARG A N 1
ATOM 2857 C CA . ARG A 1 370 ? 10.690 5.005 -26.594 1.00 94.69 370 ARG A CA 1
ATOM 2858 C C . ARG A 1 370 ? 11.111 4.405 -25.258 1.00 94.69 370 ARG A C 1
ATOM 2860 O O . ARG A 1 370 ? 12.250 4.608 -24.845 1.00 94.69 370 ARG A O 1
ATOM 2867 N N . ALA A 1 371 ? 10.216 3.663 -24.606 1.00 94.12 371 ALA A N 1
ATOM 2868 C CA . ALA A 1 371 ? 10.491 2.998 -23.337 1.00 94.12 371 ALA A CA 1
ATOM 2869 C C . ALA A 1 371 ? 11.472 1.832 -23.515 1.00 94.12 371 ALA A C 1
ATOM 2871 O O . ALA A 1 371 ? 12.402 1.692 -22.726 1.00 94.12 371 ALA A O 1
ATOM 2872 N N . GLN A 1 372 ? 11.323 1.045 -24.583 1.00 95.31 372 GLN A N 1
ATOM 2873 C CA . GLN A 1 372 ? 12.257 -0.037 -24.914 1.00 95.31 372 GLN A CA 1
ATOM 2874 C C . GLN A 1 372 ? 13.676 0.495 -25.148 1.00 95.31 372 GLN A C 1
ATOM 2876 O O . GLN A 1 372 ? 14.628 -0.005 -24.553 1.00 95.31 372 GLN A O 1
ATOM 2881 N N . ASN A 1 373 ? 13.810 1.565 -25.938 1.00 97.12 373 ASN A N 1
ATOM 2882 C CA . ASN A 1 373 ? 15.095 2.220 -26.178 1.00 97.12 373 ASN A CA 1
ATOM 2883 C C . ASN A 1 373 ? 15.671 2.846 -24.901 1.00 97.12 373 ASN A C 1
ATOM 2885 O O . ASN A 1 373 ? 16.881 2.851 -24.722 1.00 97.12 373 ASN A O 1
ATOM 2889 N N . ALA A 1 374 ? 14.827 3.384 -24.014 1.00 97.06 374 ALA A N 1
ATOM 2890 C CA . ALA A 1 374 ? 15.285 3.885 -22.722 1.00 97.06 374 ALA A CA 1
ATOM 2891 C C . ALA A 1 374 ? 15.879 2.755 -21.868 1.00 97.06 374 ALA A C 1
ATOM 2893 O O . ALA A 1 374 ? 16.965 2.895 -21.320 1.00 97.06 374 ALA A O 1
ATOM 2894 N N . LEU A 1 375 ? 15.201 1.611 -21.777 1.00 96.44 375 LEU A N 1
ATOM 2895 C CA . LEU A 1 375 ? 15.692 0.489 -20.978 1.00 96.44 375 LEU A CA 1
ATOM 2896 C C . LEU A 1 375 ? 16.962 -0.143 -21.544 1.00 96.44 375 LEU A C 1
ATOM 2898 O O . LEU A 1 375 ? 17.795 -0.577 -20.754 1.00 96.44 375 LEU A O 1
ATOM 2902 N N . ALA A 1 376 ? 17.131 -0.152 -22.869 1.00 96.69 376 ALA A N 1
ATOM 2903 C CA . ALA A 1 376 ? 18.379 -0.573 -23.495 1.00 96.69 376 ALA A CA 1
ATOM 2904 C C . ALA A 1 376 ? 19.562 0.295 -23.021 1.00 96.69 376 ALA A C 1
ATOM 2906 O O . ALA A 1 376 ? 20.532 -0.249 -22.500 1.00 96.69 376 ALA A O 1
ATOM 2907 N N . ASP A 1 377 ? 19.441 1.629 -23.075 1.00 96.19 377 ASP A N 1
ATOM 2908 C CA . ASP A 1 377 ? 20.475 2.545 -22.562 1.00 96.19 377 ASP A CA 1
ATOM 2909 C C . ASP A 1 377 ? 20.729 2.332 -21.056 1.00 96.19 377 ASP A C 1
ATOM 2911 O O . ASP A 1 377 ? 21.871 2.297 -20.600 1.00 96.19 377 ASP A O 1
ATOM 2915 N N . VAL A 1 378 ? 19.668 2.175 -20.251 1.00 95.44 378 VAL A N 1
ATOM 2916 C CA . VAL A 1 378 ? 19.813 1.931 -18.803 1.00 95.44 378 VAL A CA 1
ATOM 2917 C C . VAL A 1 378 ? 20.576 0.634 -18.545 1.00 95.44 378 VAL A C 1
ATOM 2919 O O . VAL A 1 378 ? 21.426 0.594 -17.653 1.00 95.44 378 VAL A O 1
ATOM 2922 N N . GLN A 1 379 ? 20.308 -0.415 -19.321 1.00 94.50 379 GLN A N 1
ATOM 2923 C CA . GLN A 1 379 ? 21.000 -1.694 -19.212 1.00 94.50 379 GLN A CA 1
ATOM 2924 C C . GLN A 1 379 ? 22.493 -1.576 -19.547 1.00 94.50 379 GLN A C 1
ATOM 2926 O O . GLN A 1 379 ? 23.301 -2.245 -18.913 1.00 94.50 379 GLN A O 1
ATOM 2931 N N . GLU A 1 380 ? 22.878 -0.707 -20.483 1.00 93.19 380 GLU A N 1
ATOM 2932 C CA . GLU A 1 380 ? 24.293 -0.452 -20.789 1.00 93.19 380 GLU A CA 1
ATOM 2933 C C . GLU A 1 380 ? 25.027 0.251 -19.641 1.00 93.19 380 GLU A C 1
ATOM 2935 O O . GLU A 1 380 ? 26.223 0.040 -19.437 1.00 93.19 380 GLU A O 1
ATOM 2940 N N . PHE A 1 381 ? 24.329 1.093 -18.877 1.00 89.44 381 PHE A N 1
ATOM 2941 C CA . PHE A 1 381 ? 24.952 1.859 -17.800 1.00 89.44 381 PHE A CA 1
ATOM 2942 C C . PHE A 1 381 ? 24.982 1.125 -16.454 1.00 89.44 381 PHE A C 1
ATOM 2944 O O . PHE A 1 381 ? 25.778 1.485 -15.586 1.00 89.44 381 PHE A O 1
ATOM 2951 N N . THR A 1 382 ? 24.115 0.136 -16.241 1.00 90.62 382 THR A N 1
ATOM 2952 C CA . THR A 1 382 ? 23.862 -0.480 -14.926 1.00 90.62 382 THR A CA 1
ATOM 2953 C C . THR A 1 382 ? 24.428 -1.898 -14.845 1.00 90.62 382 THR A C 1
ATOM 2955 O O . THR A 1 382 ? 24.476 -2.613 -15.839 1.00 90.62 382 THR A O 1
ATOM 2958 N N . SER A 1 383 ? 24.880 -2.322 -13.658 1.00 89.00 383 SER A N 1
ATOM 2959 C CA . SER A 1 383 ? 25.332 -3.712 -13.446 1.00 89.00 383 SER A CA 1
ATOM 2960 C C . SER A 1 383 ? 24.154 -4.662 -13.228 1.00 89.00 383 SER A C 1
ATOM 2962 O O . SER A 1 383 ? 24.250 -5.866 -13.465 1.00 89.00 383 SER A O 1
ATOM 2964 N N . PHE A 1 384 ? 23.016 -4.111 -12.809 1.00 89.56 384 PHE A N 1
ATOM 2965 C CA . PHE A 1 384 ? 21.777 -4.834 -12.600 1.00 89.56 384 PHE A CA 1
ATOM 2966 C C . PHE A 1 384 ? 20.595 -3.975 -13.035 1.00 89.56 384 PHE A C 1
ATOM 2968 O O . PHE A 1 384 ? 20.485 -2.817 -12.634 1.00 89.56 384 PHE A O 1
ATOM 2975 N N . LEU A 1 385 ? 19.680 -4.577 -13.792 1.00 93.25 385 LEU A N 1
ATOM 2976 C CA . LEU A 1 385 ? 18.392 -4.006 -14.158 1.00 93.25 385 LEU A CA 1
ATOM 2977 C C . LEU A 1 385 ? 17.337 -5.112 -14.123 1.00 93.25 385 LEU A C 1
ATOM 2979 O O . LEU A 1 385 ? 17.506 -6.170 -14.730 1.00 93.25 385 LEU A O 1
ATOM 2983 N N . ARG A 1 386 ? 16.217 -4.847 -13.454 1.00 93.31 386 ARG A N 1
ATOM 2984 C CA . ARG A 1 386 ? 15.031 -5.700 -13.478 1.00 93.31 386 ARG A CA 1
ATOM 2985 C C . ARG A 1 386 ? 13.787 -4.854 -13.698 1.00 93.31 386 ARG A C 1
ATOM 2987 O O . ARG A 1 386 ? 13.561 -3.865 -13.008 1.00 93.31 386 ARG A O 1
ATOM 2994 N N . VAL A 1 387 ? 12.942 -5.301 -14.621 1.00 95.25 387 VAL A N 1
ATOM 2995 C CA . VAL A 1 387 ? 11.581 -4.781 -14.772 1.00 95.25 387 VAL A CA 1
ATOM 2996 C C . VAL A 1 387 ? 10.676 -5.523 -13.792 1.00 95.25 387 VAL A C 1
ATOM 2998 O O . VAL A 1 387 ? 10.568 -6.748 -13.842 1.00 95.25 387 VAL A O 1
ATOM 3001 N N . LEU A 1 388 ? 10.051 -4.786 -12.876 1.00 95.62 388 LEU A N 1
ATOM 3002 C CA . LEU A 1 388 ? 9.117 -5.329 -11.888 1.00 95.62 388 LEU A CA 1
ATOM 3003 C C . LEU A 1 388 ? 7.720 -5.517 -12.484 1.00 95.62 388 LEU A C 1
ATOM 3005 O O . LEU A 1 388 ? 7.005 -6.434 -12.097 1.00 95.62 388 LEU A O 1
ATOM 3009 N N . GLY A 1 389 ? 7.337 -4.688 -13.452 1.00 95.19 389 GLY A N 1
ATOM 3010 C CA . GLY A 1 389 ? 6.079 -4.824 -14.179 1.00 95.19 389 GLY A CA 1
ATOM 3011 C C . GLY A 1 389 ? 5.796 -3.621 -15.069 1.00 95.19 389 GLY A C 1
ATOM 3012 O O . GLY A 1 389 ? 6.351 -2.546 -14.854 1.00 95.19 389 GLY A O 1
ATOM 3013 N N . SER A 1 390 ? 4.924 -3.811 -16.058 1.00 95.25 390 SER A N 1
ATOM 3014 C CA . SER A 1 390 ? 4.367 -2.746 -16.897 1.00 95.25 390 SER A CA 1
ATOM 3015 C C . SER A 1 390 ? 2.856 -2.903 -16.912 1.00 95.25 390 SER A C 1
ATOM 3017 O O . SER A 1 390 ? 2.342 -3.894 -17.431 1.00 95.25 390 SER A O 1
ATOM 3019 N N . TYR A 1 391 ? 2.154 -1.971 -16.281 1.00 94.50 391 TYR A N 1
ATOM 3020 C CA . TYR A 1 391 ? 0.772 -2.166 -15.864 1.00 94.50 391 TYR A CA 1
ATOM 3021 C C . TYR A 1 391 ? -0.083 -0.907 -16.020 1.00 94.50 391 TYR A C 1
ATOM 3023 O O . TYR A 1 391 ? 0.454 0.203 -16.044 1.00 94.50 391 TYR A O 1
ATOM 3031 N N . PRO A 1 392 ? -1.413 -1.053 -16.177 1.00 91.75 392 PRO A N 1
ATOM 3032 C CA . PRO A 1 392 ? -2.305 0.093 -16.270 1.00 91.75 392 PRO A CA 1
ATOM 3033 C C . PRO A 1 392 ? -2.292 0.892 -14.964 1.00 91.75 392 PRO A C 1
ATOM 3035 O O . PRO A 1 392 ? -2.282 0.314 -13.877 1.00 91.75 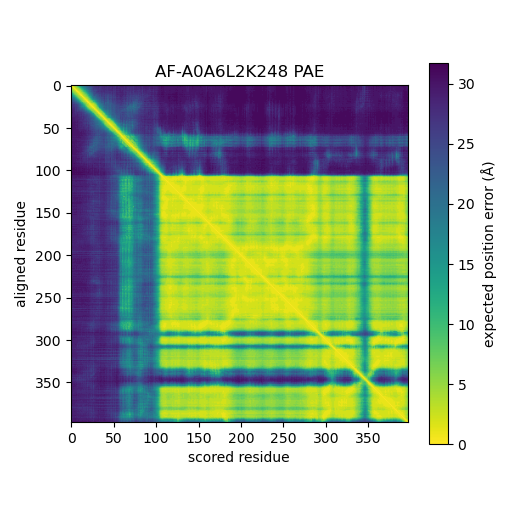392 PRO A O 1
ATOM 3038 N N . ILE A 1 393 ? -2.312 2.216 -15.094 1.00 89.44 393 ILE A N 1
ATOM 3039 C CA . ILE A 1 393 ? -2.410 3.141 -13.958 1.00 89.44 393 ILE A CA 1
ATOM 3040 C C . ILE A 1 393 ? -3.824 3.070 -13.373 1.00 89.44 393 ILE A C 1
ATOM 3042 O O . ILE A 1 393 ? -4.798 2.929 -14.123 1.00 89.44 393 ILE A O 1
ATOM 3046 N N . ASP A 1 394 ? -3.939 3.182 -12.047 1.00 81.81 394 ASP A N 1
ATOM 3047 C CA . ASP A 1 394 ? -5.242 3.368 -11.413 1.00 81.81 394 ASP A CA 1
ATOM 3048 C C . ASP A 1 394 ? -5.762 4.772 -11.738 1.00 81.81 394 ASP A C 1
ATOM 3050 O O . ASP A 1 394 ? -5.230 5.774 -11.265 1.00 81.81 394 ASP A O 1
ATOM 3054 N N . MET A 1 395 ? -6.786 4.834 -12.586 1.00 72.19 395 MET A N 1
ATOM 3055 C CA . MET A 1 395 ? -7.480 6.075 -12.941 1.00 72.19 395 MET A CA 1
ATOM 3056 C C . MET A 1 395 ? -8.809 6.205 -12.184 1.00 72.19 395 MET A C 1
ATOM 3058 O O . MET A 1 395 ? -9.630 7.049 -12.546 1.00 72.19 395 MET A O 1
ATOM 3062 N N . THR A 1 396 ? -9.077 5.327 -11.206 1.00 66.12 396 THR A N 1
ATOM 3063 C CA . THR A 1 396 ? -10.292 5.434 -10.397 1.00 66.12 396 THR A CA 1
ATOM 3064 C C . THR A 1 396 ? -10.171 6.629 -9.445 1.00 66.12 396 THR A C 1
ATOM 3066 O O . THR A 1 396 ? -9.155 6.736 -8.759 1.00 66.12 396 THR A O 1
ATOM 3069 N N . PRO A 1 397 ? -11.155 7.549 -9.450 1.00 44.41 397 PRO A N 1
ATOM 3070 C CA . PRO A 1 397 ? -11.127 8.751 -8.622 1.00 44.41 397 PRO A CA 1
ATOM 3071 C C . PRO A 1 397 ? -11.271 8.466 -7.124 1.00 44.41 397 PRO A C 1
ATOM 3073 O O . PRO A 1 397 ? -11.779 7.377 -6.754 1.00 44.41 397 PRO A O 1
#

Secondary structure (DSSP, 8-state):
--------PPPP---PPPPPP-----------------------S--------------THHHHHHHHHHHHH-TT------------PPPPPPTT-------TTSPPEEEEES-TTSHHHHHHHHHSTT-EEEEESSHHHHHHHHHTTS-SEEEEEEEETTTEE-HHHHHHHHHS--EEEEEEEEE---EEEE-TT--GGG--EEEE-HHHHHTTHHHHHHHH-TT-EEEE-S-HHHHHHHHHHHT-SSEEEEE-HHHHHHHT-EEEES---S-TT-EEEEEEEESSPPPPPTTS-EEEEEEEE-TT-TTHHHHHHHHHHTTTPPEEEEEEEE-SSS--EEEEETTEEEEEE--EEEEEEES--TT-HHHHHHHHHHHHH-SEEEEEEEEE-----

Mean predicted aligned error: 14.72 Å

Nearest PDB structures (foldseek):
  2qmx-assembly1_A  TM=8.843E-01  e=6.784E-33  Chlorobaculum tepidum TLS
  6vh5-assembly1_C  TM=9.284E-01  e=4.478E-31  Brucella abortus 2308
  7am0-assembly1_A  TM=8.923E-01  e=1.269E-28  Komagataeibacter europaeus
  3mwb-assembly1_B  TM=9.166E-01  e=1.641E-25  Paenarthrobacter aurescens TC1
  3mwb-assembly1_A  TM=9.013E-01  e=1.979E-24  Paenarthrobacter aurescens TC1

Organism: Tanacetum cinerariifolium (NCBI:txid118510)